Protein 4OJV (pdb70)

Structure (mmCIF, N/CA/C/O backbone):
data_4OJV
#
_entry.id   4OJV
#
_cell.length_a   73.478
_cell.length_b   85.151
_cell.length_c   130.565
_cell.angle_alpha   90.00
_cell.angle_beta   90.00
_cell.angle_gamma   90.00
#
_symmetry.space_group_name_H-M   'C 2 2 21'
#
loop_
_entity.id
_entity.type
_entity.pdbx_description
1 polymer "3',5'-cyclic-nucleotide phosphodiesterase 1"
2 non-polymer 'SULFATE ION'
3 non-polymer (4S)-2-METHYL-2,4-PENTANEDIOL
4 non-polymer 'ZINC ION'
5 water water
#
loop_
_atom_site.group_PDB
_atom_site.id
_atom_site.type_symbol
_atom_site.label_atom_id
_atom_site.label_alt_id
_atom_site.label_comp_id
_atom_site.label_asym_id
_atom_site.label_entity_id
_atom_site.label_seq_id
_atom_site.pdbx_PDB_ins_code
_atom_site.Cartn_x
_atom_site.Cartn_y
_atom_site.Cartn_z
_atom_site.occupancy
_atom_site.B_iso_or_equiv
_atom_site.auth_seq_id
_atom_site.auth_comp_id
_atom_site.auth_asym_id
_atom_site.auth_atom_id
_atom_site.pdbx_PDB_model_num
ATOM 1 N N . MET A 1 1 ? -4.209 -13.075 1.236 1.00 35.87 1 MET A N 1
ATOM 2 C CA . MET A 1 1 ? -5.233 -14.134 0.980 1.00 31.34 1 MET A CA 1
ATOM 3 C C . MET A 1 1 ? -4.947 -14.921 -0.299 1.00 26.52 1 MET A C 1
ATOM 4 O O . MET A 1 1 ? -5.236 -16.119 -0.368 1.00 24.48 1 MET A O 1
ATOM 9 N N . VAL A 1 2 ? -4.389 -14.244 -1.303 1.00 21.57 2 VAL A N 1
ATOM 10 C CA . VAL A 1 2 ? -4.012 -14.893 -2.564 1.00 18.10 2 VAL A CA 1
ATOM 11 C C . VAL A 1 2 ? -2.880 -15.895 -2.350 1.00 15.98 2 VAL A C 1
ATOM 12 O O . VAL A 1 2 ? -1.859 -15.588 -1.727 1.00 18.32 2 VAL A O 1
ATOM 16 N N . VAL A 1 3 ? -3.087 -17.095 -2.879 1.00 14.11 3 VAL A N 1
ATOM 17 C CA . VAL A 1 3 ? -2.166 -18.211 -2.727 1.00 14.13 3 VAL A CA 1
ATOM 18 C C . VAL A 1 3 ? -1.582 -18.640 -4.074 1.00 13.16 3 VAL A C 1
ATOM 19 O O . VAL A 1 3 ? -0.440 -19.095 -4.129 1.00 13.34 3 VAL A O 1
ATOM 23 N N . PHE A 1 4 ? -2.368 -18.506 -5.147 1.00 13.50 4 PHE A N 1
ATOM 24 C CA . PHE A 1 4 ? -1.981 -19.011 -6.471 1.00 13.01 4 PHE A CA 1
ATOM 25 C C . PHE A 1 4 ? -1.870 -17.906 -7.503 1.00 12.16 4 PHE A C 1
ATOM 26 O O . PHE A 1 4 ? -2.700 -16.996 -7.538 1.00 12.86 4 PHE A O 1
ATOM 34 N N . GLU A 1 5 ? -0.868 -18.016 -8.371 1.00 11.09 5 GLU A N 1
ATOM 35 C CA . GLU A 1 5 ? -0.810 -17.225 -9.595 1.00 11.41 5 GLU A CA 1
ATOM 36 C C . GLU A 1 5 ? -0.999 -18.164 -10.779 1.00 10.46 5 GLU A C 1
ATOM 37 O O . GLU A 1 5 ? -0.277 -19.163 -10.911 1.00 11.50 5 GLU A O 1
ATOM 43 N N . ILE A 1 6 ? -1.976 -17.848 -11.625 1.00 10.57 6 ILE A N 1
ATOM 44 C CA . ILE A 1 6 ? -2.294 -18.679 -12.785 1.00 10.13 6 ILE A CA 1
ATOM 45 C C . ILE A 1 6 ? -2.093 -17.848 -14.042 1.00 10.09 6 ILE A C 1
ATOM 46 O O . ILE A 1 6 ? -2.810 -16.869 -14.256 1.00 11.22 6 ILE A O 1
ATOM 51 N N . THR A 1 7 ? -1.115 -18.225 -14.863 1.00 10.38 7 THR A N 1
ATOM 52 C CA . THR A 1 7 ? -0.888 -17.548 -16.132 1.00 10.69 7 THR A CA 1
ATOM 53 C C . THR A 1 7 ? -1.667 -18.298 -17.211 1.00 10.44 7 THR A C 1
ATOM 54 O O . THR A 1 7 ? -1.437 -19.484 -17.434 1.00 11.19 7 THR A O 1
ATOM 58 N N . ILE A 1 8 ? -2.578 -17.602 -17.875 1.00 10.35 8 ILE A N 1
ATOM 59 C CA . ILE A 1 8 ? -3.360 -18.200 -18.951 1.00 10.15 8 ILE A CA 1
ATOM 60 C C . ILE A 1 8 ? -2.570 -18.090 -20.249 1.00 10.05 8 ILE A C 1
ATOM 61 O O . ILE A 1 8 ? -2.517 -17.022 -20.854 1.00 12.05 8 ILE A O 1
ATOM 66 N N . LEU A 1 9 ? -1.909 -19.173 -20.653 1.00 10.20 9 LEU A N 1
ATOM 67 C CA . LEU A 1 9 ? -1.202 -19.165 -21.933 1.00 10.81 9 LEU A CA 1
ATOM 68 C C . LEU A 1 9 ? -2.146 -19.419 -23.087 1.00 10.30 9 LEU A C 1
ATOM 69 O O . LEU A 1 9 ? -1.998 -18.828 -24.159 1.00 13.35 9 LEU A O 1
ATOM 74 N N . GLY A 1 10 ? -3.113 -20.305 -22.875 1.00 10.16 10 GLY A N 1
ATOM 75 C CA . GLY A 1 10 ? -4.067 -20.627 -23.920 1.00 10.99 10 GLY A CA 1
ATOM 76 C C . GLY A 1 10 ? -5.378 -21.076 -23.327 1.00 11.06 10 GLY A C 1
ATOM 77 O O . GLY A 1 10 ? -5.410 -21.879 -22.383 1.00 12.14 10 GLY A O 1
ATOM 78 N N . ALA A 1 11 ? -6.468 -20.534 -23.862 1.00 11.40 11 ALA A N 1
ATOM 79 C CA . ALA A 1 11 ? -7.808 -20.894 -23.417 1.00 13.28 11 ALA A CA 1
ATOM 80 C C . ALA A 1 11 ? -8.749 -21.116 -24.601 1.00 13.05 11 ALA A C 1
ATOM 81 O O . ALA A 1 11 ? -9.957 -21.135 -24.436 1.00 15.12 11 ALA A O 1
ATOM 83 N N . ASN A 1 12 ? -8.177 -21.299 -25.787 1.00 11.23 12 ASN A N 1
ATOM 84 C CA . ASN A 1 12 ? -8.929 -21.486 -27.024 1.00 11.47 12 ASN A CA 1
ATOM 85 C C . ASN A 1 12 ? -9.349 -22.947 -27.176 1.00 9.85 12 ASN A C 1
ATOM 86 O O . ASN A 1 12 ? -8.510 -23.839 -27.078 1.00 11.61 12 ASN A O 1
ATOM 91 N N . GLY A 1 13 ? -10.633 -23.204 -27.419 1.00 9.43 13 GLY A N 1
ATOM 92 C CA . GLY A 1 13 ? -11.128 -24.562 -27.636 1.00 10.28 13 GLY A CA 1
ATOM 93 C C . GLY A 1 13 ? -11.015 -25.085 -29.054 1.00 10.70 13 GLY A C 1
ATOM 94 O O . GLY A 1 13 ? -11.346 -26.240 -29.289 1.00 12.14 13 GLY A O 1
ATOM 95 N N . GLY A 1 14 ? -10.535 -24.256 -29.981 1.00 10.84 14 GLY A N 1
ATOM 96 C CA . GLY A 1 14 ? -10.502 -24.594 -31.405 1.00 10.58 14 GLY A CA 1
ATOM 97 C C . GLY A 1 14 ? -11.725 -24.031 -32.110 1.00 10.29 14 GLY A C 1
ATOM 98 O O . GLY A 1 14 ? -12.640 -23.516 -31.468 1.00 11.61 14 GLY A O 1
ATOM 99 N N . PRO A 1 15 ? -11.783 -24.139 -33.448 1.00 10.36 15 PRO A N 1
ATOM 100 C CA . PRO A 1 15 ? -10.839 -24.872 -34.279 1.00 10.42 15 PRO A CA 1
ATOM 101 C C . PRO A 1 15 ? -9.616 -24.089 -34.736 1.00 10.28 15 PRO A C 1
ATOM 102 O O . PRO A 1 15 ? -8.726 -24.690 -35.336 1.00 11.06 15 PRO A O 1
ATOM 106 N N . THR A 1 16 ? -9.519 -22.792 -34.453 1.00 11.12 16 THR A N 1
ATOM 107 C CA . THR A 1 16 ? -8.247 -22.114 -34.737 1.00 12.68 16 THR A CA 1
ATOM 108 C C . THR A 1 16 ? -7.183 -22.744 -33.829 1.00 13.37 16 THR A C 1
ATOM 109 O O . THR A 1 16 ? -7.482 -23.218 -32.721 1.00 14.08 16 THR A O 1
ATOM 113 N N . GLU A 1 17 ? -5.950 -22.762 -34.308 1.00 14.29 17 GLU A N 1
ATOM 114 C CA . GLU A 1 17 ? -4.954 -23.697 -33.813 1.00 16.59 17 GLU A CA 1
ATOM 115 C C . GLU A 1 17 ? -3.941 -23.124 -32.810 1.00 17.27 17 GLU A C 1
ATOM 116 O O . GLU A 1 17 ? -3.163 -23.889 -32.240 1.00 22.52 17 GLU A O 1
ATOM 122 N N . TYR A 1 18 ? -3.941 -21.809 -32.601 1.00 18.09 18 TYR A N 1
ATOM 123 C CA . TYR A 1 18 ? -2.996 -21.192 -31.664 1.00 21.40 18 TYR A CA 1
ATOM 124 C C . TYR A 1 18 ? -3.709 -20.840 -30.363 1.00 17.90 18 TYR A C 1
ATOM 125 O O . TYR A 1 18 ? -4.898 -20.578 -30.343 1.00 17.74 18 TYR A O 1
ATOM 134 N N . GLY A 1 19 ? -2.959 -20.818 -29.274 1.00 15.20 19 GLY A N 1
ATOM 135 C CA . GLY A 1 19 ? -3.503 -20.447 -27.988 1.00 14.16 19 GLY A CA 1
ATOM 136 C C . GLY A 1 19 ? -4.416 -21.493 -27.395 1.00 10.48 19 GLY A C 1
ATOM 137 O O . GLY A 1 19 ? -5.303 -21.154 -26.636 1.00 11.44 19 GLY A O 1
ATOM 138 N N . THR A 1 20 ? -4.199 -22.765 -27.733 1.00 10.37 20 THR A N 1
ATOM 139 C CA . THR A 1 20 ? -5.004 -23.844 -27.156 1.00 10.53 20 THR A CA 1
ATOM 140 C C . THR A 1 20 ? -4.536 -24.149 -25.720 1.00 9.40 20 THR A C 1
ATOM 141 O O . THR A 1 20 ? -3.571 -23.560 -25.231 1.00 9.96 20 THR A O 1
ATOM 145 N N . GLN A 1 21 ? -5.261 -25.025 -25.042 1.00 9.05 21 GLN A N 1
ATOM 146 C CA . GLN A 1 21 ? -5.264 -25.043 -23.587 1.00 8.71 21 GLN A CA 1
ATOM 147 C C . GLN A 1 21 ? -3.909 -25.238 -22.921 1.00 8.46 21 GLN A C 1
ATOM 148 O O . GLN A 1 21 ? -3.235 -26.253 -23.117 1.00 8.78 21 GLN A O 1
ATOM 154 N N . CYS A 1 22 ? -3.523 -24.268 -22.086 1.00 8.68 22 CYS A N 1
ATOM 155 C CA . CYS A 1 22 ? -2.351 -24.397 -21.219 1.00 8.85 22 CYS A CA 1
ATOM 156 C C . CYS A 1 22 ? -2.392 -23.314 -20.148 1.00 9.03 22 CYS A C 1
ATOM 157 O O . CYS A 1 22 ? -2.556 -22.123 -20.470 1.00 9.61 22 CYS A O 1
ATOM 160 N N . PHE A 1 23 ? -2.230 -23.721 -18.888 1.00 8.76 23 PHE A N 1
ATOM 161 C CA . PHE A 1 23 ? -2.207 -22.788 -17.758 1.00 9.64 23 PHE A CA 1
ATOM 162 C C . PHE A 1 23 ? -0.926 -23.008 -16.978 1.00 9.75 23 PHE A C 1
ATOM 163 O O . PHE A 1 23 ? -0.557 -24.149 -16.708 1.00 11.92 23 PHE A O 1
ATOM 171 N N . ILE A 1 24 ? -0.219 -21.936 -16.634 1.00 9.69 24 ILE A N 1
ATOM 172 C CA . ILE A 1 24 ? 0.971 -22.020 -15.792 1.00 10.17 24 ILE A CA 1
ATOM 173 C C . ILE A 1 24 ? 0.582 -21.686 -14.354 1.00 9.33 24 ILE A C 1
ATOM 174 O O . ILE A 1 24 ? -0.168 -20.736 -14.116 1.00 10.04 24 ILE A O 1
ATOM 179 N N . LEU A 1 25 ? 1.106 -22.456 -13.405 1.00 9.38 25 LEU A N 1
ATOM 180 C CA . LEU A 1 25 ? 0.834 -22.239 -11.984 1.00 9.83 25 LEU A CA 1
ATOM 181 C C . LEU A 1 25 ? 2.115 -22.010 -11.211 1.00 9.94 25 LEU A C 1
ATOM 182 O O . LEU A 1 25 ? 3.125 -22.685 -11.457 1.00 10.55 25 LEU A O 1
ATOM 187 N N . LYS A 1 26 ? 2.055 -21.099 -10.241 1.00 9.89 26 LYS A N 1
ATOM 188 C CA . LYS A 1 26 ? 3.113 -20.956 -9.248 1.00 10.47 26 LYS A CA 1
ATOM 189 C C . LYS A 1 26 ? 2.511 -20.370 -7.975 1.00 11.16 26 LYS A C 1
ATOM 190 O O . LYS A 1 26 ? 1.428 -19.784 -8.004 1.00 11.23 26 LYS A O 1
ATOM 196 N N . PRO A 1 27 ? 3.218 -20.509 -6.840 1.00 11.10 27 PRO A N 1
ATOM 197 C CA . PRO A 1 27 ? 2.765 -19.834 -5.631 1.00 11.81 27 PRO A CA 1
ATOM 198 C C . PRO A 1 27 ? 2.783 -18.324 -5.827 1.00 12.14 27 PRO A C 1
ATOM 199 O O . PRO A 1 27 ? 3.640 -17.792 -6.538 1.00 12.80 27 PRO A O 1
ATOM 203 N N . ALA A 1 28 ? 1.842 -17.634 -5.192 1.00 12.86 28 ALA A N 1
ATOM 204 C CA . ALA A 1 28 ? 1.827 -16.180 -5.240 1.00 13.94 28 ALA A CA 1
ATOM 205 C C . ALA A 1 28 ? 3.094 -15.584 -4.627 1.00 13.86 28 ALA A C 1
ATOM 206 O O . ALA A 1 28 ? 3.651 -16.125 -3.662 1.00 15.13 28 ALA A O 1
ATOM 208 N N . ARG A 1 29 ? 3.552 -14.487 -5.225 1.00 13.86 29 ARG A N 1
ATOM 209 C CA . ARG A 1 29 ? 4.583 -13.592 -4.655 1.00 14.37 29 ARG A CA 1
ATOM 210 C C . ARG A 1 29 ? 6.028 -14.076 -4.741 1.00 14.32 29 ARG A C 1
ATOM 211 O O . ARG A 1 29 ? 6.934 -13.258 -4.878 1.00 16.00 29 ARG A O 1
ATOM 219 N N . THR A 1 30 ? 6.253 -15.381 -4.647 1.00 14.21 30 THR A N 1
ATOM 220 C CA . THR A 1 30 ? 7.622 -15.909 -4.586 1.00 14.70 30 THR A CA 1
ATOM 221 C C . THR A 1 30 ? 8.313 -15.857 -5.953 1.00 14.44 30 THR A C 1
ATOM 222 O O . THR A 1 30 ? 7.653 -15.785 -6.997 1.00 14.25 30 THR A O 1
ATOM 226 N N . GLU A 1 31 ? 9.643 -15.897 -5.965 1.00 15.33 31 GLU A N 1
ATOM 227 C CA . GLU A 1 31 ? 10.382 -15.575 -7.193 1.00 15.91 31 GLU A CA 1
ATOM 228 C C . GLU A 1 31 ? 11.263 -16.702 -7.725 1.00 15.86 31 GLU A C 1
ATOM 229 O O . GLU A 1 31 ? 12.194 -16.462 -8.493 1.00 18.56 31 GLU A O 1
ATOM 235 N N . ASP A 1 32 ? 10.953 -17.931 -7.340 1.00 15.23 32 ASP A N 1
ATOM 236 C CA . ASP A 1 32 ? 11.628 -19.084 -7.919 1.00 15.17 32 ASP A CA 1
ATOM 237 C C . ASP A 1 32 ? 11.354 -19.145 -9.418 1.00 14.79 32 ASP A C 1
ATOM 238 O O . ASP A 1 32 ? 10.294 -18.699 -9.878 1.00 15.84 32 ASP A O 1
ATOM 243 N N . PRO A 1 33 ? 12.303 -19.699 -10.191 1.00 13.80 33 PRO A N 1
ATOM 244 C CA . PRO A 1 33 ? 12.060 -19.862 -11.629 1.00 14.37 33 PRO A CA 1
ATOM 245 C C . PRO A 1 33 ? 11.128 -21.029 -11.965 1.00 13.52 33 PRO A C 1
ATOM 246 O O . PRO A 1 33 ? 10.610 -21.092 -13.073 1.00 14.31 33 PRO A O 1
ATOM 250 N N . GLU A 1 34 ? 10.911 -21.938 -11.023 1.00 13.69 34 GLU A N 1
ATOM 251 C CA . GLU A 1 34 ? 10.145 -23.144 -11.300 1.00 13.51 34 GLU A CA 1
ATOM 252 C C . GLU A 1 34 ? 8.671 -22.845 -11.509 1.00 13.30 34 GLU A C 1
ATOM 253 O O . GLU A 1 34 ? 8.079 -22.009 -10.829 1.00 13.92 34 GLU A O 1
ATOM 259 N N . LEU A 1 35 ? 8.091 -23.554 -12.476 1.00 12.10 35 LEU A N 1
ATOM 260 C CA . LEU A 1 35 ? 6.708 -23.380 -12.887 1.00 11.56 35 LEU A CA 1
ATOM 261 C C . LEU A 1 35 ? 6.089 -24.740 -13.184 1.00 11.07 35 LEU A C 1
ATOM 262 O O . LEU A 1 35 ? 6.787 -25.650 -13.657 1.00 13.46 35 LEU A O 1
ATOM 267 N N . ILE A 1 36 ? 4.791 -24.873 -12.914 1.00 10.74 36 ILE A N 1
ATOM 268 C CA . ILE A 1 36 ? 4.000 -26.032 -13.319 1.00 11.63 36 ILE A CA 1
ATOM 269 C C . ILE A 1 36 ? 3.135 -25.633 -14.509 1.00 10.04 36 ILE A C 1
ATOM 270 O O . ILE A 1 36 ? 2.606 -24.524 -14.537 1.00 10.66 36 ILE A O 1
ATOM 275 N N . ALA A 1 37 ? 2.970 -26.524 -15.482 1.00 9.58 37 ALA A N 1
ATOM 276 C CA . ALA A 1 37 ? 1.979 -26.336 -16.540 1.00 9.29 37 ALA A CA 1
ATOM 277 C C . ALA A 1 37 ? 0.845 -27.343 -16.372 1.00 9.50 37 ALA A C 1
ATOM 278 O O . ALA A 1 37 ? 1.090 -28.527 -16.111 1.00 11.08 37 ALA A O 1
ATOM 280 N N . VAL A 1 38 ? -0.395 -26.880 -16.520 1.00 8.96 38 VAL A N 1
ATOM 281 C CA . VAL A 1 38 ? -1.525 -27.776 -16.704 1.00 8.70 38 VAL A CA 1
ATOM 282 C C . VAL A 1 38 ? -1.889 -27.728 -18.167 1.00 9.02 38 VAL A C 1
ATOM 283 O O . VAL A 1 38 ? -2.210 -26.667 -18.714 1.00 9.20 38 VAL A O 1
ATOM 287 N N . ASP A 1 39 ? -1.833 -28.905 -18.786 1.00 8.76 39 ASP A N 1
ATOM 288 C CA . ASP A 1 39 ? -1.927 -29.046 -20.228 1.00 8.98 39 ASP A CA 1
ATOM 289 C C . ASP A 1 39 ? -0.773 -28.379 -20.971 1.00 8.54 39 ASP A C 1
ATOM 290 O O . ASP A 1 39 ? 0.131 -27.784 -20.362 1.00 10.06 39 ASP A O 1
ATOM 295 N N . GLY A 1 40 ? -0.791 -28.510 -22.287 1.00 9.19 40 GLY A N 1
ATOM 296 C CA . GLY A 1 40 ? 0.394 -28.269 -23.085 1.00 10.40 40 GLY A CA 1
ATOM 297 C C . GLY A 1 40 ? 0.068 -27.801 -24.478 1.00 8.94 40 GLY A C 1
ATOM 298 O O . GLY A 1 40 ? 0.799 -28.105 -25.423 1.00 9.53 40 GLY A O 1
ATOM 299 N N . GLY A 1 41 ? -1.004 -27.023 -24.611 1.00 9.29 41 GLY A N 1
ATOM 300 C CA . GLY A 1 41 ? -1.291 -26.312 -25.862 1.00 10.90 41 GLY A CA 1
ATOM 301 C C . GLY A 1 41 ? -0.322 -25.123 -25.977 1.00 12.81 41 GLY A C 1
ATOM 302 O O . GLY A 1 41 ? 0.877 -25.318 -26.218 1.00 17.44 41 GLY A O 1
ATOM 303 N N . ALA A 1 42 ? -0.807 -23.892 -25.822 1.00 14.88 42 ALA A N 1
ATOM 304 C CA . ALA A 1 42 ? 0.065 -22.705 -25.869 1.00 16.57 42 ALA A CA 1
ATOM 305 C C . ALA A 1 42 ? 1.247 -22.782 -24.896 1.00 17.63 42 ALA A C 1
ATOM 306 O O . ALA A 1 42 ? 1.041 -23.094 -23.731 1.00 18.30 42 ALA A O 1
ATOM 308 N N . GLY A 1 43 ? 2.461 -22.446 -25.363 1.00 13.95 43 GLY A N 1
ATOM 309 C CA . GLY A 1 43 ? 3.702 -22.585 -24.575 1.00 13.63 43 GLY A CA 1
ATOM 310 C C . GLY A 1 43 ? 4.723 -21.462 -24.802 1.00 11.54 43 GLY A C 1
ATOM 311 O O . GLY A 1 43 ? 4.417 -20.288 -24.554 1.00 12.06 43 GLY A O 1
ATOM 312 N N . MET A 1 44 ? 5.920 -21.802 -25.299 1.00 10.40 44 MET A N 1
ATOM 313 C CA . MET A 1 44 ? 6.987 -20.809 -25.523 1.00 10.89 44 MET A CA 1
ATOM 314 C C . MET A 1 44 ? 6.537 -19.601 -26.315 1.00 10.76 44 MET A C 1
ATOM 315 O O . MET A 1 44 ? 6.916 -18.474 -25.993 1.00 11.93 44 MET A O 1
ATOM 320 N N . TYR A 1 45 ? 5.790 -19.836 -27.389 1.00 11.53 45 TYR A N 1
ATOM 321 C CA . TYR A 1 45 ? 5.368 -18.748 -28.257 1.00 12.91 45 TYR A CA 1
ATOM 322 C C . TYR A 1 45 ? 4.583 -17.718 -27.457 1.00 12.20 45 TYR A C 1
ATOM 323 O O . TYR A 1 45 ? 4.772 -16.502 -27.608 1.00 13.15 45 TYR A O 1
ATOM 332 N N . GLN A 1 46 ? 3.702 -18.205 -26.592 1.00 11.83 46 GLN A N 1
ATOM 333 C CA . GLN A 1 46 ? 2.864 -17.310 -25.823 1.00 12.10 46 GLN A CA 1
ATOM 334 C C . GLN A 1 46 ? 3.627 -16.612 -24.699 1.00 12.55 46 GLN A C 1
ATOM 335 O O . GLN A 1 46 ? 3.399 -15.425 -24.438 1.00 14.12 46 GLN A O 1
ATOM 341 N N . LEU A 1 47 ? 4.551 -17.321 -24.057 1.00 12.06 47 LEU A N 1
ATOM 342 C CA . LEU A 1 47 ? 5.441 -16.686 -23.090 1.00 12.55 47 LEU A CA 1
ATOM 343 C C . LEU A 1 47 ? 6.192 -15.526 -23.733 1.00 12.96 47 LEU A C 1
ATOM 344 O O . LEU A 1 47 ? 6.294 -14.442 -23.148 1.00 14.47 47 LEU A O 1
ATOM 349 N N . ARG A 1 48 ? 6.685 -15.739 -24.947 1.00 12.08 48 ARG A N 1
ATOM 350 C CA . ARG A 1 48 ? 7.402 -14.687 -25.659 1.00 13.53 48 ARG A CA 1
ATOM 351 C C . ARG A 1 48 ? 6.516 -13.461 -25.904 1.00 15.12 48 ARG A C 1
ATOM 352 O O . ARG A 1 48 ? 6.960 -12.323 -25.711 1.00 16.91 48 ARG A O 1
ATOM 360 N N . GLU A 1 49 ? 5.273 -13.692 -26.326 1.00 14.53 49 GLU A N 1
ATOM 361 C CA . GLU A 1 49 ? 4.324 -12.601 -26.556 1.00 17.40 49 GLU A CA 1
ATOM 362 C C . GLU A 1 49 ? 4.113 -11.783 -25.299 1.00 18.85 49 GLU A C 1
ATOM 363 O O . GLU A 1 49 ? 4.066 -10.550 -25.345 1.00 20.32 49 GLU A O 1
ATOM 369 N N . MET A 1 50 ? 3.991 -12.477 -24.171 1.00 18.83 50 MET A N 1
ATOM 370 C CA . MET A 1 50 ? 3.719 -11.823 -22.905 1.00 19.53 50 MET A CA 1
ATOM 371 C C . MET A 1 50 ? 4.930 -11.034 -22.434 1.00 20.72 50 MET A C 1
ATOM 372 O O . MET A 1 50 ? 4.765 -9.995 -21.798 1.00 23.89 50 MET A O 1
ATOM 377 N N . LEU A 1 51 ? 6.131 -11.503 -22.780 1.00 20.31 51 LEU A N 1
ATOM 378 C CA . LEU A 1 51 ? 7.372 -10.775 -22.501 1.00 22.56 51 LEU A CA 1
ATOM 379 C C . LEU A 1 51 ? 7.504 -9.483 -23.328 1.00 27.70 51 LEU A C 1
ATOM 380 O O . LEU A 1 51 ? 8.152 -8.536 -22.887 1.00 35.63 51 LEU A O 1
ATOM 385 N N . VAL A 1 52 ? 6.876 -9.440 -24.506 1.00 25.67 52 VAL A N 1
ATOM 386 C CA . VAL A 1 52 ? 6.909 -8.245 -25.372 1.00 29.64 52 VAL A CA 1
ATOM 387 C C . VAL A 1 52 ? 5.781 -7.263 -25.050 1.00 33.26 52 VAL A C 1
ATOM 388 O O . VAL A 1 52 ? 6.024 -6.061 -24.927 1.00 35.85 52 VAL A O 1
ATOM 392 N N . GLN A 1 53 ? 4.557 -7.777 -24.921 1.00 32.80 53 GLN A N 1
ATOM 393 C CA . GLN A 1 53 ? 3.373 -6.938 -24.689 1.00 35.25 53 GLN A CA 1
ATOM 394 C C . GLN A 1 53 ? 3.415 -6.205 -23.345 1.00 39.06 53 GLN A C 1
ATOM 395 O O . GLN A 1 53 ? 2.824 -5.133 -23.200 1.00 41.89 53 GLN A O 1
ATOM 401 N N . GLY A 1 54 ? 4.116 -6.788 -22.374 1.00 39.85 54 GLY A N 1
ATOM 402 C CA . GLY A 1 54 ? 4.310 -6.164 -21.067 1.00 45.69 54 GLY A CA 1
ATOM 403 C C . GLY A 1 54 ? 5.368 -5.076 -21.105 1.00 50.34 54 GLY A C 1
ATOM 404 O O . GLY A 1 54 ? 6.462 -5.231 -20.561 1.00 56.86 54 GLY A O 1
ATOM 405 N N . ASP A 1 61 ? -5.672 1.212 -17.131 1.00 62.82 61 ASP A N 1
ATOM 406 C CA . ASP A 1 61 ? -5.586 1.263 -18.619 1.00 59.53 61 ASP A CA 1
ATOM 407 C C . ASP A 1 61 ? -6.862 0.755 -19.285 1.00 53.66 61 ASP A C 1
ATOM 408 O O . ASP A 1 61 ? -7.584 -0.072 -18.722 1.00 56.44 61 ASP A O 1
ATOM 413 N N . ASP A 1 62 ? -7.126 1.258 -20.489 1.00 48.92 62 ASP A N 1
ATOM 414 C CA . ASP A 1 62 ? -8.292 0.858 -21.273 1.00 41.37 62 ASP A CA 1
ATOM 415 C C . ASP A 1 62 ? -7.958 -0.363 -22.134 1.00 30.59 62 ASP A C 1
ATOM 416 O O . ASP A 1 62 ? -7.988 -0.316 -23.364 1.00 25.41 62 ASP A O 1
ATOM 421 N N . GLU A 1 63 ? -7.648 -1.470 -21.472 1.00 25.66 63 GLU A N 1
ATOM 422 C CA . GLU A 1 63 ? -7.148 -2.647 -22.163 1.00 22.08 63 GLU A CA 1
ATOM 423 C C . GLU A 1 63 ? -8.173 -3.292 -23.111 1.00 18.21 63 GLU A C 1
ATOM 424 O O . GLU A 1 63 ? -9.321 -3.506 -22.734 1.00 18.40 63 GLU A O 1
ATOM 430 N N . LEU A 1 64 ? -7.737 -3.585 -24.333 1.00 17.02 64 LEU A N 1
ATOM 431 C CA . LEU A 1 64 ? -8.548 -4.313 -25.310 1.00 17.77 64 LEU A CA 1
ATOM 432 C C . LEU A 1 64 ? -7.918 -5.665 -25.563 1.00 17.86 64 LEU A C 1
ATOM 433 O O . LEU A 1 64 ? -6.692 -5.783 -25.614 1.00 21.21 64 LEU A O 1
ATOM 438 N N . VAL A 1 65 ? -8.762 -6.681 -25.725 1.00 15.39 65 VAL A N 1
ATOM 439 C CA . VAL A 1 65 ? -8.282 -8.036 -26.002 1.00 14.05 65 VAL A CA 1
ATOM 440 C C . VAL A 1 65 ? -8.788 -8.518 -27.365 1.00 13.07 65 VAL A C 1
ATOM 441 O O . VAL A 1 65 ? -9.826 -8.065 -27.843 1.00 14.04 65 VAL A O 1
ATOM 445 N N . PRO A 1 66 ? -8.071 -9.456 -28.003 1.00 13.10 66 PRO A N 1
ATOM 446 C CA . PRO A 1 66 ? -8.566 -9.950 -29.297 1.00 13.65 66 PRO A CA 1
ATOM 447 C C . PRO A 1 66 ? -9.945 -10.601 -29.204 1.00 12.30 66 PRO A C 1
ATOM 448 O O . PRO A 1 66 ? -10.258 -11.236 -28.184 1.00 12.66 66 PRO A O 1
ATOM 452 N N . SER A 1 67 ? -10.757 -10.418 -30.250 1.00 11.93 67 SER A N 1
ATOM 453 C CA . SER A 1 67 ? -12.093 -11.001 -30.314 1.00 11.57 67 SER A CA 1
ATOM 454 C C . SER A 1 67 ? -12.392 -11.549 -31.710 1.00 12.12 67 SER A C 1
ATOM 455 O O . SER A 1 67 ? -12.535 -12.761 -31.883 1.00 12.64 67 SER A O 1
ATOM 458 N N . PHE A 1 68 ? -12.492 -10.648 -32.693 1.00 12.16 68 PHE A N 1
ATOM 459 C CA . PHE A 1 68 ? -12.700 -10.964 -34.121 1.00 12.20 68 PHE A CA 1
ATOM 460 C C . PHE A 1 68 ? -14.159 -11.194 -34.523 1.00 12.45 68 PHE A C 1
ATOM 461 O O . PHE A 1 68 ? -14.443 -11.750 -35.587 1.00 13.34 68 PHE A O 1
ATOM 469 N N . TYR A 1 69 ? -15.081 -10.726 -33.686 1.00 12.51 69 TYR A N 1
ATOM 470 C CA . TYR A 1 69 ? -16.501 -10.840 -33.984 1.00 12.15 69 TYR A CA 1
ATOM 471 C C . TYR A 1 69 ? -17.067 -9.444 -34.252 1.00 12.85 69 TYR A C 1
ATOM 472 O O . TYR A 1 69 ? -16.666 -8.807 -35.221 1.00 13.39 69 TYR A O 1
ATOM 481 N N . GLU A 1 70 ? -17.960 -8.943 -33.409 1.00 11.85 70 GLU A N 1
ATOM 482 C CA . GLU A 1 70 ? -18.473 -7.578 -33.597 1.00 12.90 70 GLU A CA 1
ATOM 483 C C . GLU A 1 70 ? -17.329 -6.572 -33.734 1.00 13.11 70 GLU A C 1
ATOM 484 O O . GLU A 1 70 ? -17.423 -5.633 -34.531 1.00 15.39 70 GLU A O 1
ATOM 490 N N . HIS A 1 71 ? -16.252 -6.766 -32.970 1.00 12.78 71 HIS A N 1
ATOM 491 C CA . HIS A 1 71 ? -15.024 -5.985 -33.137 1.00 13.10 71 HIS A CA 1
ATOM 492 C C . HIS A 1 71 ? -13.833 -6.898 -33.120 1.00 13.43 71 HIS A C 1
ATOM 493 O O . HIS A 1 71 ? -13.853 -7.958 -32.491 1.00 13.54 71 HIS A O 1
ATOM 500 N N . ASP A 1 72 ? -12.758 -6.480 -33.769 1.00 12.92 72 ASP A N 1
ATOM 501 C CA . ASP A 1 72 ? -11.533 -7.258 -33.723 1.00 12.76 72 ASP A CA 1
ATOM 502 C C . ASP A 1 72 ? -10.903 -7.255 -32.326 1.00 13.23 72 ASP A C 1
ATOM 503 O O . ASP A 1 72 ? -10.228 -8.215 -31.947 1.00 14.73 72 ASP A O 1
ATOM 508 N N . ARG A 1 73 ? -11.125 -6.186 -31.564 1.00 13.62 73 ARG A N 1
ATOM 509 C CA . ARG A 1 73 ? -10.674 -6.101 -30.181 1.00 14.94 73 ARG A CA 1
ATOM 510 C C . ARG A 1 73 ? -11.807 -5.585 -29.303 1.00 14.40 73 ARG A C 1
ATOM 511 O O . ARG A 1 73 ? -12.586 -4.726 -29.724 1.00 16.48 73 ARG A O 1
ATOM 519 N N . GLU A 1 74 ? -11.897 -6.114 -28.086 1.00 13.76 74 GLU A N 1
ATOM 520 C CA . GLU A 1 74 ? -12.955 -5.772 -27.136 1.00 13.45 74 GLU A CA 1
ATOM 521 C C . GLU A 1 74 ? -12.407 -5.419 -25.767 1.00 13.84 74 GLU A C 1
ATOM 522 O O . GLU A 1 74 ? -11.414 -5.996 -25.333 1.00 14.40 74 GLU A O 1
ATOM 528 N N . PRO A 1 75 ? -13.080 -4.502 -25.057 1.00 13.98 75 PRO A N 1
ATOM 529 C CA . PRO A 1 75 ? -12.707 -4.189 -23.678 1.00 14.26 75 PRO A CA 1
ATOM 530 C C . PRO A 1 75 ? -12.590 -5.432 -22.795 1.00 14.22 75 PRO A C 1
ATOM 531 O O . PRO A 1 75 ? -13.494 -6.271 -22.759 1.00 14.04 75 PRO A O 1
ATOM 535 N N . ILE A 1 76 ? -11.476 -5.525 -22.071 1.00 14.30 76 ILE A N 1
ATOM 536 C CA . ILE A 1 76 ? -11.220 -6.665 -21.198 1.00 14.91 76 ILE A CA 1
ATOM 537 C C . ILE A 1 76 ? -12.345 -6.903 -20.188 1.00 14.13 76 ILE A C 1
ATOM 538 O O . ILE A 1 76 ? -12.745 -8.040 -19.931 1.00 14.40 76 ILE A O 1
ATOM 543 N N . GLU A 1 77 ? -12.884 -5.822 -19.633 1.00 14.64 77 GLU A N 1
ATOM 544 C CA . GLU A 1 77 ? -13.849 -5.941 -18.549 1.00 14.71 77 GLU A CA 1
ATOM 545 C C . GLU A 1 77 ? -15.146 -6.634 -18.963 1.00 13.74 77 GLU A C 1
ATOM 546 O O . GLU A 1 77 ? -15.858 -7.175 -18.118 1.00 15.49 77 GLU A O 1
ATOM 552 N N . PHE A 1 78 ? -15.430 -6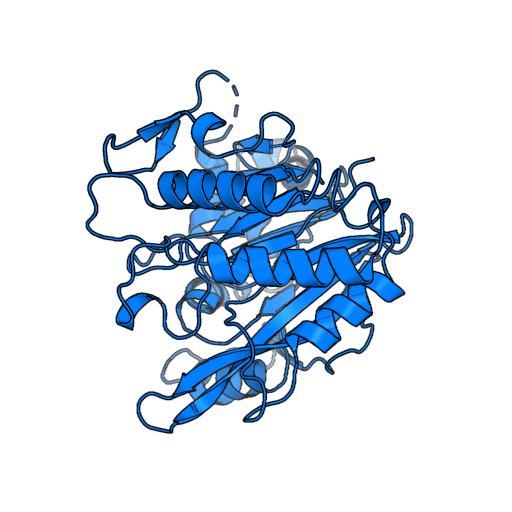.658 -20.267 1.00 13.69 78 PHE A N 1
ATOM 553 C CA . PHE A 1 78 ? -16.621 -7.338 -20.768 1.00 14.04 78 PHE A CA 1
ATOM 554 C C . PHE A 1 78 ? -16.584 -8.852 -20.521 1.00 13.53 78 PHE A C 1
ATOM 555 O O . PHE A 1 78 ? -17.629 -9.503 -20.499 1.00 14.85 78 PHE A O 1
ATOM 563 N N . PHE A 1 79 ? -15.385 -9.409 -20.343 1.00 13.17 79 PHE A N 1
ATOM 564 C CA . PHE A 1 79 ? -15.203 -10.863 -20.283 1.00 12.70 79 PHE A CA 1
ATOM 565 C C . PHE A 1 79 ? -15.080 -11.406 -18.868 1.00 13.20 79 PHE A C 1
ATOM 566 O O . PHE A 1 79 ? -15.002 -12.623 -18.683 1.00 13.36 79 PHE A O 1
ATOM 574 N N . ILE A 1 80 ? -15.013 -10.523 -17.875 1.00 13.32 80 ILE A N 1
ATOM 575 C CA . ILE A 1 80 ? -14.643 -10.934 -16.525 1.00 13.80 80 ILE A CA 1
ATOM 576 C C . ILE A 1 80 ? -15.603 -10.402 -15.464 1.00 14.47 80 ILE A C 1
ATOM 577 O O . ILE A 1 80 ? -16.296 -9.396 -15.668 1.00 16.45 80 ILE A O 1
ATOM 582 N N . ASP A 1 81 ? -15.639 -11.084 -14.329 1.00 14.27 81 ASP A N 1
ATOM 583 C CA . ASP A 1 81 ? -16.332 -10.591 -13.150 1.00 14.76 81 ASP A CA 1
ATOM 584 C C . ASP A 1 81 ? -15.567 -9.371 -12.637 1.00 15.56 81 ASP A C 1
ATOM 585 O O . ASP A 1 81 ? -14.333 -9.353 -12.641 1.00 15.46 81 ASP A O 1
ATOM 590 N N . SER A 1 82 ? -16.299 -8.360 -12.170 1.00 16.72 82 SER A N 1
ATOM 591 C CA . SER A 1 82 ? -15.684 -7.099 -11.753 1.00 17.25 82 SER A CA 1
ATOM 592 C C . SER A 1 82 ? -14.738 -7.220 -10.556 1.00 17.42 82 SER A C 1
ATOM 593 O O . SER A 1 82 ? -13.919 -6.329 -10.325 1.00 19.98 82 SER A O 1
ATOM 596 N N . LYS A 1 83 ? -14.846 -8.312 -9.802 1.00 16.05 83 LYS A N 1
ATOM 597 C CA . LYS A 1 83 ? -14.009 -8.512 -8.615 1.00 16.67 83 LYS A CA 1
ATOM 598 C C . LYS A 1 83 ? -12.776 -9.379 -8.876 1.00 16.44 83 LYS A C 1
ATOM 599 O O . LYS A 1 83 ? -11.973 -9.611 -7.972 1.00 18.56 83 LYS A O 1
ATOM 605 N N . LEU A 1 84 ? -12.617 -9.846 -10.112 1.00 15.69 84 LEU A N 1
ATOM 606 C CA . LEU A 1 84 ? -11.512 -10.741 -10.434 1.00 14.72 84 LEU A CA 1
ATOM 607 C C . LEU A 1 84 ? -10.170 -10.034 -10.339 1.00 14.19 84 LEU A C 1
ATOM 608 O O . LEU A 1 84 ? -9.971 -8.975 -10.924 1.00 15.70 84 LEU A O 1
ATOM 613 N N . ASN A 1 85 ? -9.246 -10.654 -9.611 1.00 14.48 85 ASN A N 1
ATOM 614 C CA . ASN A 1 85 ? -7.898 -10.146 -9.487 1.00 14.64 85 ASN A CA 1
ATOM 615 C C . ASN A 1 85 ? -7.081 -10.661 -10.679 1.00 13.49 85 ASN A C 1
ATOM 616 O O . ASN A 1 85 ? -6.622 -11.812 -10.693 1.00 13.61 85 ASN A O 1
ATOM 621 N N . ILE A 1 86 ? -6.915 -9.799 -11.673 1.00 13.85 86 ILE A N 1
ATOM 622 C CA . ILE A 1 86 ? -6.294 -10.152 -12.944 1.00 13.34 86 ILE A CA 1
ATOM 623 C C . ILE A 1 86 ? -5.343 -9.046 -13.376 1.00 14.03 86 ILE A C 1
ATOM 624 O O . ILE A 1 86 ? -5.592 -7.859 -13.128 1.00 17.54 86 ILE A O 1
ATOM 629 N N . GLN A 1 87 ? -4.251 -9.434 -14.016 1.00 13.66 87 GLN A N 1
ATOM 630 C CA . GLN A 1 87 ? -3.337 -8.475 -14.598 1.00 15.19 87 GLN A CA 1
ATOM 631 C C . GLN A 1 87 ? -2.910 -8.938 -15.975 1.00 14.34 87 GLN A C 1
ATOM 632 O O . GLN A 1 87 ? -2.849 -10.135 -16.238 1.00 14.65 87 GLN A O 1
ATOM 638 N N . LYS A 1 88 ? -2.624 -7.994 -16.859 1.00 15.21 88 LYS A N 1
ATOM 639 C CA . LYS A 1 88 ? -2.043 -8.316 -18.150 1.00 14.48 88 LYS A CA 1
ATOM 640 C C . LYS A 1 88 ? -0.583 -8.682 -17.963 1.00 14.94 88 LYS A C 1
ATOM 641 O O . LYS A 1 88 ? 0.129 -8.059 -17.170 1.00 16.79 88 LYS A O 1
ATOM 647 N N . GLY A 1 89 ? -0.136 -9.690 -18.705 1.00 14.53 89 GLY A N 1
ATOM 648 C CA . GLY A 1 89 ? 1.255 -10.091 -18.709 1.00 15.17 89 GLY A CA 1
ATOM 649 C C . GLY A 1 89 ? 1.631 -11.043 -17.597 1.00 13.72 89 GLY A C 1
ATOM 650 O O . GLY A 1 89 ? 0.770 -11.549 -16.862 1.00 14.48 89 GLY A O 1
ATOM 651 N N . LEU A 1 90 ? 2.927 -11.317 -17.511 1.00 14.75 90 LEU A N 1
ATOM 652 C CA . LEU A 1 90 ? 3.478 -12.166 -16.468 1.00 14.99 90 LEU A CA 1
ATOM 653 C C . LEU A 1 90 ? 3.550 -11.382 -15.166 1.00 15.15 90 LEU A C 1
ATOM 654 O O . LEU A 1 90 ? 3.688 -10.154 -15.178 1.00 17.39 90 LEU A O 1
ATOM 659 N N . SER A 1 91 ? 3.470 -12.086 -14.049 1.00 14.27 91 SER A N 1
ATOM 660 C CA . SER A 1 91 ? 3.456 -11.431 -12.750 1.00 14.78 91 SER A CA 1
ATOM 661 C C . SER A 1 91 ? 4.821 -10.851 -12.442 1.00 15.71 91 SER A C 1
ATOM 662 O O . SER A 1 91 ? 5.846 -11.316 -12.956 1.00 14.56 91 SER A O 1
ATOM 665 N N . LYS A 1 92 ? 4.825 -9.846 -11.576 1.00 16.20 92 LYS A N 1
ATOM 666 C CA . LYS A 1 92 ? 6.072 -9.238 -11.139 1.00 17.30 92 LYS A CA 1
ATOM 667 C C . LYS A 1 92 ? 7.021 -10.288 -10.564 1.00 16.18 92 LYS A C 1
ATOM 668 O O . LYS A 1 92 ? 8.218 -10.256 -10.828 1.00 17.52 92 LYS A O 1
ATOM 674 N N . SER A 1 93 ? 6.491 -11.225 -9.783 1.00 15.00 93 SER A N 1
ATOM 675 C CA . SER A 1 93 ? 7.369 -12.191 -9.129 1.00 16.62 93 SER A CA 1
ATOM 676 C C . SER A 1 93 ? 7.927 -13.221 -10.111 1.00 17.08 93 SER A C 1
ATOM 677 O O . SER A 1 93 ? 9.086 -13.616 -9.969 1.00 20.12 93 SER A O 1
ATOM 680 N N . LEU A 1 94 ? 7.125 -13.633 -11.103 1.00 16.26 94 LEU A N 1
ATOM 681 C CA . LEU A 1 94 ? 7.619 -14.509 -12.179 1.00 17.24 94 LEU A CA 1
ATOM 682 C C . LEU A 1 94 ? 8.750 -13.801 -12.939 1.00 17.53 94 LEU A C 1
ATOM 683 O O . LEU A 1 94 ? 9.796 -14.395 -13.208 1.00 20.03 94 LEU A O 1
ATOM 688 N N . LEU A 1 95 ? 8.544 -12.525 -13.256 1.00 16.43 95 LEU A N 1
ATOM 689 C CA . LEU A 1 95 ? 9.556 -11.738 -13.970 1.00 18.00 95 LEU A CA 1
ATOM 690 C C . LEU A 1 95 ? 10.827 -11.517 -13.143 1.00 19.29 95 LEU A C 1
ATOM 691 O O . LEU A 1 95 ? 11.925 -11.424 -13.703 1.00 20.67 95 LEU A O 1
ATOM 696 N N . GLN A 1 96 ? 10.678 -11.444 -11.819 1.00 19.14 96 GLN A N 1
ATOM 697 C CA . GLN A 1 96 ? 11.816 -11.227 -10.921 1.00 19.29 96 GLN A CA 1
ATOM 698 C C . GLN A 1 96 ? 12.873 -12.328 -11.019 1.00 20.63 96 GLN A C 1
ATOM 699 O O . GLN A 1 96 ? 14.055 -12.060 -10.805 1.00 20.93 96 GLN A O 1
ATOM 705 N N . SER A 1 97 ? 12.459 -13.553 -11.362 1.00 21.27 97 SER A N 1
ATOM 706 C CA . SER A 1 97 ? 13.411 -14.659 -11.528 1.00 21.97 97 SER A CA 1
ATOM 707 C C . SER A 1 97 ? 14.412 -14.406 -12.663 1.00 24.39 97 SER A C 1
ATOM 708 O O . SER A 1 97 ? 15.509 -14.964 -12.663 1.00 29.82 97 SER A O 1
ATOM 711 N N . LEU A 1 98 ? 14.016 -13.577 -13.628 1.00 24.28 98 LEU A N 1
ATOM 712 C CA . LEU A 1 98 ? 14.916 -13.100 -14.680 1.00 27.18 98 LEU A CA 1
ATOM 713 C C . LEU A 1 98 ? 15.746 -11.902 -14.221 1.00 33.74 98 LEU A C 1
ATOM 714 O O . LEU A 1 98 ? 16.882 -11.721 -14.663 1.00 37.60 98 LEU A O 1
ATOM 719 N N . LYS A 1 99 ? 15.163 -11.081 -13.349 1.00 36.99 99 LYS A N 1
ATOM 720 C CA . LYS A 1 99 ? 15.789 -9.836 -12.891 1.00 42.13 99 LYS A CA 1
ATOM 721 C C . LYS A 1 99 ? 16.740 -10.028 -11.706 1.00 49.71 99 LYS A C 1
ATOM 722 O O . LYS A 1 99 ? 17.223 -9.049 -11.129 1.00 55.87 99 LYS A O 1
ATOM 728 N N . ARG A 1 100 ? 17.010 -11.285 -11.352 1.00 52.24 100 ARG A N 1
ATOM 729 C CA . ARG A 1 100 ? 17.978 -11.611 -10.298 1.00 57.38 100 ARG A CA 1
ATOM 730 C C . ARG A 1 100 ? 19.397 -11.208 -10.709 1.00 61.16 100 ARG A C 1
ATOM 731 O O . ARG A 1 100 ? 20.262 -10.979 -9.860 1.00 65.61 100 ARG A O 1
ATOM 739 N N . GLN A 1 101 ? 19.615 -11.131 -12.020 1.00 61.27 101 GLN A N 1
ATOM 740 C CA . GLN A 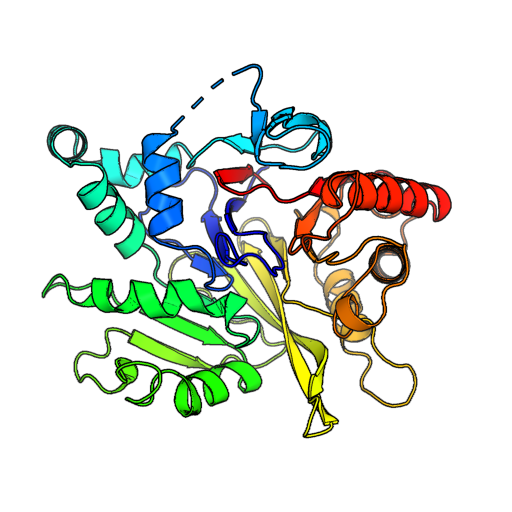1 101 ? 20.842 -10.596 -12.592 1.00 60.25 101 GLN A CA 1
ATOM 741 C C . GLN A 1 101 ? 20.481 -9.341 -13.381 1.00 56.16 101 GLN A C 1
ATOM 742 O O . GLN A 1 101 ? 19.841 -9.422 -14.434 1.00 52.40 101 GLN A O 1
ATOM 748 N N . GLY A 1 102 ? 20.881 -8.185 -12.855 1.00 54.59 102 GLY A N 1
ATOM 749 C CA . GLY A 1 102 ? 20.534 -6.888 -13.437 1.00 53.64 102 GLY A CA 1
ATOM 750 C C . GLY A 1 102 ? 21.004 -6.705 -14.867 1.00 48.91 102 GLY 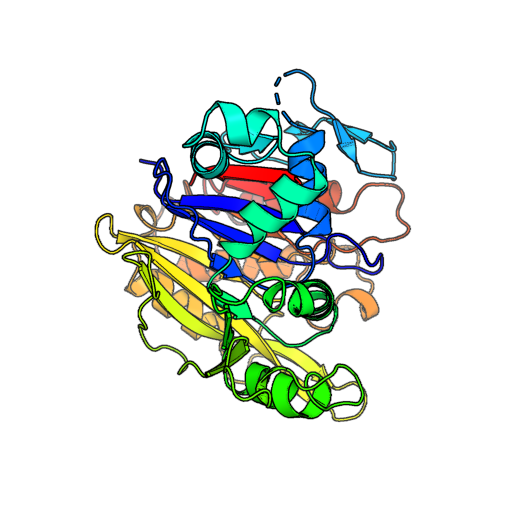A C 1
ATOM 751 O O . GLY A 1 102 ? 20.189 -6.529 -15.777 1.00 45.18 102 GLY A O 1
ATOM 752 N N . GLU A 1 103 ? 22.322 -6.755 -15.058 1.00 46.99 103 GLU A N 1
ATOM 753 C CA . GLU A 1 103 ? 22.948 -6.588 -16.372 1.00 48.10 103 GLU A CA 1
ATOM 754 C C . GLU A 1 103 ? 22.465 -7.642 -17.365 1.00 43.28 103 GLU A C 1
ATOM 755 O O . GLU A 1 103 ? 22.121 -7.322 -18.506 1.00 38.16 103 GLU A O 1
ATOM 761 N N . HIS A 1 104 ? 22.435 -8.895 -16.914 1.00 38.58 104 HIS A N 1
ATOM 762 C CA . HIS A 1 104 ? 22.057 -10.030 -17.753 1.00 37.75 104 HIS A CA 1
ATOM 763 C C . HIS A 1 104 ? 20.669 -9.895 -18.318 1.00 32.34 104 HIS A C 1
ATOM 764 O O . HIS A 1 104 ? 20.457 -10.142 -19.507 1.00 31.50 104 HIS A O 1
ATOM 771 N N . PHE A 1 105 ? 19.719 -9.495 -17.473 1.00 27.06 105 PHE A N 1
ATOM 772 C CA . PHE A 1 105 ? 18.327 -9.289 -17.886 1.00 31.58 105 PHE A CA 1
ATOM 773 C C . PHE A 1 105 ? 18.218 -8.259 -19.008 1.00 31.98 105 PHE A C 1
ATOM 774 O O . PHE A 1 105 ? 17.484 -8.461 -19.978 1.00 30.36 105 PHE A O 1
ATOM 782 N N . GLU A 1 106 ? 18.959 -7.163 -18.863 1.00 31.13 106 GLU A N 1
ATOM 783 C CA . GLU A 1 106 ? 18.935 -6.068 -19.826 1.00 29.50 106 GLU A CA 1
ATOM 784 C C . GLU A 1 106 ? 19.592 -6.450 -21.143 1.00 25.64 106 GLU A C 1
ATOM 785 O O . GLU A 1 106 ? 19.150 -6.023 -22.210 1.00 31.93 106 GLU A O 1
ATOM 791 N N . SER A 1 107 ? 20.659 -7.238 -21.056 1.00 22.37 107 SER A N 1
ATOM 792 C CA . SER A 1 107 ? 21.389 -7.670 -22.240 1.00 24.26 107 SER A CA 1
ATOM 793 C C . SER A 1 107 ? 20.633 -8.754 -23.008 1.00 21.70 107 SER A C 1
ATOM 794 O O . SER A 1 107 ? 20.796 -8.874 -24.219 1.00 21.86 107 SER A O 1
ATOM 797 N N . ALA A 1 108 ? 19.805 -9.534 -22.309 1.00 17.93 108 ALA A N 1
ATOM 798 C CA . ALA A 1 108 ? 19.111 -10.667 -22.923 1.00 16.11 108 ALA A CA 1
ATOM 799 C C . ALA A 1 108 ? 17.992 -10.196 -23.838 1.00 14.54 108 ALA A C 1
ATOM 800 O O . ALA A 1 108 ? 17.124 -9.425 -23.434 1.00 17.16 108 ALA A O 1
ATOM 802 N N . ASN A 1 109 ? 18.003 -10.660 -25.081 1.00 14.37 109 ASN A N 1
ATOM 803 C CA . ASN A 1 109 ? 16.922 -10.312 -25.996 1.00 13.99 109 ASN A CA 1
ATOM 804 C C . ASN A 1 109 ? 15.647 -11.103 -25.677 1.00 12.82 109 ASN A C 1
ATOM 805 O O . ASN A 1 109 ? 15.647 -11.976 -24.800 1.00 13.55 109 ASN A O 1
ATOM 810 N N . THR A 1 110 ? 14.558 -10.769 -26.357 1.00 12.99 110 THR A N 1
ATOM 811 C CA . THR A 1 110 ? 13.271 -11.388 -26.051 1.00 13.08 110 THR A CA 1
ATOM 812 C C . THR A 1 110 ? 13.314 -12.906 -26.225 1.00 12.37 110 THR A C 1
ATOM 813 O O . THR A 1 110 ? 12.781 -13.642 -25.392 1.00 12.81 110 THR A O 1
ATOM 817 N N . MET A 1 111 ? 13.973 -13.371 -27.284 1.00 12.05 111 MET A N 1
ATOM 818 C CA . MET A 1 111 ? 14.107 -14.809 -27.504 1.00 11.91 111 MET A CA 1
ATOM 819 C C . MET A 1 111 ? 14.848 -15.507 -26.359 1.00 11.32 111 MET A C 1
ATOM 820 O O . MET A 1 111 ? 14.408 -16.556 -25.873 1.00 11.83 111 MET A O 1
ATOM 825 N N . LYS A 1 112 ? 15.951 -14.912 -25.912 1.00 11.79 112 LYS A N 1
ATOM 826 C CA . LYS A 1 112 ? 16.720 -15.463 -24.808 1.00 12.92 112 LYS A CA 1
ATOM 827 C C . LYS A 1 112 ? 15.910 -15.505 -23.514 1.00 12.76 112 LYS A C 1
ATOM 828 O O . LYS A 1 112 ? 15.940 -16.509 -22.791 1.00 13.21 112 LYS A O 1
ATOM 834 N N . LYS A 1 113 ? 15.181 -14.424 -23.233 1.00 12.53 113 LYS A N 1
ATOM 835 C CA . LYS A 1 113 ? 14.315 -14.386 -22.046 1.00 13.20 113 LYS A CA 1
ATOM 836 C C . LYS A 1 113 ? 13.272 -15.503 -22.096 1.00 12.03 113 LYS A C 1
ATOM 837 O O . LYS A 1 113 ? 12.938 -16.101 -21.073 1.00 13.32 113 LYS A O 1
ATOM 843 N N . THR A 1 114 ? 12.761 -15.770 -23.298 1.00 11.80 114 THR A N 1
ATOM 844 C CA . THR A 1 114 ? 11.766 -16.818 -23.509 1.00 11.59 114 THR A CA 1
ATOM 845 C C . THR A 1 114 ? 12.345 -18.192 -23.171 1.00 11.20 114 THR A C 1
ATOM 846 O O . THR A 1 114 ? 11.724 -18.964 -22.435 1.00 12.07 114 THR A O 1
ATOM 850 N N . TYR A 1 115 ? 13.516 -18.506 -23.723 1.00 11.41 115 TYR A N 1
ATOM 851 C CA . TYR A 1 115 ? 14.209 -19.737 -23.339 1.00 12.32 115 TYR A CA 1
ATOM 852 C C . TYR A 1 115 ? 14.423 -19.836 -21.823 1.00 12.20 115 TYR A C 1
ATOM 853 O O . TYR A 1 115 ? 14.187 -20.883 -21.232 1.00 12.62 115 TYR A O 1
ATOM 862 N N . GLU A 1 116 ? 14.850 -18.744 -21.192 1.00 12.63 116 GLU A N 1
ATOM 863 C CA . GLU A 1 116 ? 15.126 -18.766 -19.756 1.00 13.40 116 GLU A CA 1
ATOM 864 C C . GLU A 1 116 ? 13.859 -19.035 -18.931 1.00 13.72 116 GLU A C 1
ATOM 865 O O . GLU A 1 116 ? 13.850 -19.903 -18.058 1.00 14.90 116 GLU A O 1
ATOM 871 N N . VAL A 1 117 ? 12.786 -18.294 -19.203 1.00 13.24 117 VAL A N 1
ATOM 872 C CA . VAL A 1 117 ? 11.534 -18.522 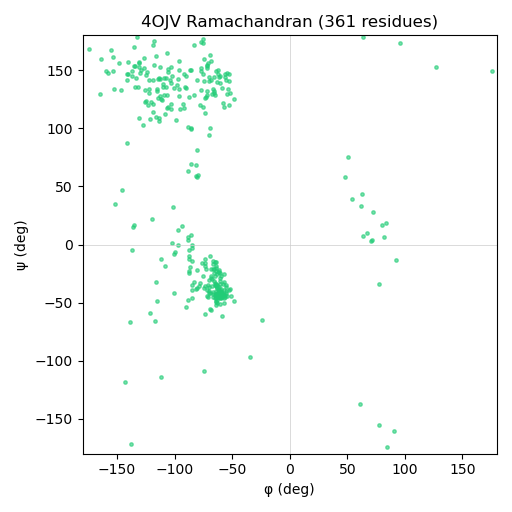-18.470 1.00 13.12 117 VAL A CA 1
ATOM 873 C C . VAL A 1 117 ? 11.069 -19.950 -18.703 1.00 12.57 117 VAL A C 1
ATOM 874 O O . VAL A 1 117 ? 10.660 -20.646 -17.769 1.00 13.00 117 VAL A O 1
ATOM 878 N N . PHE A 1 118 ? 11.141 -20.394 -19.957 1.00 12.50 118 PHE A N 1
ATOM 879 C CA . PHE A 1 118 ? 10.613 -21.690 -20.305 1.00 12.14 118 PHE A CA 1
ATOM 880 C C . PHE A 1 118 ? 11.379 -22.867 -19.683 1.00 12.11 118 PHE A C 1
ATOM 881 O O . PHE A 1 118 ? 10.788 -23.913 -19.369 1.00 11.99 118 PHE A O 1
ATOM 889 N N . GLN A 1 119 ? 12.679 -22.682 -19.450 1.00 12.68 119 GLN A N 1
ATOM 890 C CA . GLN A 1 119 ? 13.445 -23.730 -18.775 1.00 14.15 119 GLN A CA 1
ATOM 891 C C . GLN A 1 119 ? 12.901 -24.036 -17.372 1.00 12.57 119 GLN A C 1
ATOM 892 O O . GLN A 1 119 ? 13.066 -25.139 -16.873 1.00 14.05 119 GLN A O 1
ATOM 898 N N . GLY A 1 120 ? 12.225 -23.062 -16.766 1.00 12.14 120 GLY A N 1
ATOM 899 C CA . GLY A 1 120 ? 11.627 -23.233 -15.454 1.00 13.11 120 GLY A CA 1
ATOM 900 C C . GLY A 1 120 ? 10.380 -24.095 -15.418 1.00 12.42 120 GLY A C 1
ATOM 901 O O . GLY A 1 120 ? 9.979 -24.533 -14.340 1.00 13.81 120 GLY A O 1
ATOM 902 N N . ILE A 1 121 ? 9.754 -24.350 -16.564 1.00 12.90 121 ILE A N 1
ATOM 903 C CA . ILE A 1 121 ? 8.619 -25.276 -16.553 1.00 15.66 121 ILE A CA 1
ATOM 904 C C . ILE A 1 121 ? 9.121 -26.718 -16.271 1.00 15.57 121 ILE A C 1
ATOM 905 O O . ILE A 1 121 ? 9.692 -27.363 -17.159 1.00 24.19 121 ILE A O 1
ATOM 910 N N . THR A 1 122 ? 8.971 -27.166 -15.022 1.00 16.45 122 THR A N 1
ATOM 911 C CA . THR A 1 122 ? 9.533 -28.438 -14.534 1.00 19.72 122 THR A CA 1
ATOM 912 C C . THR A 1 122 ? 8.626 -29.633 -14.843 1.00 17.89 122 THR A C 1
ATOM 913 O O . THR A 1 122 ? 9.092 -30.752 -15.111 1.00 17.94 122 THR A O 1
ATOM 917 N N . ASP A 1 123 ? 7.325 -29.383 -14.799 1.00 13.46 123 ASP A N 1
ATOM 918 C CA . ASP A 1 123 ? 6.334 -30.440 -14.730 1.00 11.73 123 ASP A CA 1
ATOM 919 C C . ASP A 1 123 ? 5.098 -29.998 -15.496 1.00 10.56 123 ASP A C 1
ATOM 920 O O . ASP A 1 123 ? 4.612 -28.881 -15.312 1.00 10.79 123 ASP A O 1
ATOM 925 N N . TYR A 1 124 ? 4.584 -30.890 -16.336 1.00 9.48 124 TYR A N 1
ATOM 926 C CA . TYR A 1 124 ? 3.285 -30.724 -16.980 1.00 9.28 124 TYR A CA 1
ATOM 927 C C . TYR A 1 124 ? 2.318 -31.738 -16.394 1.00 9.72 124 TYR A C 1
ATOM 928 O O . TYR A 1 124 ? 2.691 -32.906 -16.210 1.00 11.43 124 TYR A O 1
ATOM 937 N N . TYR A 1 125 ? 1.084 -31.304 -16.141 1.00 9.14 125 TYR A N 1
ATOM 938 C CA . TYR A 1 125 ? -0.001 -32.201 -15.759 1.00 9.11 125 TYR A CA 1
ATOM 939 C C . TYR A 1 125 ? -0.995 -32.174 -16.902 1.00 9.26 125 TYR A C 1
ATOM 940 O O . TYR A 1 125 ? -1.695 -31.184 -17.106 1.00 9.82 125 TYR A O 1
ATOM 949 N N . ILE A 1 126 ? -1.026 -33.254 -17.673 1.00 9.28 126 ILE A N 1
ATOM 950 C CA . ILE A 1 126 ? -1.808 -33.301 -18.904 1.00 9.60 126 ILE A CA 1
ATOM 951 C C . ILE A 1 126 ? -3.147 -33.963 -18.620 1.00 9.49 126 ILE A C 1
ATOM 952 O O . ILE A 1 126 ? -3.204 -34.996 -17.942 1.00 10.15 126 ILE A O 1
ATOM 957 N N . THR A 1 127 ? -4.220 -33.353 -19.120 1.00 9.42 127 THR A N 1
ATOM 958 C CA . THR A 1 127 ? -5.565 -33.852 -18.828 1.00 9.47 127 THR A CA 1
ATOM 959 C C . THR A 1 127 ? -5.999 -34.972 -19.770 1.00 9.43 127 THR A C 1
ATOM 960 O O . THR A 1 127 ? -6.676 -35.914 -19.374 1.00 10.56 127 THR A O 1
ATOM 964 N N . HIS A 1 128 ? -5.637 -34.832 -21.037 1.00 10.37 128 HIS A N 1
ATOM 965 C CA . HIS A 1 128 ? -5.912 -35.842 -22.054 1.00 10.27 128 HIS A CA 1
ATOM 966 C C . HIS A 1 128 ? -5.045 -35.554 -23.247 1.00 9.60 128 HIS A C 1
ATOM 967 O O . HIS A 1 128 ? -4.551 -34.434 -23.384 1.00 9.75 128 HIS A O 1
ATOM 974 N N . PRO A 1 129 ? -4.817 -36.552 -24.116 1.00 9.61 129 PRO A N 1
ATOM 975 C CA . PRO A 1 129 ? -3.801 -36.411 -25.155 1.00 10.17 129 PRO A CA 1
ATOM 976 C C . PRO A 1 129 ? -4.316 -35.895 -26.499 1.00 9.48 129 PRO A C 1
ATOM 977 O O . PRO A 1 129 ? -3.604 -35.969 -27.493 1.00 10.37 129 PRO A O 1
ATOM 981 N N . HIS A 1 130 ? -5.516 -35.315 -26.538 1.00 9.22 130 HIS A N 1
ATOM 982 C CA . HIS A 1 130 ? -5.939 -34.628 -27.773 1.00 9.68 130 HIS A CA 1
ATOM 983 C C . HIS A 1 130 ? -4.916 -33.589 -28.149 1.00 9.22 130 HIS A C 1
ATOM 984 O O . HIS A 1 130 ? -4.343 -32.903 -27.284 1.00 9.70 130 HIS A O 1
ATOM 991 N N . LEU A 1 131 ? -4.680 -33.467 -29.453 1.00 9.42 131 LEU A N 1
ATOM 992 C CA . LEU A 1 131 ? -3.556 -32.678 -29.941 1.00 9.97 131 LEU A CA 1
ATOM 993 C C . LEU A 1 131 ? -3.550 -31.222 -29.431 1.00 9.31 131 LEU A C 1
ATOM 994 O O . LEU A 1 131 ? -2.470 -30.675 -29.175 1.00 9.93 131 LEU A O 1
ATOM 999 N N . ASP A 1 132 ? -4.728 -30.600 -29.291 1.00 9.57 132 ASP A N 1
ATOM 1000 C CA . ASP A 1 132 ? -4.811 -29.217 -28.802 1.00 9.94 132 ASP A CA 1
ATOM 1001 C C . ASP A 1 132 ? -4.317 -29.049 -27.366 1.00 10.20 132 ASP A C 1
ATOM 1002 O O . ASP A 1 132 ? -4.051 -27.926 -26.940 1.00 11.30 132 ASP A O 1
ATOM 1007 N N . HIS A 1 133 ? -4.161 -30.149 -26.628 1.00 9.21 133 HIS A N 1
ATOM 1008 C CA . HIS A 1 133 ? -3.689 -30.092 -25.245 1.00 9.01 133 HIS A CA 1
ATOM 1009 C C . HIS A 1 133 ? -2.245 -30.472 -25.111 1.00 8.31 133 HIS A C 1
ATOM 1010 O O . HIS A 1 133 ? -1.711 -30.440 -24.004 1.00 9.12 133 HIS A O 1
ATOM 1017 N N . ILE A 1 134 ? -1.587 -30.778 -26.231 1.00 8.86 134 ILE A N 1
ATOM 1018 C CA . ILE A 1 134 ? -0.187 -31.218 -26.183 1.00 9.35 134 ILE A CA 1
ATOM 1019 C C . ILE A 1 134 ? 0.721 -30.605 -27.248 1.00 8.90 134 ILE A C 1
ATOM 1020 O O . ILE A 1 134 ? 1.915 -30.844 -27.226 1.00 10.00 134 ILE A O 1
ATOM 1025 N N . SER A 1 135 ? 0.171 -29.822 -28.173 1.00 9.48 135 SER A N 1
ATOM 1026 C CA . SER A 1 135 ? 0.951 -29.351 -29.320 1.00 10.28 135 SER A CA 1
ATOM 1027 C C . SER A 1 135 ? 2.159 -28.489 -28.927 1.00 10.00 135 SER A C 1
ATOM 1028 O O . SER A 1 135 ? 3.241 -28.642 -29.508 1.00 10.88 135 SER A O 1
ATOM 1031 N N . GLY A 1 136 ? 1.986 -27.595 -27.950 1.00 10.04 136 GLY A N 1
ATOM 1032 C CA . GLY A 1 136 ? 3.094 -26.773 -27.475 1.00 10.40 136 GLY A CA 1
ATOM 1033 C C . GLY A 1 136 ? 4.114 -27.574 -26.691 1.00 9.58 136 GLY A C 1
ATOM 1034 O O . GLY A 1 136 ? 5.316 -27.435 -26.902 1.00 10.27 136 GLY A O 1
ATOM 1035 N N . LEU A 1 137 ? 3.640 -28.428 -25.788 1.00 9.94 137 LEU A N 1
ATOM 1036 C CA . LEU A 1 137 ? 4.522 -29.340 -25.083 1.00 10.48 137 LEU A CA 1
ATOM 1037 C C . LEU A 1 137 ? 5.442 -30.058 -26.076 1.00 10.35 137 LEU A C 1
ATOM 1038 O O . LEU A 1 137 ? 6.657 -30.137 -25.877 1.00 10.92 137 LEU A O 1
ATOM 1043 N N . VAL A 1 138 ? 4.849 -30.597 -27.138 1.00 9.60 138 VAL A N 1
ATOM 1044 C CA . VAL A 1 138 ? 5.619 -31.372 -28.092 1.00 9.82 138 VAL A CA 1
ATOM 1045 C C . VAL A 1 138 ? 6.586 -30.499 -28.893 1.00 9.80 138 VAL A C 1
ATOM 1046 O O . VAL A 1 138 ? 7.791 -30.757 -28.917 1.00 9.92 138 VAL A O 1
ATOM 1050 N N . VAL A 1 139 ? 6.071 -29.474 -29.552 1.00 9.46 139 VAL A N 1
ATOM 1051 C CA . VAL A 1 139 ? 6.947 -28.690 -30.425 1.00 9.38 139 VAL A CA 1
ATOM 1052 C C . VAL A 1 139 ? 8.031 -27.961 -29.615 1.00 9.64 139 VAL A C 1
ATOM 1053 O O . VAL A 1 139 ? 9.163 -27.815 -30.083 1.00 10.55 139 VAL A O 1
ATOM 1057 N N . ASN A 1 140 ? 7.705 -27.544 -28.384 1.00 9.19 140 ASN A N 1
ATOM 1058 C CA . ASN A 1 140 ? 8.675 -26.846 -27.533 1.00 9.57 140 ASN A CA 1
ATOM 1059 C C . ASN A 1 140 ? 9.758 -27.784 -26.985 1.00 9.57 140 ASN A C 1
ATOM 1060 O O . ASN A 1 140 ? 10.815 -27.315 -26.569 1.00 10.86 140 ASN A O 1
ATOM 1065 N N . SER A 1 141 ? 9.492 -29.087 -26.948 1.00 10.03 141 SER A N 1
ATOM 1066 C CA . SER A 1 141 ? 10.343 -30.017 -26.198 1.00 11.05 141 SER A CA 1
ATOM 1067 C C . SER A 1 141 ? 11.840 -30.051 -26.567 1.00 10.93 141 SER A C 1
ATOM 1068 O O . SER A 1 141 ? 12.666 -30.256 -25.684 1.00 12.02 141 SER A O 1
ATOM 1071 N N . PRO A 1 142 ? 12.212 -29.824 -27.843 1.00 11.43 142 PRO A N 1
ATOM 1072 C CA . PRO A 1 142 ? 13.658 -29.857 -28.135 1.00 12.85 142 PRO A CA 1
ATOM 1073 C C . PRO A 1 142 ? 14.460 -28.752 -27.440 1.00 12.80 142 PRO A C 1
ATOM 1074 O O . PRO A 1 142 ? 15.682 -28.858 -27.343 1.00 13.56 142 PRO A O 1
ATOM 1078 N N . SER A 1 143 ? 13.781 -27.731 -26.915 1.00 12.05 143 SER A N 1
ATOM 1079 C CA . SER A 1 143 ? 14.468 -26.695 -26.125 1.00 12.11 143 SER A CA 1
ATOM 1080 C C . SER A 1 143 ? 15.221 -27.291 -24.939 1.00 12.52 143 SER A C 1
ATOM 1081 O O . SER A 1 143 ? 16.191 -26.698 -24.468 1.00 13.81 143 SER A O 1
ATOM 1084 N N . ILE A 1 144 ? 14.786 -28.451 -24.458 1.00 12.47 144 ILE A N 1
ATOM 1085 C CA . ILE A 1 144 ? 15.423 -29.094 -23.314 1.00 14.57 144 ILE A CA 1
ATOM 1086 C C . ILE A 1 144 ? 16.898 -29.432 -23.603 1.00 14.94 144 ILE A C 1
ATOM 1087 O O . ILE A 1 144 ? 17.684 -29.569 -22.673 1.00 18.31 144 ILE A O 1
ATOM 1092 N N . TYR A 1 145 ? 17.273 -29.532 -24.880 1.00 15.58 145 TYR A N 1
ATOM 1093 C CA . TYR A 1 145 ? 18.643 -29.909 -25.271 1.00 18.74 145 TYR A CA 1
ATOM 1094 C C . TYR A 1 145 ? 19.567 -28.749 -25.598 1.00 25.05 145 TYR A C 1
ATOM 1095 O O . TYR A 1 145 ? 20.658 -28.959 -26.148 1.00 29.44 145 TYR A O 1
ATOM 1104 N N . GLU A 1 146 ? 19.144 -27.535 -25.266 1.00 22.94 146 GLU A N 1
ATOM 1105 C CA . GLU A 1 146 ? 19.971 -26.356 -25.499 1.00 28.30 146 GLU A CA 1
ATOM 1106 C C . GLU A 1 146 ? 21.262 -26.275 -24.672 1.00 34.54 146 GLU A C 1
ATOM 1107 O O . GLU A 1 146 ? 22.169 -25.512 -25.018 1.00 41.35 146 GLU A O 1
ATOM 1113 N N . GLN A 1 147 ? 21.353 -27.060 -23.599 1.00 36.33 147 GLN A N 1
ATOM 1114 C CA . GLN A 1 147 ? 22.494 -26.976 -22.674 1.00 45.76 147 GLN A CA 1
ATOM 1115 C C . GLN A 1 147 ? 22.848 -28.310 -22.014 1.00 52.94 147 GLN A C 1
ATOM 1116 O O . GLN A 1 147 ? 22.001 -29.199 -21.895 1.00 58.72 147 GLN A O 1
ATOM 1122 N N . GLU A 1 148 ? 24.105 -28.431 -21.586 1.00 56.75 148 GLU A N 1
ATOM 1123 C CA . GLU A 1 148 ? 24.605 -29.644 -20.936 1.00 60.47 148 GLU A CA 1
ATOM 1124 C C . GLU A 1 148 ? 24.069 -29.761 -19.507 1.00 63.26 148 GLU A C 1
ATOM 1125 O O . GLU A 1 148 ? 23.396 -30.741 -19.173 1.00 66.81 148 GLU A O 1
ATOM 1131 N N . ASN A 1 149 ? 24.374 -28.766 -18.673 1.00 67.02 149 ASN A N 1
ATOM 1132 C CA . ASN A 1 149 ? 23.771 -28.651 -17.344 1.00 64.62 149 ASN A CA 1
ATOM 1133 C C . ASN A 1 149 ? 22.300 -28.264 -17.491 1.00 62.98 149 ASN A C 1
ATOM 1134 O O . ASN A 1 149 ? 21.950 -27.084 -17.598 1.00 67.22 149 ASN A O 1
ATOM 1139 N N . SER A 1 150 ? 21.444 -29.281 -17.500 1.00 55.88 150 SER A N 1
ATOM 1140 C CA . SER A 1 150 ? 20.088 -29.141 -18.012 1.00 44.97 150 SER A CA 1
ATOM 1141 C C . SER A 1 150 ? 18.985 -29.330 -16.975 1.00 37.83 150 SER A C 1
ATOM 1142 O O . SER A 1 150 ? 18.993 -30.293 -16.205 1.00 35.13 150 SER A O 1
ATOM 1145 N N . LYS A 1 151 ? 18.035 -28.401 -16.976 1.00 29.75 151 LYS A N 1
ATOM 1146 C CA . LYS A 1 151 ? 16.789 -28.564 -16.242 1.00 28.24 151 LYS A CA 1
ATOM 1147 C C . LYS A 1 151 ? 15.917 -29.579 -16.993 1.00 27.64 151 LYS A C 1
ATOM 1148 O O . LYS A 1 151 ? 15.668 -29.426 -18.191 1.00 31.10 151 LYS A O 1
ATOM 1154 N N . LYS A 1 152 ? 15.471 -30.612 -16.283 1.00 23.86 152 LYS A N 1
ATOM 1155 C CA . LYS A 1 152 ? 14.719 -31.716 -16.885 1.00 23.89 152 LYS A CA 1
ATOM 1156 C C . LYS A 1 152 ? 13.220 -31.511 -16.723 1.00 22.73 152 LYS A C 1
ATOM 1157 O O . LYS A 1 152 ? 12.777 -30.900 -15.746 1.00 25.27 152 LYS A O 1
ATOM 1163 N N . LYS A 1 153 ? 12.449 -32.025 -17.681 1.00 18.18 153 LYS A N 1
ATOM 1164 C CA . LYS A 1 153 ? 10.988 -31.916 -17.648 1.00 16.73 153 LYS A CA 1
ATOM 1165 C C . LYS A 1 153 ? 10.296 -33.266 -17.493 1.00 14.62 153 LYS A C 1
ATOM 1166 O O . LYS A 1 153 ? 10.726 -34.275 -18.059 1.00 15.68 153 LYS A O 1
ATOM 1172 N N . THR A 1 154 ? 9.212 -33.263 -16.733 1.00 12.46 154 THR A N 1
ATOM 1173 C CA . THR A 1 154 ? 8.397 -34.443 -16.509 1.00 12.02 154 THR A CA 1
ATOM 1174 C C . THR A 1 154 ? 6.967 -34.159 -16.945 1.00 11.01 154 THR A C 1
ATOM 1175 O O . THR A 1 154 ? 6.400 -33.102 -16.624 1.00 11.81 154 THR A O 1
ATOM 1179 N N . ILE A 1 155 ? 6.395 -35.102 -17.686 1.00 10.38 155 ILE A N 1
ATOM 1180 C CA . ILE A 1 155 ? 5.011 -35.045 -18.144 1.00 10.76 155 ILE A CA 1
ATOM 1181 C C . ILE A 1 155 ? 4.243 -36.067 -17.308 1.00 10.68 155 ILE A C 1
ATOM 1182 O O . ILE A 1 155 ? 4.558 -37.269 -17.353 1.00 11.08 155 ILE A O 1
ATOM 1187 N N . TRP A 1 156 ? 3.278 -35.580 -16.530 1.00 10.56 156 TRP A N 1
ATOM 1188 C CA . TRP A 1 156 ? 2.448 -36.405 -15.661 1.00 10.71 156 TRP A CA 1
ATOM 1189 C C . TRP A 1 156 ? 1.070 -36.556 -16.225 1.00 10.96 156 TRP A C 1
ATOM 1190 O O . TRP A 1 156 ? 0.525 -35.632 -16.846 1.00 10.85 156 TRP A O 1
ATOM 1201 N N . GLY A 1 157 ? 0.442 -37.696 -15.960 1.00 10.92 157 GLY A N 1
ATOM 1202 C CA . GLY A 1 157 ? -0.941 -37.905 -16.356 1.00 11.70 157 GLY A CA 1
ATOM 1203 C C . GLY A 1 157 ? -1.456 -39.222 -15.830 1.00 11.73 157 GLY A C 1
ATOM 1204 O O . GLY A 1 157 ? -0.685 -40.051 -15.345 1.00 12.49 157 GLY A O 1
ATOM 1205 N N . LEU A 1 158 ? -2.759 -39.413 -15.926 1.00 11.18 158 LEU A N 1
ATOM 1206 C CA . LEU A 1 158 ? -3.346 -40.724 -15.717 1.00 12.42 158 LEU A CA 1
ATOM 1207 C C . LEU A 1 158 ? -2.934 -41.640 -16.875 1.00 12.80 158 LEU A C 1
ATOM 1208 O O . LEU A 1 158 ? -2.493 -41.160 -17.920 1.00 12.14 158 LEU A O 1
ATOM 1213 N N . PRO A 1 159 ? -3.070 -42.972 -16.703 1.00 13.68 159 PRO A N 1
ATOM 1214 C CA . PRO A 1 159 ? -2.663 -43.884 -17.782 1.00 13.79 159 PRO A CA 1
ATOM 1215 C C . PRO A 1 159 ? -3.309 -43.624 -19.148 1.00 12.92 159 PRO A C 1
ATOM 1216 O O . PRO A 1 159 ? -2.641 -43.783 -20.169 1.00 13.94 159 PRO A O 1
ATOM 1220 N N . HIS A 1 160 ? -4.568 -43.198 -19.192 1.00 13.62 160 HIS A N 1
ATOM 1221 C CA . HIS A 1 160 ? -5.228 -42.957 -20.494 1.00 14.47 160 HIS A CA 1
ATOM 1222 C C . HIS A 1 160 ? -4.520 -41.886 -21.299 1.00 14.31 160 HIS A C 1
ATOM 1223 O O . HIS A 1 160 ? -4.634 -41.832 -22.525 1.00 15.68 160 HIS A O 1
ATOM 1230 N N . THR A 1 161 ? -3.789 -41.022 -20.605 1.00 12.80 161 THR A N 1
ATOM 1231 C CA . THR A 1 161 ? -2.985 -39.989 -21.242 1.00 11.80 161 THR A CA 1
ATOM 1232 C C . THR A 1 161 ? -1.574 -40.494 -21.521 1.00 10.66 161 THR A C 1
ATOM 1233 O O . THR A 1 161 ? -1.103 -40.422 -22.651 1.00 10.94 161 THR A O 1
ATOM 1237 N N . ILE A 1 162 ? -0.899 -41.012 -20.497 1.00 11.51 162 ILE A N 1
ATOM 1238 C CA . ILE A 1 162 ? 0.508 -41.359 -20.634 1.00 12.48 162 ILE A CA 1
ATOM 1239 C C . ILE A 1 162 ? 0.740 -42.456 -21.672 1.00 12.28 162 ILE A C 1
ATOM 1240 O O . ILE A 1 162 ? 1.659 -42.369 -22.484 1.00 12.04 162 ILE A O 1
ATOM 1245 N N . ASP A 1 163 ? -0.121 -43.473 -21.659 1.00 11.72 163 ASP A N 1
ATOM 1246 C CA . ASP A 1 163 ? 0.026 -44.587 -22.598 1.00 13.03 163 ASP A CA 1
ATOM 1247 C C . ASP A 1 163 ? -0.098 -44.095 -24.042 1.00 11.17 163 ASP A C 1
ATOM 1248 O O . ASP A 1 163 ? 0.622 -44.551 -24.932 1.00 11.78 163 ASP A O 1
ATOM 1253 N N . VAL A 1 164 ? -1.006 -43.149 -24.268 1.00 11.04 164 VAL A N 1
ATOM 1254 C CA . VAL A 1 164 ? -1.199 -42.591 -25.597 1.00 10.95 164 VAL A CA 1
ATOM 1255 C C . VAL A 1 164 ? -0.003 -41.741 -26.017 1.00 10.42 164 VAL A C 1
ATOM 1256 O O . VAL A 1 164 ? 0.444 -41.816 -27.158 1.00 10.71 164 VAL A O 1
ATOM 1260 N N . LEU A 1 165 ? 0.538 -40.939 -25.102 1.00 10.19 165 LEU A N 1
ATOM 1261 C CA . LEU A 1 165 ? 1.716 -40.138 -25.443 1.00 10.38 165 LEU A CA 1
ATOM 1262 C C . LEU A 1 165 ? 2.898 -41.039 -25.828 1.00 10.56 165 LEU A C 1
ATOM 1263 O O . LEU A 1 165 ? 3.635 -40.747 -26.781 1.00 11.10 165 LEU A O 1
ATOM 1268 N N . GLN A 1 166 ? 3.068 -42.144 -25.099 1.00 10.78 166 GLN A N 1
ATOM 1269 C CA . GLN A 1 166 ? 4.176 -43.044 -25.368 1.00 11.67 166 GLN A CA 1
ATOM 1270 C C . GLN A 1 166 ? 4.015 -43.710 -26.736 1.00 11.50 166 GLN A C 1
ATOM 1271 O O . GLN A 1 166 ? 4.968 -43.788 -27.508 1.00 13.19 166 GLN A O 1
ATOM 1277 N N . LYS A 1 167 ? 2.808 -44.189 -27.025 1.00 10.75 167 LYS A N 1
ATOM 1278 C CA . LYS A 1 167 ? 2.574 -44.9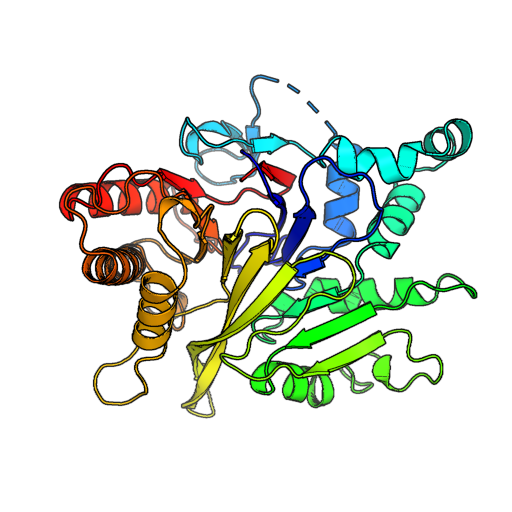78 -28.232 1.00 11.52 167 LYS A CA 1
ATOM 1279 C C . LYS A 1 167 ? 2.412 -44.122 -29.490 1.00 10.67 167 LYS A C 1
ATOM 1280 O O . LYS A 1 167 ? 2.869 -44.492 -30.572 1.00 11.41 167 LYS A O 1
ATOM 1286 N N . HIS A 1 168 ? 1.751 -42.973 -29.343 1.00 9.80 168 HIS A N 1
ATOM 1287 C CA . HIS A 1 168 ? 1.274 -42.216 -30.500 1.00 9.95 168 HIS A CA 1
ATOM 1288 C C . HIS A 1 168 ? 1.957 -40.905 -30.752 1.00 9.91 168 HIS A C 1
ATOM 1289 O O . HIS A 1 168 ? 1.782 -40.346 -31.830 1.00 10.71 168 HIS A O 1
ATOM 1296 N N . VAL A 1 169 ? 2.744 -40.414 -29.790 1.00 9.23 169 VAL A N 1
ATOM 1297 C CA . VAL A 1 169 ? 3.405 -39.112 -29.934 1.00 9.51 169 VAL A CA 1
ATOM 1298 C C . VAL A 1 169 ? 4.920 -39.257 -29.944 1.00 9.50 169 VAL A C 1
ATOM 1299 O O . VAL A 1 169 ? 5.557 -38.982 -30.961 1.00 9.56 169 VAL A O 1
ATOM 1303 N N . PHE A 1 170 ? 5.484 -39.685 -28.815 1.00 10.06 170 PHE A N 1
ATOM 1304 C CA . PHE A 1 170 ? 6.933 -39.807 -28.694 1.00 10.68 170 PHE A CA 1
ATOM 1305 C C . PHE A 1 170 ? 7.353 -41.168 -29.219 1.00 10.63 170 PHE A C 1
ATOM 1306 O O . PHE A 1 170 ? 7.756 -42.056 -28.461 1.00 13.31 170 PHE A O 1
ATOM 1314 N N . ASN A 1 171 ? 7.227 -41.327 -30.535 1.00 10.69 171 ASN A N 1
ATOM 1315 C CA . ASN A 1 171 ? 7.310 -42.647 -31.161 1.00 11.25 171 ASN A CA 1
ATOM 1316 C C . ASN A 1 171 ? 8.149 -42.662 -32.435 1.00 11.19 171 ASN A C 1
ATOM 1317 O O . ASN A 1 171 ? 8.071 -43.605 -33.217 1.00 12.71 171 ASN A O 1
ATOM 1322 N N . ASP A 1 172 ? 8.936 -41.607 -32.650 1.00 10.84 172 ASP A N 1
ATOM 1323 C CA . ASP A 1 172 ? 9.815 -41.474 -33.815 1.00 10.63 172 ASP A CA 1
ATOM 1324 C C . ASP A 1 172 ? 9.088 -41.325 -35.153 1.00 11.91 172 ASP A C 1
ATOM 1325 O O . ASP A 1 172 ? 9.718 -41.321 -36.211 1.00 14.57 172 ASP A O 1
ATOM 1330 N N . LEU A 1 173 ? 7.774 -41.123 -35.087 1.00 11.13 173 LEU A N 1
ATOM 1331 C CA . LEU A 1 173 ? 6.943 -40.935 -36.272 1.00 11.59 173 LEU A CA 1
ATOM 1332 C C . LEU A 1 173 ? 6.229 -39.572 -36.210 1.00 10.41 173 LEU A C 1
ATOM 1333 O O . LEU A 1 173 ? 6.422 -38.715 -37.069 1.00 11.97 173 LEU A O 1
ATOM 1338 N N . ILE A 1 174 ? 5.441 -39.371 -35.157 1.00 9.57 174 ILE A N 1
ATOM 1339 C CA . ILE A 1 174 ? 4.793 -38.084 -34.891 1.00 9.53 174 ILE A CA 1
ATOM 1340 C C . ILE A 1 174 ? 5.793 -37.091 -34.283 1.00 9.75 174 ILE A C 1
ATOM 1341 O O . ILE A 1 174 ? 5.725 -35.882 -34.526 1.00 9.93 174 ILE A O 1
ATOM 1346 N N . TRP A 1 175 ? 6.731 -37.610 -33.499 1.00 9.41 175 TRP A N 1
ATOM 1347 C CA . TRP A 1 175 ? 7.783 -36.790 -32.900 1.00 9.51 175 TRP A CA 1
ATOM 1348 C C . TRP A 1 175 ? 8.945 -37.673 -32.551 1.00 9.70 175 TRP A C 1
ATOM 1349 O O . TRP A 1 175 ? 8.730 -38.833 -32.189 1.00 10.38 175 TRP A O 1
ATOM 1360 N N . PRO A 1 176 ? 10.187 -37.144 -32.625 1.00 10.14 176 PRO A N 1
ATOM 1361 C CA . PRO A 1 176 ? 11.304 -37.947 -32.119 1.00 10.58 176 PRO A CA 1
ATOM 1362 C C . PRO A 1 176 ? 11.025 -38.412 -30.696 1.00 10.89 176 PRO A C 1
ATOM 1363 O O . PRO A 1 176 ? 10.445 -37.664 -29.891 1.00 11.60 176 PRO A O 1
ATOM 1367 N N . ASP A 1 177 ? 11.410 -39.652 -30.393 1.00 11.26 177 ASP A N 1
ATOM 1368 C CA . ASP A 1 177 ? 11.125 -40.210 -29.082 1.00 11.58 177 ASP A CA 1
ATOM 1369 C C . ASP A 1 177 ? 12.148 -39.704 -28.063 1.00 12.42 177 ASP A C 1
ATOM 1370 O O . ASP A 1 177 ? 13.111 -40.391 -27.701 1.00 12.73 177 ASP A O 1
ATOM 1375 N N . LEU A 1 178 ? 11.911 -38.492 -27.574 1.00 12.66 178 LEU A N 1
ATOM 1376 C CA . LEU A 1 178 ? 12.833 -37.848 -26.646 1.00 13.45 178 LEU A CA 1
ATOM 1377 C C . LEU A 1 178 ? 12.875 -38.576 -25.319 1.00 13.53 178 LEU A C 1
ATOM 1378 O O . LEU A 1 178 ? 13.859 -38.454 -24.595 1.00 15.28 178 LEU A O 1
ATOM 1383 N N . THR A 1 179 ? 11.843 -39.353 -25.002 1.00 13.24 179 THR A N 1
ATOM 1384 C CA . THR A 1 179 ? 11.864 -40.139 -23.762 1.00 14.98 179 THR A CA 1
ATOM 1385 C C . THR A 1 179 ? 12.895 -41.275 -23.791 1.00 14.89 179 THR A C 1
ATOM 1386 O O . THR A 1 179 ? 13.304 -41.755 -22.736 1.00 16.35 179 THR A O 1
ATOM 1390 N N . ALA A 1 180 ? 13.311 -41.685 -24.990 1.00 13.36 180 ALA A N 1
ATOM 1391 C CA . ALA A 1 180 ? 14.305 -42.752 -25.171 1.00 14.36 180 ALA A CA 1
ATOM 1392 C C . ALA A 1 180 ? 15.746 -42.257 -25.083 1.00 15.54 180 ALA A C 1
ATOM 1393 O O . ALA A 1 180 ? 16.670 -43.071 -24.972 1.00 18.88 180 ALA A O 1
ATOM 1395 N N . GLU A 1 181 ? 15.950 -40.942 -25.157 1.00 15.46 181 GLU A N 1
ATOM 1396 C CA . GLU A 1 181 ? 17.294 -40.365 -25.086 1.00 17.52 181 GLU A CA 1
ATOM 1397 C C . GLU A 1 181 ? 17.858 -40.603 -23.685 1.00 17.10 181 GLU A C 1
ATOM 1398 O O . GLU A 1 181 ? 17.163 -40.412 -22.690 1.00 16.41 181 GLU A O 1
ATOM 1404 N N . ARG A 1 182 ? 19.109 -41.059 -23.616 1.00 17.54 182 ARG A N 1
ATOM 1405 C CA . ARG A 1 182 ? 19.679 -41.589 -22.374 1.00 17.98 182 ARG A CA 1
ATOM 1406 C C . ARG A 1 182 ? 19.776 -40.604 -21.208 1.00 18.17 182 ARG A C 1
ATOM 1407 O O . ARG A 1 182 ? 19.820 -41.023 -20.057 1.00 19.50 182 ARG A O 1
ATOM 1415 N N . SER A 1 183 ? 19.818 -39.303 -21.503 1.00 18.59 183 SER A N 1
ATOM 1416 C CA . SER A 1 183 ? 19.923 -38.298 -20.446 1.00 19.32 183 SER A CA 1
ATOM 1417 C C . SER A 1 183 ? 18.622 -38.124 -19.666 1.00 17.11 183 SER A C 1
ATOM 1418 O O . SER A 1 183 ? 18.620 -37.507 -18.601 1.00 20.16 183 SER A O 1
ATOM 1421 N N . ARG A 1 184 ? 17.531 -38.686 -20.192 1.00 16.33 184 ARG A N 1
ATOM 1422 C CA . ARG A 1 184 ? 16.217 -38.662 -19.527 1.00 18.50 184 ARG A CA 1
ATOM 1423 C C . ARG A 1 184 ? 15.783 -37.242 -19.157 1.00 16.55 184 ARG A C 1
ATOM 1424 O O . ARG A 1 184 ? 15.205 -37.005 -18.095 1.00 18.77 184 ARG A O 1
ATOM 1432 N N . LYS A 1 185 ? 16.076 -36.306 -20.053 1.00 15.80 185 LYS A N 1
ATOM 1433 C CA . LYS A 1 185 ? 15.707 -34.903 -19.866 1.00 16.62 185 LYS A CA 1
ATOM 1434 C C . LYS A 1 185 ? 14.206 -34.665 -20.072 1.00 14.79 185 LYS A C 1
ATOM 1435 O O . LYS A 1 185 ? 13.681 -33.634 -19.648 1.00 15.31 185 LYS A O 1
ATOM 1441 N N . LEU A 1 186 ? 13.534 -35.605 -20.735 1.00 13.58 186 LEU A N 1
ATOM 1442 C CA . LEU A 1 186 ? 12.078 -35.619 -20.834 1.00 12.98 186 LEU A CA 1
ATOM 1443 C C . LEU A 1 186 ? 11.581 -36.969 -20.362 1.00 12.54 186 LEU A C 1
ATOM 1444 O O . LEU A 1 186 ? 11.999 -37.997 -20.894 1.00 14.46 186 LEU A O 1
ATOM 1449 N N . LYS A 1 187 ? 10.710 -36.968 -19.357 1.00 12.77 187 LYS A N 1
ATOM 1450 C CA . LYS A 1 187 ? 10.177 -38.197 -18.776 1.00 13.94 187 LYS A CA 1
ATOM 1451 C C . LYS A 1 187 ? 8.662 -38.202 -18.787 1.00 13.00 187 LYS A C 1
ATOM 1452 O O . LYS A 1 187 ? 8.044 -37.153 -18.628 1.00 14.02 187 LYS A O 1
ATOM 1458 N N . LEU A 1 188 ? 8.072 -39.379 -18.970 1.00 13.24 188 LEU A N 1
ATOM 1459 C CA . LEU A 1 188 ? 6.630 -39.600 -18.815 1.00 13.23 188 LEU A CA 1
ATOM 1460 C C . LEU A 1 188 ? 6.382 -40.363 -17.525 1.00 13.23 188 LEU A C 1
ATOM 1461 O O . LEU A 1 188 ? 7.003 -41.413 -17.304 1.00 16.26 188 LEU A O 1
ATOM 1466 N N . LYS A 1 189 ? 5.487 -39.859 -16.677 1.00 13.16 189 LYS A N 1
ATOM 1467 C CA . LYS A 1 189 ? 5.188 -40.516 -15.409 1.00 13.97 189 LYS A CA 1
ATOM 1468 C C . LYS A 1 189 ? 3.690 -40.582 -15.159 1.00 13.83 189 LYS A C 1
ATOM 1469 O O . LYS A 1 189 ? 2.954 -39.613 -15.376 1.00 13.93 189 LYS A O 1
ATOM 1475 N N . CYS A 1 190 ? 3.230 -41.741 -14.707 1.00 15.06 190 CYS A N 1
ATOM 1476 C CA . CYS A 1 190 ? 1.818 -41.936 -14.406 1.00 15.75 190 CYS A CA 1
ATOM 1477 C C . CYS A 1 190 ? 1.462 -41.510 -12.992 1.00 14.88 190 CYS A C 1
ATOM 1478 O O . CYS A 1 190 ? 2.285 -41.574 -12.071 1.00 18.27 190 CYS A O 1
ATOM 1481 N N . LEU A 1 191 ? 0.216 -41.071 -12.848 1.00 14.13 191 LEU A N 1
ATOM 1482 C CA . LEU A 1 191 ? -0.401 -40.784 -11.569 1.00 14.87 191 LEU A CA 1
ATOM 1483 C C . LEU A 1 191 ? -1.511 -41.799 -11.337 1.00 15.95 191 LEU A C 1
ATOM 1484 O O . LEU A 1 191 ? -2.109 -42.309 -12.286 1.00 17.00 191 LEU A O 1
ATOM 1489 N N . ASN A 1 192 ? -1.789 -42.067 -10.065 1.00 16.79 192 ASN A N 1
ATOM 1490 C CA . ASN A 1 192 ? -2.933 -42.879 -9.672 1.00 18.56 192 ASN A CA 1
ATOM 1491 C C . ASN A 1 192 ? -4.150 -41.995 -9.450 1.00 16.37 192 ASN A C 1
ATOM 1492 O O . ASN A 1 192 ? -4.046 -40.958 -8.792 1.00 17.75 192 ASN A O 1
ATOM 1497 N N . PRO A 1 193 ? -5.316 -42.410 -9.974 1.00 16.49 193 PRO A N 1
ATOM 1498 C CA . PRO A 1 193 ? -6.516 -41.603 -9.794 1.00 16.38 193 PRO A CA 1
ATOM 1499 C C . PRO A 1 193 ? -6.959 -41.536 -8.327 1.00 17.69 193 PRO A C 1
ATOM 1500 O O . PRO A 1 193 ? -6.823 -42.524 -7.580 1.00 18.93 193 PRO A O 1
ATOM 1504 N N . LYS A 1 194 ? -7.483 -40.377 -7.932 1.00 18.18 194 LYS A N 1
ATOM 1505 C CA . LYS A 1 194 ? -8.064 -40.144 -6.599 1.00 18.03 194 LYS A CA 1
ATOM 1506 C C . LYS A 1 194 ? -7.043 -40.110 -5.459 1.00 19.88 194 LYS A C 1
ATOM 1507 O O . LYS A 1 194 ? -7.426 -39.974 -4.298 1.00 24.43 194 LYS A O 1
ATOM 1513 N N . GLU A 1 195 ? -5.760 -40.234 -5.785 1.00 19.05 195 GLU A N 1
ATOM 1514 C CA . GLU A 1 195 ? -4.701 -40.325 -4.782 1.00 21.52 195 GLU A CA 1
ATOM 1515 C C . GLU A 1 195 ? -3.997 -38.987 -4.622 1.00 22.21 195 GLU A C 1
ATOM 1516 O O . GLU A 1 195 ? -3.674 -38.319 -5.613 1.00 20.28 195 GLU A O 1
ATOM 1522 N N . VAL A 1 196 ? -3.779 -38.599 -3.368 1.00 21.92 196 VAL A N 1
ATOM 1523 C CA . VAL A 1 196 ? -3.062 -37.377 -3.047 1.00 21.41 196 VAL A CA 1
ATOM 1524 C C . VAL A 1 196 ? -1.592 -37.622 -3.328 1.00 22.15 196 VAL A C 1
ATOM 1525 O O . VAL A 1 196 ? -0.939 -38.442 -2.669 1.00 26.08 196 VAL A O 1
ATOM 1529 N N . GLN A 1 197 ? -1.089 -36.925 -4.336 1.00 22.00 197 GLN A N 1
ATOM 1530 C CA . GLN A 1 197 ? 0.291 -37.050 -4.743 1.00 22.33 197 GLN A CA 1
ATOM 1531 C C . GLN A 1 197 ? 1.000 -35.706 -4.526 1.00 20.67 197 GLN A C 1
ATOM 1532 O O . GLN A 1 197 ? 0.344 -34.683 -4.310 1.00 22.85 197 GLN A O 1
ATOM 1538 N N . LYS A 1 198 ? 2.324 -35.699 -4.499 1.00 24.00 198 LYS A N 1
ATOM 1539 C CA . LYS A 1 198 ? 3.036 -34.469 -4.163 1.00 24.49 198 LYS A CA 1
ATOM 1540 C C . LYS A 1 198 ? 3.621 -33.810 -5.397 1.00 24.31 198 LYS A C 1
ATOM 1541 O O . LYS A 1 198 ? 4.132 -34.488 -6.293 1.00 24.66 198 LYS A O 1
ATOM 1547 N N . CYS A 1 199 ? 3.525 -32.484 -5.449 1.00 21.30 199 CYS A N 1
ATOM 1548 C CA . CYS A 1 199 ? 4.247 -31.717 -6.455 1.00 19.65 199 CYS A CA 1
ATOM 1549 C C . CYS A 1 199 ? 5.733 -31.736 -6.108 1.00 20.68 199 CYS A C 1
ATOM 1550 O O . CYS A 1 199 ? 6.106 -31.889 -4.939 1.00 21.63 199 CYS A O 1
ATOM 1553 N N . THR A 1 200 ? 6.577 -31.574 -7.122 1.00 20.45 200 THR A N 1
ATOM 1554 C CA . THR A 1 200 ? 8.020 -31.785 -6.986 1.00 21.19 200 THR A CA 1
ATOM 1555 C C . THR A 1 200 ? 8.753 -30.621 -6.317 1.00 20.83 200 THR A C 1
ATOM 1556 O O . THR A 1 200 ? 9.713 -30.834 -5.575 1.00 25.87 200 THR A O 1
ATOM 1560 N N . ILE A 1 201 ? 8.324 -29.392 -6.583 1.00 19.75 201 ILE A N 1
ATOM 1561 C CA . ILE A 1 201 ? 9.022 -28.228 -6.017 1.00 21.77 201 ILE A CA 1
ATOM 1562 C C . ILE A 1 201 ? 8.130 -27.453 -5.053 1.00 21.30 201 ILE A C 1
ATOM 1563 O O . ILE A 1 201 ? 8.546 -27.132 -3.926 1.00 21.98 201 ILE A O 1
ATOM 1568 N N . PHE A 1 202 ? 6.901 -27.163 -5.475 1.00 16.21 202 PHE A N 1
ATOM 1569 C CA . PHE A 1 202 ? 6.017 -26.381 -4.626 1.00 15.37 202 PHE A CA 1
ATOM 1570 C C . PHE A 1 202 ? 5.463 -27.267 -3.520 1.00 14.82 202 PHE A C 1
ATOM 1571 O O . PHE A 1 202 ? 5.275 -28.462 -3.731 1.00 14.91 202 PHE A O 1
ATOM 1579 N N . PRO A 1 203 ? 5.177 -26.675 -2.345 1.00 15.35 203 PRO A N 1
ATOM 1580 C CA . PRO A 1 203 ? 4.640 -27.441 -1.211 1.00 15.61 203 PRO A CA 1
ATOM 1581 C C . PRO A 1 203 ? 3.136 -27.673 -1.385 1.00 15.24 203 PRO A C 1
ATOM 1582 O O . PRO A 1 203 ? 2.315 -27.239 -0.557 1.00 15.59 203 PRO A O 1
ATOM 1586 N N . TRP A 1 204 ? 2.804 -28.343 -2.489 1.00 14.26 204 TRP A N 1
ATOM 1587 C CA . TRP A 1 204 ? 1.429 -28.569 -2.912 1.00 13.36 204 TRP A CA 1
ATOM 1588 C C . TRP A 1 204 ? 1.131 -30.022 -3.092 1.00 13.06 204 TRP A C 1
ATOM 1589 O O . TRP A 1 204 ? 2.003 -30.807 -3.472 1.00 16.06 204 TRP A O 1
ATOM 1600 N N . ASP A 1 205 ? -0.116 -30.391 -2.833 1.00 13.85 205 ASP A N 1
ATOM 1601 C CA . ASP A 1 205 ? -0.645 -31.687 -3.233 1.00 14.38 205 ASP A CA 1
ATOM 1602 C C . ASP A 1 205 ? -1.287 -31.560 -4.605 1.00 13.63 205 ASP A C 1
ATOM 1603 O O . ASP A 1 205 ? -1.853 -30.513 -4.935 1.00 14.37 205 ASP A O 1
ATOM 1608 N N . VAL A 1 206 ? -1.203 -32.631 -5.387 1.00 13.24 206 VAL A N 1
ATOM 1609 C CA . VAL A 1 206 ? -1.937 -32.760 -6.645 1.00 12.98 206 VAL A CA 1
ATOM 1610 C C . VAL A 1 206 ? -2.802 -34.015 -6.571 1.00 13.05 206 VAL A C 1
ATOM 1611 O O . VAL A 1 206 ? -2.315 -35.092 -6.205 1.00 14.16 206 VAL A O 1
ATOM 1615 N N . ILE A 1 207 ? -4.084 -33.863 -6.903 1.00 13.09 207 ILE A N 1
ATOM 1616 C CA . ILE A 1 207 ? -5.042 -34.959 -6.798 1.00 13.48 207 ILE A CA 1
ATOM 1617 C C . ILE A 1 207 ? -5.807 -35.050 -8.123 1.00 12.09 207 ILE A C 1
ATOM 1618 O O . ILE A 1 207 ? -6.613 -34.169 -8.426 1.00 12.39 207 ILE A O 1
ATOM 1623 N N . PRO A 1 208 ? -5.543 -36.102 -8.918 1.00 12.30 208 PRO A N 1
ATOM 1624 C CA . PRO A 1 208 ? -6.184 -36.232 -10.230 1.00 12.29 208 PRO A CA 1
ATOM 1625 C C . PRO A 1 208 ? -7.420 -37.136 -10.206 1.00 12.87 208 PRO A C 1
ATOM 1626 O O . PRO A 1 208 ? -7.434 -38.154 -9.502 1.00 13.90 208 PRO A O 1
ATOM 1630 N N . PHE A 1 209 ? -8.435 -36.755 -10.980 1.00 11.98 209 PHE A N 1
ATOM 1631 C CA . PHE A 1 209 ? -9.680 -37.508 -11.084 1.00 12.80 209 PHE A CA 1
ATOM 1632 C C . PHE A 1 209 ? -10.037 -37.683 -12.544 1.00 12.70 209 PHE A C 1
ATOM 1633 O O . PHE A 1 209 ? -9.969 -36.730 -13.325 1.00 13.05 209 PHE A O 1
ATOM 1641 N N . LYS A 1 210 ? -10.445 -38.892 -12.906 1.00 13.05 210 LYS A N 1
ATOM 1642 C CA . LYS A 1 210 ? -10.848 -39.173 -14.268 1.00 12.91 210 LYS A CA 1
ATOM 1643 C C . LYS A 1 210 ? -12.281 -38.694 -14.517 1.00 13.26 210 LYS A C 1
ATOM 1644 O O . LYS A 1 210 ? -13.152 -38.820 -13.650 1.00 13.94 210 LYS A O 1
ATOM 1650 N N . VAL A 1 211 ? -12.521 -38.145 -15.706 1.00 12.78 211 VAL A N 1
ATOM 1651 C CA . VAL A 1 211 ? -13.852 -37.703 -16.127 1.00 12.27 211 VAL A CA 1
ATOM 1652 C C . VAL A 1 211 ? -14.113 -38.171 -17.567 1.00 12.30 211 VAL A C 1
ATOM 1653 O O . VAL A 1 211 ? -13.195 -38.652 -18.247 1.00 11.87 211 VAL A O 1
ATOM 1657 N N . HIS A 1 212 ? -15.358 -38.037 -18.023 1.00 12.42 212 HIS A N 1
ATOM 1658 C CA . HIS A 1 212 ? -15.723 -38.390 -19.398 1.00 12.80 212 HIS A CA 1
ATOM 1659 C C . HIS A 1 212 ? -15.580 -37.238 -20.360 1.00 12.34 212 HIS A C 1
ATOM 1660 O O . HIS A 1 212 ? -15.905 -36.094 -20.030 1.00 12.97 212 HIS A O 1
ATOM 1667 N N . HIS A 1 213 ? -15.181 -37.555 -21.591 1.00 11.79 213 HIS A N 1
ATOM 1668 C CA . HIS A 1 213 ? -14.969 -36.560 -22.653 1.00 12.05 213 HIS A CA 1
ATOM 1669 C C . HIS A 1 213 ? -15.352 -37.149 -23.998 1.00 12.05 213 HIS A C 1
ATOM 1670 O O . HIS A 1 213 ? -14.632 -37.046 -24.990 1.00 13.12 213 HIS A O 1
ATOM 1677 N N . GLY A 1 214 ? -16.519 -37.792 -24.035 1.00 13.70 214 GLY A N 1
ATOM 1678 C CA . GLY A 1 214 ? -17.085 -38.279 -25.288 1.00 14.67 214 GLY A CA 1
ATOM 1679 C C . GLY A 1 214 ? -16.662 -39.693 -25.611 1.00 13.62 214 GLY A C 1
ATOM 1680 O O . GLY A 1 214 ? -16.221 -40.447 -24.738 1.00 14.21 214 GLY A O 1
ATOM 1681 N N . ILE A 1 215 ? -16.798 -40.050 -26.880 1.00 13.90 215 ILE A N 1
ATOM 1682 C CA . ILE A 1 215 ? -16.519 -41.413 -27.336 1.00 14.20 215 ILE A CA 1
ATOM 1683 C C . ILE A 1 215 ? -15.814 -41.372 -28.684 1.00 13.43 215 ILE A C 1
ATOM 1684 O O . ILE A 1 215 ? -15.932 -40.390 -29.425 1.00 14.85 215 ILE A O 1
ATOM 1689 N N . GLY A 1 216 ? -15.086 -42.436 -28.999 1.00 12.75 216 GLY A N 1
ATOM 1690 C CA . GLY A 1 216 ? -14.427 -42.535 -30.293 1.00 12.07 216 GLY A CA 1
ATOM 1691 C C . GLY A 1 216 ? -15.412 -42.498 -31.448 1.00 11.86 216 GLY A C 1
ATOM 1692 O O . GLY A 1 216 ? -16.466 -43.136 -31.386 1.00 13.01 216 GLY A O 1
ATOM 1693 N N . VAL A 1 217 ? -15.062 -41.777 -32.513 1.00 11.58 217 VAL A N 1
ATOM 1694 C CA . VAL A 1 217 ? -15.865 -41.750 -33.733 1.00 12.07 217 VAL A CA 1
ATOM 1695 C C . VAL A 1 217 ? -15.905 -43.128 -34.389 1.00 12.35 217 VAL A C 1
ATOM 1696 O O . VAL A 1 217 ? -16.984 -43.610 -34.754 1.00 13.17 217 VAL A O 1
ATOM 1700 N N . LYS A 1 218 ? -14.744 -43.759 -34.542 1.00 11.97 218 LYS A N 1
ATOM 1701 C CA . LYS A 1 218 ? -14.673 -45.099 -35.129 1.00 12.88 218 LYS A CA 1
ATOM 1702 C C . LYS A 1 218 ? -14.904 -46.158 -34.061 1.00 12.97 218 LYS A C 1
ATOM 1703 O O . LYS A 1 218 ? -15.660 -47.105 -34.269 1.00 13.96 218 LYS A O 1
ATOM 1709 N N . THR A 1 219 ? -14.245 -46.013 -32.919 1.00 12.45 219 THR A N 1
ATOM 1710 C CA . THR A 1 219 ? -14.170 -47.116 -31.965 1.00 14.16 219 THR A CA 1
ATOM 1711 C C . THR A 1 219 ? -15.341 -47.163 -31.009 1.00 13.96 219 THR A C 1
ATOM 1712 O O . THR A 1 219 ? -15.579 -48.204 -30.395 1.00 15.04 219 THR A O 1
ATOM 1716 N N . GLY A 1 220 ? -16.055 -46.051 -30.851 1.00 12.94 220 GLY A N 1
ATOM 1717 C CA . GLY A 1 220 ? -17.087 -45.942 -29.831 1.00 13.73 220 GLY A CA 1
ATOM 1718 C C . GLY A 1 220 ? -16.585 -46.051 -28.399 1.00 14.61 220 GLY A C 1
ATOM 1719 O O . GLY A 1 220 ? -17.392 -46.101 -27.470 1.00 17.26 220 GLY A O 1
ATOM 1720 N N . ALA A 1 221 ? -15.265 -46.088 -28.209 1.00 13.74 221 ALA A N 1
ATOM 1721 C CA . ALA A 1 221 ? -14.684 -46.284 -26.879 1.00 15.46 221 ALA A CA 1
ATOM 1722 C C . ALA A 1 221 ? -14.795 -44.999 -26.055 1.00 15.74 221 ALA A C 1
ATOM 1723 O O . ALA A 1 221 ? -14.723 -43.903 -26.612 1.00 14.28 221 ALA A O 1
ATOM 1725 N N . PRO A 1 222 ? -14.969 -45.115 -24.724 1.00 16.83 222 PRO A N 1
ATOM 1726 C CA . PRO A 1 222 ? -14.984 -43.898 -23.904 1.00 16.57 222 PRO A CA 1
ATOM 1727 C C . PRO A 1 222 ? -13.672 -43.137 -24.065 1.00 14.88 222 PRO A C 1
ATOM 1728 O O . PRO A 1 222 ? -12.606 -43.744 -24.055 1.00 17.37 222 PRO A O 1
ATOM 1732 N N . VAL A 1 223 ? -13.769 -41.819 -24.238 1.00 14.33 223 VAL A N 1
ATOM 1733 C CA . VAL A 1 223 ? -12.613 -40.924 -24.299 1.00 13.67 223 VAL A CA 1
ATOM 1734 C C . VAL A 1 223 ? -12.555 -40.233 -22.951 1.00 13.20 223 VAL A C 1
ATOM 1735 O O . VAL A 1 223 ? -13.471 -39.506 -22.591 1.00 15.71 223 VAL A O 1
ATOM 1739 N N . TYR A 1 224 ? -11.481 -40.465 -22.205 1.00 11.87 224 TYR A N 1
ATOM 1740 C CA . TYR A 1 224 ? -11.369 -39.922 -20.858 1.00 11.88 224 TYR A CA 1
ATOM 1741 C C . TYR A 1 224 ? -10.587 -38.621 -20.802 1.00 10.87 224 TYR A C 1
ATOM 1742 O O . TYR A 1 224 ? -9.780 -38.301 -21.683 1.00 12.24 224 TYR A O 1
ATOM 1751 N N . SER A 1 225 ? -10.846 -37.881 -19.736 1.00 10.58 225 SER A N 1
ATOM 1752 C CA . SER A 1 225 ? -10.108 -36.676 -19.435 1.00 9.99 225 SER A CA 1
ATOM 1753 C C . SER A 1 225 ? -9.816 -36.655 -17.933 1.00 10.79 225 SER A C 1
ATOM 1754 O O . SER A 1 225 ? -10.056 -37.657 -17.236 1.00 11.79 225 SER A O 1
ATOM 1757 N N . THR A 1 226 ? -9.283 -35.537 -17.434 1.00 10.23 226 THR A N 1
ATOM 1758 C CA . THR A 1 226 ? -8.831 -35.457 -16.049 1.00 10.50 226 THR A CA 1
ATOM 1759 C C . THR A 1 226 ? -9.169 -34.094 -15.481 1.00 11.14 226 THR A C 1
ATOM 1760 O O . THR A 1 226 ? -9.066 -33.083 -16.182 1.00 11.48 226 THR A O 1
ATOM 1764 N N . PHE A 1 227 ? -9.570 -34.084 -14.211 1.00 10.83 227 PHE A N 1
ATOM 1765 C CA . PHE A 1 227 ? -9.623 -32.877 -13.395 1.00 11.16 227 PHE A CA 1
ATOM 1766 C C . PHE A 1 227 ? -8.472 -32.960 -12.394 1.00 10.67 227 PHE A C 1
ATOM 1767 O O . PHE A 1 227 ? -8.238 -34.019 -11.793 1.00 12.51 227 PHE A O 1
ATOM 1775 N N . TYR A 1 228 ? -7.754 -31.857 -12.219 1.00 10.71 228 TYR A N 1
ATOM 1776 C CA . TYR A 1 228 ? -6.686 -31.786 -11.230 1.00 11.13 228 TYR A CA 1
ATOM 1777 C C . TYR A 1 228 ? -7.027 -30.830 -10.109 1.00 11.62 228 TYR A C 1
ATOM 1778 O O . TYR A 1 228 ? -7.355 -29.667 -10.356 1.00 12.10 228 TYR A O 1
ATOM 1787 N N . ILE A 1 229 ? -6.922 -31.317 -8.874 1.00 11.67 229 ILE A N 1
ATOM 1788 C CA . ILE A 1 229 ? -6.944 -30.443 -7.699 1.00 12.16 229 ILE A CA 1
ATOM 1789 C C . ILE A 1 229 ? -5.507 -30.145 -7.289 1.00 10.81 229 ILE A C 1
ATOM 1790 O O . ILE A 1 229 ? -4.707 -31.070 -7.121 1.00 12.16 229 ILE A O 1
ATOM 1795 N N . PHE A 1 230 ? -5.186 -28.863 -7.136 1.00 10.46 230 PHE A N 1
ATOM 1796 C CA . PHE A 1 230 ? -3.917 -28.446 -6.537 1.00 11.36 230 PHE A CA 1
ATOM 1797 C C . PHE A 1 230 ? -4.214 -27.819 -5.190 1.00 11.11 230 PHE A C 1
ATOM 1798 O O . PHE A 1 230 ? -4.999 -26.883 -5.109 1.00 11.75 230 PHE A O 1
ATOM 1806 N N . ARG A 1 231 ? -3.581 -28.349 -4.145 1.00 12.75 231 ARG A N 1
ATOM 1807 C CA . ARG A 1 231 ? -3.801 -27.861 -2.786 1.00 12.75 231 ARG A CA 1
ATOM 1808 C C . ARG A 1 231 ? -2.506 -27.352 -2.178 1.00 11.77 231 ARG A C 1
ATOM 1809 O O . ARG A 1 231 ? -1.520 -28.087 -2.099 1.00 13.17 231 ARG A O 1
ATOM 1817 N N . ASP A 1 232 ? -2.508 -26.092 -1.758 1.00 12.53 232 ASP A N 1
ATOM 1818 C CA . ASP A 1 232 ? -1.387 -25.555 -1.003 1.00 13.18 232 ASP A CA 1
ATOM 1819 C C . ASP A 1 232 ? -1.472 -26.103 0.418 1.00 14.35 232 ASP A C 1
ATOM 1820 O O . ASP A 1 232 ? -2.450 -25.849 1.116 1.00 15.05 232 ASP A O 1
ATOM 1825 N N . ARG A 1 233 ? -0.459 -26.849 0.847 1.00 15.39 233 ARG A N 1
ATOM 1826 C CA . ARG A 1 233 ? -0.548 -27.518 2.143 1.00 17.27 233 ARG A CA 1
ATOM 1827 C C . ARG A 1 233 ? -0.613 -26.585 3.340 1.00 18.76 233 ARG A C 1
ATOM 1828 O O . ARG A 1 233 ? -1.328 -26.872 4.301 1.00 23.69 233 ARG A O 1
ATOM 1836 N N . LYS A 1 234 ? 0.081 -25.454 3.265 1.00 17.98 234 LYS A N 1
ATOM 1837 C CA . LYS A 1 234 ? 0.097 -24.514 4.396 1.00 20.56 234 LYS A CA 1
ATOM 1838 C C . LYS A 1 234 ? -1.260 -23.849 4.619 1.00 21.82 234 LYS A C 1
ATOM 1839 O O . LYS A 1 234 ? -1.826 -23.922 5.715 1.00 23.32 234 LYS A O 1
ATOM 1845 N N . SER A 1 235 ? -1.769 -23.204 3.571 1.00 18.80 235 SER A N 1
ATOM 1846 C CA . SER A 1 235 ? -3.015 -22.447 3.644 1.00 17.08 235 SER A CA 1
ATOM 1847 C C . SER A 1 235 ? -4.252 -23.330 3.551 1.00 15.89 235 SER A C 1
ATOM 1848 O O . SER A 1 235 ? -5.338 -22.922 3.965 1.00 17.94 235 SER A O 1
ATOM 1851 N N . LYS A 1 236 ? -4.089 -24.521 2.975 1.00 16.24 236 LYS A N 1
ATOM 1852 C CA . LYS A 1 236 ? -5.202 -25.425 2.647 1.00 15.68 236 LYS A CA 1
ATOM 1853 C C . LYS A 1 236 ? -6.053 -24.910 1.478 1.00 15.12 236 LYS A C 1
ATOM 1854 O O . LYS A 1 236 ? -7.058 -25.518 1.124 1.00 15.03 236 LYS A O 1
ATOM 1860 N N . ASP A 1 237 ? -5.646 -23.794 0.884 1.00 13.87 237 ASP A N 1
ATOM 1861 C CA . ASP A 1 237 ? -6.338 -23.289 -0.306 1.00 13.33 237 ASP A CA 1
ATOM 1862 C C . ASP A 1 237 ? -6.092 -24.179 -1.518 1.00 13.26 237 ASP A C 1
ATOM 1863 O O . ASP A 1 237 ? -5.003 -24.733 -1.692 1.00 13.21 237 ASP A O 1
ATOM 1868 N N . CYS A 1 238 ? -7.126 -24.314 -2.345 1.00 13.12 238 CYS A N 1
ATOM 1869 C CA . CYS A 1 238 ? -7.091 -25.173 -3.519 1.00 12.96 238 CYS A CA 1
ATOM 1870 C C . CYS A 1 238 ? -7.588 -24.463 -4.761 1.00 12.15 238 CYS A C 1
ATOM 1871 O O . CYS A 1 238 ? -8.419 -23.549 -4.694 1.00 12.81 238 CYS A O 1
ATOM 1874 N N . ILE A 1 239 ? -7.094 -24.922 -5.906 1.00 11.57 239 ILE A N 1
ATOM 1875 C CA . ILE A 1 239 ? -7.706 -24.609 -7.189 1.00 11.84 239 ILE A CA 1
ATOM 1876 C C . ILE A 1 239 ? -7.974 -25.918 -7.923 1.00 11.02 239 ILE A C 1
ATOM 1877 O O . ILE A 1 239 ? -7.279 -26.911 -7.715 1.00 12.03 239 ILE A O 1
ATOM 1882 N N . ILE A 1 240 ? -8.995 -25.904 -8.772 1.00 11.09 240 ILE A N 1
ATOM 1883 C CA . ILE A 1 240 ? -9.344 -27.047 -9.606 1.00 11.42 240 ILE A CA 1
ATOM 1884 C C . ILE A 1 240 ? -9.111 -26.624 -11.051 1.00 10.88 240 ILE A C 1
ATOM 1885 O O . ILE A 1 240 ? -9.621 -25.596 -11.483 1.00 11.23 240 ILE A O 1
ATOM 1890 N N . VAL A 1 241 ? -8.316 -27.403 -11.778 1.00 11.02 241 VAL A N 1
ATOM 1891 C CA . VAL A 1 241 ? -7.999 -27.078 -13.165 1.00 11.07 241 VAL A CA 1
ATOM 1892 C C . VAL A 1 241 ? -8.415 -28.278 -14.006 1.00 10.61 241 VAL A C 1
ATOM 1893 O O . VAL A 1 241 ? -7.894 -29.381 -13.822 1.00 11.44 241 VAL A O 1
ATOM 1897 N N . CYS A 1 242 ? -9.329 -28.050 -14.947 1.00 10.49 242 CYS A N 1
ATOM 1898 C CA . CYS A 1 242 ? -10.045 -29.143 -15.611 1.00 10.93 242 CYS A CA 1
ATOM 1899 C C . CYS A 1 242 ? -9.625 -29.379 -17.051 1.00 10.84 242 CYS A C 1
ATOM 1900 O O . CYS A 1 242 ? -9.367 -28.440 -17.814 1.00 11.76 242 CYS A O 1
ATOM 1903 N N . GLY A 1 243 ? -9.608 -30.648 -17.437 1.00 10.75 243 GLY A N 1
ATOM 1904 C CA . GLY A 1 243 ? -9.599 -30.999 -18.852 1.00 11.16 243 GLY A CA 1
ATOM 1905 C C . GLY A 1 243 ? -11.000 -30.990 -19.437 1.00 10.55 243 GLY A C 1
ATOM 1906 O O . GLY A 1 243 ? -11.990 -30.881 -18.694 1.00 10.97 243 GLY A O 1
ATOM 1907 N N . ASP A 1 244 ? -11.078 -31.131 -20.764 1.00 10.35 244 ASP A N 1
ATOM 1908 C CA . ASP A 1 244 ? -12.353 -31.148 -21.495 1.00 10.87 244 ASP A CA 1
ATOM 1909 C C . ASP A 1 244 ? -13.258 -32.205 -20.852 1.00 10.87 244 ASP A C 1
ATOM 1910 O O . ASP A 1 244 ? -12.773 -33.246 -20.391 1.00 11.13 244 ASP A O 1
ATOM 1915 N N . VAL A 1 245 ? -14.560 -31.957 -20.841 1.00 11.40 245 VAL A N 1
ATOM 1916 C CA . VAL A 1 245 ? -15.472 -32.813 -20.089 1.00 11.32 245 VAL A CA 1
ATOM 1917 C C . VAL A 1 245 ? -16.897 -32.658 -20.602 1.00 11.81 245 VAL A C 1
ATOM 1918 O O . VAL A 1 245 ? -17.292 -31.592 -21.086 1.00 12.45 245 VAL A O 1
ATOM 1922 N N . GLU A 1 246 ? -17.662 -33.745 -20.485 1.00 12.53 246 GLU A N 1
ATOM 1923 C CA . GLU A 1 246 ? -19.105 -33.738 -20.705 1.00 14.14 246 GLU A CA 1
ATOM 1924 C C . GLU A 1 246 ? -19.803 -34.345 -19.490 1.00 14.77 246 GLU A C 1
ATOM 1925 O O . GLU A 1 246 ? -19.185 -35.054 -18.691 1.00 14.78 246 GLU A O 1
ATOM 1931 N N . GLN A 1 247 ? -21.093 -34.058 -19.352 1.00 15.38 247 GLN A N 1
ATOM 1932 C CA . GLN A 1 247 ? -21.920 -34.676 -18.315 1.00 16.91 247 GLN A CA 1
ATOM 1933 C C . GLN A 1 247 ? -21.877 -36.206 -18.416 1.00 16.73 247 GLN A C 1
ATOM 1934 O O . GLN A 1 247 ? -21.759 -36.759 -19.506 1.00 16.55 247 GLN A O 1
ATOM 1940 N N . ASP A 1 248 ? -21.956 -36.879 -17.271 1.00 17.53 248 ASP A N 1
ATOM 1941 C CA . ASP A 1 248 ? -22.083 -38.339 -17.245 1.00 19.67 248 ASP A CA 1
ATOM 1942 C C . ASP A 1 248 ? -23.466 -38.803 -17.708 1.00 22.16 248 ASP A C 1
ATOM 1943 O O . ASP A 1 248 ? -24.453 -38.088 -17.543 1.00 24.22 248 ASP A O 1
ATOM 1948 N N . ARG A 1 249 ? -23.524 -40.009 -18.265 1.00 27.42 249 ARG A N 1
ATOM 1949 C CA . ARG A 1 249 ? -24.795 -40.623 -18.650 1.00 31.72 249 ARG A CA 1
ATOM 1950 C C . ARG A 1 249 ? -25.282 -41.548 -17.536 1.00 35.19 249 ARG A C 1
ATOM 1951 O O . ARG A 1 249 ? -24.631 -42.545 -17.219 1.00 33.85 249 ARG A O 1
ATOM 1959 N N . ARG A 1 250 ? -26.430 -41.187 -16.962 1.00 40.51 250 ARG A N 1
ATOM 1960 C CA . ARG A 1 250 ? -27.084 -41.875 -15.832 1.00 41.42 250 ARG A CA 1
ATOM 1961 C C . ARG A 1 250 ? -26.748 -43.359 -15.620 1.00 40.46 250 ARG A C 1
ATOM 1962 O O . ARG A 1 250 ? -26.163 -43.728 -14.597 1.00 39.86 250 ARG A O 1
ATOM 1970 N N . GLU A 1 251 ? -27.127 -44.199 -16.580 1.00 44.30 251 GLU A N 1
ATOM 1971 C CA . GLU A 1 251 ? -27.047 -45.649 -16.413 1.00 44.20 251 GLU A CA 1
ATOM 1972 C C . GLU A 1 251 ? -25.832 -46.269 -17.104 1.00 42.26 251 GLU A C 1
ATOM 1973 O O . GLU A 1 251 ? -25.176 -47.152 -16.545 1.00 47.35 251 GLU A O 1
ATOM 1979 N N . SER A 1 252 ? -25.536 -45.799 -18.312 1.00 40.48 252 SER A N 1
ATOM 1980 C CA . SER A 1 252 ? -24.531 -46.430 -19.167 1.00 40.12 252 SER A CA 1
ATOM 1981 C C . SER A 1 252 ? -23.083 -46.286 -18.685 1.00 35.64 252 SER A C 1
ATOM 1982 O O . SER A 1 252 ? -22.186 -46.933 -19.228 1.00 35.98 252 SER A O 1
ATOM 1985 N N . GLU A 1 253 ? -22.852 -45.448 -17.672 1.00 33.33 253 GLU A N 1
ATOM 1986 C CA . GLU A 1 253 ? -21.488 -45.209 -17.194 1.00 30.09 253 GLU A CA 1
ATOM 1987 C C . GLU A 1 253 ? -21.383 -44.753 -15.736 1.00 24.74 253 GLU A C 1
ATOM 1988 O O . GLU A 1 253 ? -22.376 -44.388 -15.103 1.00 26.23 253 GLU A O 1
ATOM 1994 N N . GLU A 1 254 ? -20.153 -44.786 -15.230 1.00 22.37 254 GLU A N 1
ATOM 1995 C CA . GLU A 1 254 ? -19.805 -44.358 -13.880 1.00 22.66 254 GLU A CA 1
ATOM 1996 C C . GLU A 1 254 ? -20.076 -42.865 -13.704 1.00 21.37 254 GLU A C 1
ATOM 1997 O O . GLU A 1 254 ? -19.811 -42.070 -14.613 1.00 20.89 254 GLU A O 1
ATOM 2003 N N . SER A 1 255 ? -20.611 -42.488 -12.545 1.00 20.43 255 SER A N 1
ATOM 2004 C CA . SER A 1 255 ? -20.876 -41.084 -12.230 1.00 21.03 255 SER A CA 1
ATOM 2005 C C . SER A 1 255 ? -19.587 -40.417 -11.760 1.00 18.80 255 SER A C 1
ATOM 2006 O O . SER A 1 255 ? -19.446 -40.047 -10.593 1.00 20.09 255 SER A O 1
ATOM 2009 N N . LEU A 1 256 ? -18.646 -40.270 -12.690 1.00 17.55 256 LEU A N 1
ATOM 2010 C CA . LEU A 1 256 ? -17.335 -39.699 -12.403 1.00 16.52 256 LEU A CA 1
ATOM 2011 C C . LEU A 1 256 ? -17.414 -38.277 -11.866 1.00 15.66 256 LEU A C 1
ATOM 2012 O O . LEU A 1 256 ? -16.688 -37.936 -10.932 1.00 15.50 256 LEU A O 1
ATOM 2017 N N . LEU A 1 257 ? -18.299 -37.458 -12.432 1.00 15.32 257 LEU A N 1
ATOM 2018 C CA . LEU A 1 257 ? -18.475 -36.094 -11.937 1.00 16.23 257 LEU A CA 1
ATOM 2019 C C . LEU A 1 257 ? -19.069 -36.049 -10.530 1.00 16.26 257 LEU A C 1
ATOM 2020 O O . LEU A 1 257 ? -18.610 -35.274 -9.703 1.00 16.22 257 LEU A O 1
ATOM 2025 N N . GLU A 1 258 ? -20.071 -36.886 -10.255 1.00 16.86 258 GLU A N 1
ATOM 2026 C CA . GLU A 1 258 ? -20.616 -36.979 -8.904 1.00 18.52 258 GLU A CA 1
ATOM 2027 C C . GLU A 1 258 ? -19.534 -37.361 -7.894 1.00 17.24 258 GLU A C 1
ATOM 2028 O O . GLU A 1 258 ? -19.463 -36.767 -6.821 1.00 18.39 258 GLU A O 1
ATOM 2034 N N . GLU A 1 259 ? -18.696 -38.337 -8.245 1.00 16.85 259 GLU A N 1
ATOM 2035 C CA . GLU A 1 259 ? -17.554 -38.718 -7.413 1.00 18.21 259 GLU A CA 1
ATOM 2036 C C . GLU A 1 259 ? -16.653 -37.509 -7.161 1.00 16.72 259 GLU A C 1
ATOM 2037 O O . GLU A 1 259 ? -16.219 -37.266 -6.033 1.00 17.04 259 GLU A O 1
ATOM 2043 N N . PHE A 1 260 ? -16.380 -36.743 -8.216 1.00 15.14 260 PHE A N 1
ATOM 2044 C CA . PHE A 1 260 ? -15.512 -35.590 -8.085 1.00 14.25 260 PHE A CA 1
ATOM 2045 C C . PHE A 1 260 ? -16.103 -34.514 -7.170 1.00 13.79 260 PHE A C 1
ATOM 2046 O O . PHE A 1 260 ? -15.432 -34.057 -6.234 1.00 14.06 260 PHE A O 1
ATOM 2054 N N . TRP A 1 261 ? -17.343 -34.098 -7.437 1.00 14.18 261 TRP A N 1
ATOM 2055 C CA . TRP A 1 261 ? -17.944 -33.037 -6.630 1.00 14.87 261 TRP A CA 1
ATOM 2056 C C . TRP A 1 261 ? -18.116 -33.457 -5.200 1.00 15.71 261 TRP A C 1
ATOM 2057 O O . TRP A 1 261 ? -17.970 -32.637 -4.299 1.00 15.59 261 TRP A O 1
ATOM 2068 N N . SER A 1 262 ? -18.421 -34.737 -4.990 1.00 15.97 262 SER A N 1
ATOM 2069 C CA . SER A 1 262 ? -18.546 -35.278 -3.635 1.00 16.37 262 SER A CA 1
ATOM 2070 C C . SER A 1 262 ? -17.218 -35.175 -2.892 1.00 16.62 262 SER A C 1
ATOM 2071 O O . SER A 1 262 ? -17.178 -34.768 -1.729 1.00 18.15 262 SER A O 1
ATOM 2074 N N . TYR A 1 263 ? -16.126 -35.514 -3.574 1.00 16.46 263 TYR A N 1
ATOM 2075 C CA . TYR A 1 263 ? -14.798 -35.413 -2.977 1.00 15.33 263 TYR A CA 1
ATOM 2076 C C . TYR A 1 263 ? -14.469 -33.967 -2.607 1.00 15.95 263 TYR A C 1
ATOM 2077 O O . TYR A 1 263 ? -13.968 -33.695 -1.512 1.00 16.56 263 TYR A O 1
ATOM 2086 N N . VAL A 1 264 ? -14.760 -33.038 -3.518 1.00 14.31 264 VAL A N 1
ATOM 2087 C CA . VAL A 1 264 ? -14.515 -31.621 -3.277 1.00 14.70 264 VAL A CA 1
ATOM 2088 C C . VAL A 1 264 ? -15.310 -31.132 -2.058 1.00 16.04 264 VAL A C 1
ATOM 2089 O O . VAL A 1 264 ? -14.741 -30.530 -1.142 1.00 15.75 264 VAL A O 1
ATOM 2093 N N . ALA A 1 265 ? -16.614 -31.406 -2.038 1.00 15.81 265 ALA A N 1
ATOM 2094 C CA . ALA A 1 265 ? -17.462 -30.940 -0.940 1.00 16.64 265 ALA A CA 1
ATOM 2095 C C . ALA A 1 265 ? -17.052 -31.558 0.401 1.00 16.71 265 ALA A C 1
ATOM 2096 O O . ALA A 1 265 ? -17.124 -30.888 1.437 1.00 19.44 265 ALA A O 1
ATOM 2098 N N . GLU A 1 266 ? -16.605 -32.815 0.380 1.00 15.69 266 GLU A N 1
ATOM 2099 C CA . GLU A 1 266 ? -16.186 -33.489 1.614 1.00 17.49 266 GLU A CA 1
ATOM 2100 C C . GLU A 1 266 ? -14.868 -32.930 2.146 1.00 19.59 266 GLU A C 1
ATOM 2101 O O . GLU A 1 266 ? -14.697 -32.762 3.360 1.00 21.01 266 GLU A O 1
ATOM 2107 N N . ASN A 1 267 ? -13.942 -32.631 1.237 1.00 18.46 267 ASN A N 1
ATOM 2108 C CA . ASN A 1 267 ? -12.554 -32.410 1.625 1.00 17.32 267 ASN A CA 1
ATOM 2109 C C . ASN A 1 267 ? -12.044 -30.984 1.552 1.00 16.27 267 ASN A C 1
ATOM 2110 O O . ASN A 1 267 ? -11.023 -30.662 2.159 1.00 18.18 267 ASN A O 1
ATOM 2115 N N . ILE A 1 268 ? -12.745 -30.136 0.807 1.00 15.96 268 ILE A N 1
ATOM 2116 C CA . ILE A 1 268 ? -12.307 -28.765 0.580 1.00 15.72 268 ILE A CA 1
ATOM 2117 C C . ILE A 1 268 ? -13.444 -27.811 0.927 1.00 16.57 268 ILE A C 1
ATOM 2118 O O . ILE A 1 268 ? -14.376 -27.655 0.148 1.00 16.50 268 ILE A O 1
ATOM 2123 N N . PRO A 1 269 ? -13.376 -27.163 2.100 1.00 17.02 269 PRO A N 1
ATOM 2124 C CA . PRO A 1 269 ? -14.399 -26.162 2.403 1.00 17.23 269 PRO A CA 1
ATOM 2125 C C . PRO A 1 269 ? -14.457 -25.083 1.322 1.00 16.69 269 PRO A C 1
ATOM 2126 O O . PRO A 1 269 ? -13.423 -24.710 0.774 1.00 16.48 269 PRO A O 1
ATOM 2130 N N . LEU A 1 270 ? -15.655 -24.587 1.017 1.00 15.80 270 LEU A N 1
ATOM 2131 C CA . LEU A 1 270 ? -15.821 -23.626 -0.066 1.00 15.71 270 LEU A CA 1
ATOM 2132 C C . LEU A 1 270 ? -14.884 -22.424 0.058 1.00 16.28 270 LEU A C 1
ATOM 2133 O O . LEU A 1 270 ? -14.341 -21.956 -0.941 1.00 17.20 270 LEU A O 1
ATOM 2138 N N . VAL A 1 271 ? -14.685 -21.937 1.284 1.00 17.12 271 VAL A N 1
ATOM 2139 C CA . VAL A 1 271 ? -13.803 -20.799 1.517 1.00 17.37 271 VAL A CA 1
ATOM 2140 C C . VAL A 1 271 ? -12.357 -21.072 1.059 1.00 16.52 271 VAL A C 1
ATOM 2141 O O . VAL A 1 271 ? -11.639 -20.136 0.701 1.00 17.48 271 VAL A O 1
ATOM 2145 N N . HIS A 1 272 ? -11.958 -22.345 1.060 1.00 14.98 272 HIS A N 1
ATOM 2146 C CA . HIS A 1 272 ? -10.635 -22.755 0.565 1.00 14.96 272 HIS A CA 1
ATOM 2147 C C . HIS A 1 272 ? -10.581 -23.035 -0.917 1.00 14.87 272 HIS A C 1
ATOM 2148 O O . HIS A 1 272 ? -9.496 -23.223 -1.464 1.00 15.65 272 HIS A O 1
ATOM 2155 N N . LEU A 1 273 ? -11.734 -23.078 -1.586 1.00 13.79 273 LEU A N 1
ATOM 2156 C CA . LEU A 1 273 ? -11.760 -23.320 -3.026 1.00 13.31 273 LEU A CA 1
ATOM 2157 C C . LEU A 1 273 ? -11.649 -21.981 -3.743 1.00 13.43 273 LEU A C 1
ATOM 2158 O O . LEU A 1 273 ? -12.629 -21.233 -3.834 1.00 14.93 273 LEU A O 1
ATOM 2163 N N . LYS A 1 274 ? -10.451 -21.667 -4.229 1.00 13.41 274 LYS A N 1
ATOM 2164 C CA . LYS A 1 274 ? -10.153 -20.324 -4.718 1.00 13.99 274 LYS A CA 1
ATOM 2165 C C . LYS A 1 274 ? -10.504 -20.116 -6.184 1.00 13.65 274 LYS A C 1
ATOM 2166 O O . LYS A 1 274 ? -10.541 -18.987 -6.663 1.00 14.58 274 LYS A O 1
ATOM 2172 N N . GLY A 1 275 ? -10.778 -21.203 -6.893 1.00 12.87 275 GLY A N 1
ATOM 2173 C CA . GLY A 1 275 ? -11.136 -21.095 -8.294 1.00 13.05 275 GLY A CA 1
ATOM 2174 C C . GLY A 1 275 ? -11.301 -22.453 -8.916 1.00 11.31 275 GLY A C 1
ATOM 2175 O O . GLY A 1 275 ? -10.640 -23.426 -8.520 1.00 11.80 275 GLY A O 1
ATOM 2176 N N . ILE A 1 276 ? -12.191 -22.514 -9.900 1.00 11.43 276 ILE A N 1
ATOM 2177 C CA . ILE A 1 276 ? -12.289 -23.664 -10.789 1.00 11.50 276 ILE A CA 1
ATOM 2178 C C . ILE A 1 276 ? -12.152 -23.182 -12.223 1.00 10.74 276 ILE A C 1
ATOM 2179 O O . ILE A 1 276 ? -12.898 -22.296 -12.649 1.00 11.16 276 ILE A O 1
ATOM 2184 N N . LEU A 1 277 ? -11.178 -23.751 -12.936 1.00 10.49 277 LEU A N 1
ATOM 2185 C CA . LEU A 1 277 ? -10.973 -23.498 -14.361 1.00 9.73 277 LEU A CA 1
ATOM 2186 C C . LEU A 1 277 ? -11.604 -24.642 -15.129 1.00 9.32 277 LEU A C 1
ATOM 2187 O O . LEU A 1 277 ? -11.088 -25.749 -15.120 1.00 10.00 277 LEU A O 1
ATOM 2192 N N . VAL A 1 278 ? -12.737 -24.374 -15.765 1.00 9.25 278 VAL A N 1
ATOM 2193 C CA . VAL A 1 278 ? -13.538 -25.435 -16.353 1.00 9.47 278 VAL A CA 1
ATOM 2194 C C . VAL A 1 278 ? -14.112 -24.961 -17.681 1.00 10.37 278 VAL A C 1
ATOM 2195 O O . VAL A 1 278 ? -14.456 -23.785 -17.838 1.00 10.36 278 VAL A O 1
ATOM 2199 N N . GLU A 1 279 ? -14.251 -25.878 -18.627 1.00 10.50 279 GLU A N 1
ATOM 2200 C CA . GLU A 1 279 ? -14.710 -25.488 -19.944 1.00 11.02 279 GLU A CA 1
ATOM 2201 C C . GLU A 1 279 ? -16.181 -25.099 -20.012 1.00 11.55 279 GLU A C 1
ATOM 2202 O O . GLU A 1 279 ? -17.022 -25.590 -19.241 1.00 11.75 279 GLU A O 1
ATOM 2208 N N . CYS A 1 280 ? -16.478 -24.247 -20.988 1.00 12.20 280 CYS A N 1
ATOM 2209 C CA . CYS A 1 280 ? -17.807 -24.206 -21.571 1.00 11.71 280 CYS A CA 1
ATOM 2210 C C . CYS A 1 280 ? -17.580 -23.972 -23.055 1.00 11.76 280 CYS A C 1
ATOM 2211 O O . CYS A 1 280 ? -17.540 -22.833 -23.521 1.00 13.06 280 CYS A O 1
ATOM 2214 N N . SER A 1 281 ? -17.390 -25.057 -23.800 1.00 11.09 281 SER A N 1
ATOM 2215 C CA . SER A 1 281 ? -16.949 -24.932 -25.180 1.00 11.55 281 SER A CA 1
ATOM 2216 C C . SER A 1 281 ? -17.954 -24.222 -26.069 1.00 11.57 281 SER A C 1
ATOM 2217 O O . SER A 1 281 ? -17.565 -23.529 -27.011 1.00 11.58 281 SER A O 1
ATOM 2220 N N . CYS A 1 282 ? -19.240 -24.429 -25.786 1.00 12.56 282 CYS A N 1
ATOM 2221 C CA . CYS A 1 282 ? -20.303 -24.007 -26.688 1.00 13.49 282 CYS A CA 1
ATOM 2222 C C . CYS A 1 282 ? -21.371 -23.204 -25.964 1.00 13.80 282 CYS A C 1
ATOM 2223 O O . CYS A 1 282 ? -21.625 -23.439 -24.772 1.00 13.79 282 CYS A O 1
ATOM 2226 N N . PRO A 1 283 ? -22.029 -22.269 -26.683 1.00 14.93 283 PRO A N 1
ATOM 2227 C CA . PRO A 1 283 ? -23.207 -21.589 -26.146 1.00 15.66 283 PRO A CA 1
ATOM 2228 C C . PRO A 1 283 ? -24.421 -22.513 -26.172 1.00 15.24 283 PRO A C 1
ATOM 2229 O O . PRO A 1 283 ? -24.348 -23.638 -26.680 1.00 17.32 283 PRO A O 1
ATOM 2233 N N . LEU A 1 284 ? -25.543 -22.022 -25.651 1.00 16.07 284 LEU A N 1
ATOM 2234 C CA . LEU A 1 284 ? -26.779 -22.806 -25.635 1.00 18.01 284 LEU A CA 1
ATOM 2235 C C . LEU A 1 284 ? -27.280 -23.209 -27.022 1.00 19.62 284 LEU A C 1
ATOM 2236 O O . LEU A 1 284 ? -27.891 -24.273 -27.163 1.00 24.59 284 LEU A O 1
ATOM 2241 N N . SER A 1 285 ? -27.021 -22.375 -28.033 1.00 19.96 285 SER A N 1
ATOM 2242 C CA . SER A 1 285 ? -27.472 -22.669 -29.401 1.00 26.88 285 SER A CA 1
ATOM 2243 C C . SER A 1 285 ? -26.922 -24.023 -29.854 1.00 32.81 285 SER A C 1
ATOM 2244 O O . SER A 1 285 ? -25.706 -24.214 -29.932 1.00 37.17 285 SER A O 1
ATOM 2247 N N . SER A 1 286 ? -27.842 -24.946 -30.142 1.00 40.68 286 SER A N 1
ATOM 2248 C CA . SER A 1 286 ? -27.556 -26.387 -30.297 1.00 44.99 286 SER A CA 1
ATOM 2249 C C . SER A 1 286 ? -26.203 -26.770 -30.919 1.00 44.87 286 SER A C 1
ATOM 2250 O O . SER A 1 286 ? -25.194 -26.832 -30.213 1.00 47.83 286 SER A O 1
ATOM 2253 N N . LYS A 1 287 ? -26.200 -27.028 -32.229 1.00 47.81 287 LYS A N 1
ATOM 2254 C CA . LYS A 1 287 ? -25.025 -27.526 -32.964 1.00 45.44 287 LYS A CA 1
ATOM 2255 C C . LYS A 1 287 ? -24.375 -28.756 -32.302 1.00 41.03 287 LYS A C 1
ATOM 2256 O O . LYS A 1 287 ? -23.312 -28.641 -31.687 1.00 39.46 287 LYS A O 1
ATOM 2262 N N . PRO A 1 288 ? -25.012 -29.939 -32.437 1.00 39.19 288 PRO A N 1
ATOM 2263 C CA . PRO A 1 288 ? -24.565 -31.171 -31.767 1.00 37.20 288 PRO A CA 1
ATOM 2264 C C . PRO A 1 288 ? -23.122 -31.563 -32.094 1.00 35.17 288 PRO A C 1
ATOM 2265 O O . PRO A 1 288 ? -22.392 -32.011 -31.204 1.00 32.83 288 PRO A O 1
ATOM 2269 N N . GLU A 1 289 ? -22.721 -31.375 -33.352 1.00 33.19 289 GLU A N 1
ATOM 2270 C CA . GLU A 1 289 ? -21.384 -31.735 -33.837 1.00 33.66 289 GLU A CA 1
ATOM 2271 C C . GLU A 1 289 ? -20.255 -31.039 -33.078 1.00 30.93 289 GLU A C 1
ATOM 2272 O O . GLU A 1 289 ? -19.182 -31.611 -32.893 1.00 31.23 289 GLU A O 1
ATOM 2278 N N . GLN A 1 290 ? -20.504 -29.806 -32.643 1.00 29.89 290 GLN A N 1
ATOM 2279 C CA . GLN A 1 290 ? -19.505 -29.028 -31.915 1.00 30.00 290 GLN A CA 1
ATOM 2280 C C . GLN A 1 290 ? -19.549 -29.292 -30.407 1.00 24.31 290 GLN A C 1
ATOM 2281 O O . GLN A 1 290 ? -18.555 -29.090 -29.703 1.00 25.32 290 GLN A O 1
ATOM 2287 N N . LEU A 1 291 ? -20.695 -29.762 -29.922 1.00 21.33 291 LEU A N 1
ATOM 2288 C CA . LEU A 1 291 ? -20.903 -29.975 -28.489 1.00 20.72 291 LEU A CA 1
ATOM 2289 C C . LEU A 1 291 ? -20.464 -31.351 -27.972 1.00 20.99 291 LEU A C 1
ATOM 2290 O O . LEU A 1 291 ? -20.175 -31.493 -26.782 1.00 20.89 291 LEU A O 1
ATOM 2295 N N . TYR A 1 292 ? -20.417 -32.358 -28.846 1.00 21.54 292 TYR A N 1
ATOM 2296 C CA . TYR A 1 292 ? -20.018 -33.712 -28.440 1.00 22.49 292 TYR A CA 1
ATOM 2297 C C . TYR A 1 292 ? -18.732 -33.711 -27.614 1.00 18.85 292 TYR A C 1
ATOM 2298 O O . TYR A 1 292 ? -17.704 -33.171 -28.044 1.00 20.84 292 TYR A O 1
ATOM 2307 N N . GLY A 1 293 ? -18.811 -34.309 -26.425 1.00 17.61 293 GLY A N 1
ATOM 2308 C CA . GLY A 1 293 ? -17.673 -34.410 -25.507 1.00 15.76 293 GLY A CA 1
ATOM 2309 C C . GLY A 1 293 ? -17.408 -33.179 -24.655 1.00 12.48 293 GLY A C 1
ATOM 2310 O O . GLY A 1 293 ? -16.432 -33.151 -23.905 1.00 13.03 293 GLY A O 1
ATOM 2311 N N . HIS A 1 294 ? -18.301 -32.188 -24.729 1.00 13.01 294 HIS A N 1
ATOM 2312 C CA . HIS A 1 294 ? -18.091 -30.878 -24.109 1.00 12.34 294 HIS A CA 1
ATOM 2313 C C . HIS A 1 294 ? -19.281 -30.406 -23.324 1.00 12.34 294 HIS A C 1
ATOM 2314 O O . HIS A 1 294 ? -20.319 -31.086 -23.277 1.00 14.29 294 HIS A O 1
ATOM 2321 N N . LEU A 1 295 ? -19.135 -29.232 -22.712 1.00 12.45 295 LEU A N 1
ATOM 2322 C CA . LEU A 1 295 ? -20.218 -28.577 -21.991 1.00 12.28 295 LEU A CA 1
ATOM 2323 C C . LEU A 1 295 ? -20.796 -27.391 -22.745 1.00 13.35 295 LEU A C 1
ATOM 2324 O O . LEU A 1 295 ? -20.105 -26.730 -23.529 1.00 13.54 295 LEU A O 1
ATOM 2329 N N . SER A 1 296 ? -22.080 -27.141 -22.495 1.00 14.03 296 SER A N 1
ATOM 2330 C CA . SER A 1 296 ? -22.739 -25.887 -22.832 1.00 14.91 296 SER A CA 1
ATOM 2331 C C . SER A 1 296 ? -23.207 -25.271 -21.509 1.00 13.93 296 SER A C 1
ATOM 2332 O O . SER A 1 296 ? -23.065 -25.900 -20.458 1.00 14.44 296 SER A O 1
ATOM 2335 N N . PRO A 1 297 ? -23.762 -24.041 -21.539 1.00 14.26 297 PRO A N 1
ATOM 2336 C CA . PRO A 1 297 ? -24.048 -23.406 -20.253 1.00 14.05 297 PRO A CA 1
ATOM 2337 C C . PRO A 1 297 ? -25.021 -24.152 -19.342 1.00 14.68 297 PRO A C 1
ATOM 2338 O O . PRO A 1 297 ? -24.839 -24.130 -18.126 1.00 15.43 297 PRO A O 1
ATOM 2342 N N . ILE A 1 298 ? -26.011 -24.833 -19.913 1.00 14.05 298 ILE A N 1
ATOM 2343 C CA . ILE A 1 298 ? -26.954 -25.587 -19.094 1.00 16.21 298 ILE A CA 1
ATOM 2344 C C . ILE A 1 298 ? -26.257 -26.764 -18.407 1.00 15.55 298 ILE A C 1
ATOM 2345 O O . ILE A 1 298 ? -26.489 -27.021 -17.231 1.00 15.75 298 ILE A O 1
ATOM 2350 N N . TYR A 1 299 ? -25.370 -27.451 -19.123 1.00 15.20 299 TYR A N 1
ATOM 2351 C CA . TYR A 1 299 ? -24.667 -28.582 -18.537 1.00 15.42 299 TYR A CA 1
ATOM 2352 C C . TYR A 1 299 ? -23.652 -28.146 -17.478 1.00 13.72 299 TYR A C 1
ATOM 2353 O O . TYR A 1 299 ? -23.532 -28.781 -16.422 1.00 15.03 299 TYR A O 1
ATOM 2362 N N . LEU A 1 300 ? -22.941 -27.049 -17.733 1.00 12.98 300 LEU A N 1
ATOM 2363 C CA . LEU A 1 300 ? -22.005 -26.548 -16.739 1.00 13.35 300 LEU A CA 1
ATOM 2364 C C . LEU A 1 300 ? -22.761 -26.082 -15.479 1.00 13.16 300 LEU A C 1
ATOM 2365 O O . LEU A 1 300 ? -22.371 -26.406 -14.359 1.00 13.94 300 LEU A O 1
ATOM 2370 N N . ILE A 1 301 ? -23.834 -25.320 -15.664 1.00 13.47 301 ILE A N 1
ATOM 2371 C CA . ILE A 1 301 ? -24.628 -24.880 -14.515 1.00 14.94 301 ILE A CA 1
ATOM 2372 C C . ILE A 1 301 ? -25.213 -26.077 -13.752 1.00 14.77 301 ILE A C 1
ATOM 2373 O O . ILE A 1 301 ? -25.247 -26.066 -12.521 1.00 15.56 301 ILE A O 1
ATOM 2378 N N . ASN A 1 302 ? -25.618 -27.130 -14.462 1.00 14.41 302 ASN A N 1
ATOM 2379 C CA . ASN A 1 302 ? -26.112 -28.332 -13.778 1.00 15.64 302 ASN A CA 1
ATOM 2380 C C . ASN A 1 302 ? -25.041 -28.964 -12.894 1.00 14.78 302 ASN A C 1
ATOM 2381 O O . ASN A 1 302 ? -25.330 -29.409 -11.778 1.00 15.98 302 ASN A O 1
ATOM 2386 N N . GLU A 1 303 ? -23.803 -29.002 -13.386 1.00 14.77 303 GLU A N 1
ATOM 2387 C CA . GLU A 1 303 ? -22.691 -29.517 -12.596 1.00 14.85 303 GLU A CA 1
ATOM 2388 C C . GLU A 1 303 ? -22.421 -28.662 -11.363 1.00 14.68 303 GLU A C 1
ATOM 2389 O O . GLU A 1 303 ? -22.258 -29.192 -10.259 1.00 15.20 303 GLU A O 1
ATOM 2395 N N . LEU A 1 304 ? -22.398 -27.346 -11.543 1.00 14.47 304 LEU A N 1
ATOM 2396 C CA . LEU A 1 304 ? -22.210 -26.431 -10.417 1.00 15.40 304 LEU A CA 1
ATOM 2397 C C . LEU A 1 304 ? -23.364 -26.520 -9.418 1.00 16.07 304 LEU A C 1
ATOM 2398 O O . LEU A 1 304 ? -23.145 -26.428 -8.210 1.00 16.16 304 LEU A O 1
ATOM 2403 N N . SER A 1 305 ? -24.577 -26.749 -9.921 1.00 15.36 305 SER A N 1
ATOM 2404 C CA . SER A 1 305 ? -25.743 -26.964 -9.057 1.00 16.82 305 SER A CA 1
ATOM 2405 C C . SER A 1 305 ? -25.555 -28.224 -8.202 1.00 16.43 305 SER A C 1
ATOM 2406 O O . SER A 1 305 ? -25.902 -28.235 -7.015 1.00 17.85 305 SER A O 1
ATOM 2409 N N . ASN A 1 306 ? -24.998 -29.283 -8.796 1.00 15.85 306 ASN A N 1
ATOM 2410 C CA . ASN A 1 306 ? -24.692 -30.504 -8.054 1.00 16.07 306 ASN A CA 1
ATOM 2411 C C . ASN A 1 306 ? -23.672 -30.251 -6.942 1.00 15.32 306 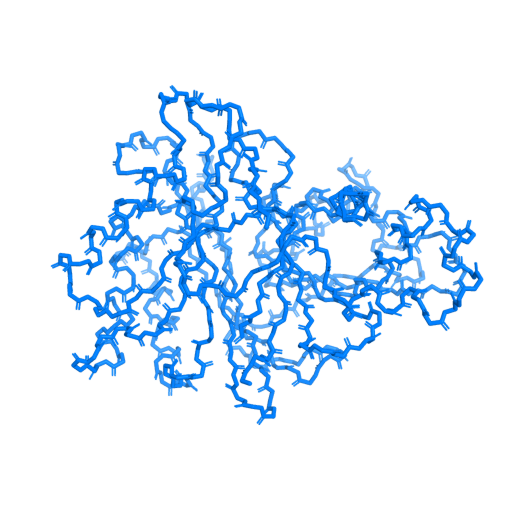ASN A C 1
ATOM 2412 O O . ASN A 1 306 ? -23.861 -30.700 -5.805 1.00 16.41 306 ASN A O 1
ATOM 2417 N N . LEU A 1 307 ? -22.607 -29.513 -7.253 1.00 14.84 307 LEU A N 1
ATOM 2418 C CA . LEU A 1 307 ? -21.640 -29.126 -6.236 1.00 14.26 307 LEU A CA 1
ATOM 2419 C C . LEU A 1 307 ? -22.309 -28.307 -5.126 1.00 13.90 307 LEU A C 1
ATOM 2420 O O . LEU A 1 307 ? -22.045 -28.521 -3.939 1.00 14.77 307 LEU A O 1
ATOM 2425 N N . ASN A 1 308 ? -23.168 -27.377 -5.525 1.00 14.28 308 ASN A N 1
ATOM 2426 C CA . ASN A 1 308 ? -23.922 -26.560 -4.581 1.00 14.70 308 ASN A CA 1
ATOM 2427 C C . ASN A 1 308 ? -24.758 -27.407 -3.618 1.00 14.97 308 ASN A C 1
ATOM 2428 O O . ASN A 1 308 ? -24.740 -27.176 -2.405 1.00 14.95 308 ASN A O 1
ATOM 2433 N N . THR A 1 309 ? -25.468 -28.391 -4.157 1.00 14.86 309 THR A N 1
ATOM 2434 C CA . THR A 1 309 ? -26.291 -29.285 -3.345 1.00 15.42 309 THR A CA 1
ATOM 2435 C C . THR A 1 309 ? -25.421 -30.023 -2.326 1.00 15.85 309 THR A C 1
ATOM 2436 O O . THR A 1 309 ? -25.815 -30.194 -1.173 1.00 16.36 309 THR A O 1
ATOM 2440 N N . LEU A 1 310 ? -24.226 -30.439 -2.740 1.00 16.13 310 LEU A N 1
ATOM 2441 C CA . LEU A 1 310 ? -23.336 -31.180 -1.850 1.00 16.10 310 LEU A CA 1
ATOM 2442 C C . LEU A 1 310 ? -22.764 -30.316 -0.726 1.00 16.17 310 LEU A C 1
ATOM 2443 O O . LEU A 1 310 ? -22.691 -30.759 0.424 1.00 18.10 310 LEU A O 1
ATOM 2448 N N . TYR A 1 311 ? -22.367 -29.085 -1.043 1.00 14.86 311 TYR A N 1
ATOM 2449 C CA . TYR A 1 311 ? -21.927 -28.160 0.001 1.00 15.40 311 TYR A CA 1
ATOM 2450 C C . TYR A 1 311 ? -23.083 -27.840 0.955 1.00 15.32 311 TYR A C 1
ATOM 2451 O O . TYR A 1 311 ? -22.873 -27.658 2.154 1.00 17.75 311 TYR A O 1
ATOM 2460 N N . ASN A 1 312 ? -24.295 -27.759 0.409 1.00 15.32 312 ASN A N 1
ATOM 2461 C CA . ASN A 1 312 ? -25.518 -27.683 1.213 1.00 15.33 312 ASN A CA 1
ATOM 2462 C C . ASN A 1 312 ? -25.607 -26.438 2.098 1.00 14.58 312 ASN A C 1
ATOM 2463 O O . ASN A 1 312 ? -26.015 -26.514 3.266 1.00 15.65 312 ASN A O 1
ATOM 2468 N N . SER A 1 313 ? -25.241 -25.293 1.536 1.00 14.56 313 SER A N 1
ATOM 2469 C CA . SER A 1 313 ? -25.345 -24.011 2.229 1.00 13.62 313 SER A CA 1
ATOM 2470 C C . SER A 1 313 ? -26.452 -23.141 1.649 1.00 14.31 313 SER A C 1
ATOM 2471 O O . SER A 1 313 ? -26.655 -23.099 0.435 1.00 14.66 313 SER A O 1
ATOM 2474 N N . SER A 1 314 ? -27.140 -22.405 2.517 1.00 13.88 314 SER A N 1
ATOM 2475 C CA . SER A 1 314 ? -28.124 -21.424 2.074 1.00 14.70 314 SER A CA 1
ATOM 2476 C C . SER A 1 314 ? -27.473 -20.246 1.330 1.00 16.13 314 SER A C 1
ATOM 2477 O O . SER A 1 314 ? -28.165 -19.478 0.671 1.00 18.09 314 SER A O 1
ATOM 2480 N N . LYS A 1 315 ? -26.149 -20.119 1.449 1.00 15.22 315 LYS A N 1
ATOM 2481 C CA . LYS A 1 315 ? -25.378 -19.080 0.759 1.00 16.63 315 LYS A CA 1
ATOM 2482 C C . LYS A 1 315 ? -24.996 -19.512 -0.670 1.00 16.34 315 LYS A C 1
ATOM 2483 O O . LYS A 1 315 ? -24.349 -18.760 -1.404 1.00 18.59 315 LYS A O 1
ATOM 2489 N N . GLY A 1 316 ? -25.396 -20.718 -1.063 1.00 15.30 316 GLY A N 1
ATOM 2490 C CA . GLY A 1 316 ? -25.073 -21.243 -2.391 1.00 16.19 316 GLY A CA 1
ATOM 2491 C C . GLY A 1 316 ? -23.574 -21.348 -2.584 1.00 17.45 316 GLY A C 1
ATOM 2492 O O . GLY A 1 316 ? -22.854 -21.778 -1.690 1.00 18.50 316 GLY A O 1
ATOM 2493 N N . LEU A 1 317 ? -23.111 -20.941 -3.760 1.00 15.63 317 LEU A N 1
ATOM 2494 C CA . LEU A 1 317 ? -21.684 -20.944 -4.081 1.00 15.01 317 LEU A CA 1
ATOM 2495 C C . LEU A 1 317 ? -21.089 -19.540 -3.954 1.00 15.73 317 LEU A C 1
ATOM 2496 O O . LEU A 1 317 ? -20.161 -19.167 -4.680 1.00 16.49 317 LEU A O 1
ATOM 2501 N N . SER A 1 318 ? -21.624 -18.755 -3.019 1.00 16.67 318 SER A N 1
ATOM 2502 C CA . SER A 1 318 ? -21.181 -17.374 -2.854 1.00 16.96 318 SER A CA 1
ATOM 2503 C C . SER A 1 318 ? -19.676 -17.294 -2.660 1.00 16.80 318 SER A C 1
ATOM 2504 O O . SER A 1 318 ? -19.111 -18.006 -1.838 1.00 17.91 318 SER A O 1
ATOM 2507 N N . GLY A 1 319 ? -19.037 -16.436 -3.449 1.00 17.10 319 GLY A N 1
ATOM 2508 C CA . GLY A 1 319 ? -17.592 -16.235 -3.374 1.00 16.50 319 GLY A CA 1
ATOM 2509 C C . GLY A 1 319 ? -16.764 -17.105 -4.312 1.00 15.48 319 GLY A C 1
ATOM 2510 O O . GLY A 1 319 ? -15.576 -16.848 -4.503 1.00 16.83 319 GLY A O 1
ATOM 2511 N N . LEU A 1 320 ? -17.373 -18.135 -4.891 1.00 14.43 320 LEU A N 1
ATOM 2512 C CA . LEU A 1 320 ? -16.633 -19.028 -5.790 1.00 13.74 320 LEU A CA 1
ATOM 2513 C C . LEU A 1 320 ? -16.313 -18.358 -7.125 1.00 13.75 320 LEU A C 1
ATOM 2514 O O . LEU A 1 320 ? -17.207 -17.824 -7.782 1.00 14.23 320 LEU A O 1
ATOM 2519 N N . ASN A 1 321 ? -15.040 -18.413 -7.522 1.00 12.53 321 ASN A N 1
ATOM 2520 C CA . ASN A 1 321 ? -14.627 -17.988 -8.855 1.00 12.55 321 ASN A CA 1
ATOM 2521 C C . ASN A 1 321 ? -14.641 -19.147 -9.836 1.00 11.86 321 ASN A C 1
ATOM 2522 O O . ASN A 1 321 ? -13.928 -20.143 -9.654 1.00 13.06 321 ASN A O 1
ATOM 2527 N N . VAL A 1 322 ? -15.487 -19.025 -10.852 1.00 11.89 322 VAL A N 1
ATOM 2528 C CA . VAL A 1 322 ? -15.521 -19.961 -11.967 1.00 12.26 322 VAL A CA 1
ATOM 2529 C C . VAL A 1 322 ? -14.898 -19.273 -13.171 1.00 11.39 322 VAL A C 1
ATOM 2530 O O . VAL A 1 322 ? -15.380 -18.228 -13.620 1.00 12.46 322 VAL A O 1
ATOM 2534 N N . ILE A 1 323 ? -13.806 -19.861 -13.651 1.00 11.19 323 ILE A N 1
ATOM 2535 C CA . ILE A 1 323 ? -13.043 -19.324 -14.773 1.00 11.23 323 ILE A CA 1
ATOM 2536 C C . ILE A 1 323 ? -13.299 -20.254 -15.953 1.00 10.24 323 ILE A C 1
ATOM 2537 O O . ILE A 1 323 ? -12.894 -21.410 -15.932 1.00 10.56 323 ILE A O 1
ATOM 2542 N N . VAL A 1 324 ? -14.002 -19.744 -16.959 1.00 10.39 324 VAL A N 1
ATOM 2543 C CA . VAL A 1 324 ? -14.483 -20.546 -18.082 1.00 10.58 324 VAL A CA 1
ATOM 2544 C C . VAL A 1 324 ? -13.410 -20.616 -19.155 1.00 10.06 324 VAL A C 1
ATOM 2545 O O . VAL A 1 324 ? -12.902 -19.589 -19.606 1.00 10.87 324 VAL A O 1
ATOM 2549 N N . THR A 1 325 ? -13.074 -21.835 -19.558 1.00 10.18 325 THR A N 1
ATOM 2550 C CA . THR A 1 325 ? -11.990 -22.085 -20.495 1.00 10.41 325 THR A CA 1
ATOM 2551 C C . THR A 1 325 ? -12.502 -22.757 -21.765 1.00 10.49 325 THR A C 1
ATOM 2552 O O . THR A 1 325 ? -13.661 -23.166 -21.850 1.00 10.88 325 THR A O 1
ATOM 2556 N N . HIS A 1 326 ? -11.619 -22.876 -22.755 1.00 10.53 326 HIS A N 1
ATOM 2557 C CA . HIS A 1 326 ? -11.837 -23.767 -23.900 1.00 11.26 326 HIS A CA 1
ATOM 2558 C C . HIS A 1 326 ? -13.052 -23.397 -24.712 1.00 11.05 326 HIS A C 1
ATOM 2559 O O . HIS A 1 326 ? -13.714 -24.250 -25.285 1.00 12.33 326 HIS A O 1
ATOM 2566 N N . VAL A 1 327 ? -13.361 -22.108 -24.789 1.00 10.98 327 VAL A N 1
ATOM 2567 C CA . VAL A 1 327 ? -14.471 -21.679 -25.634 1.00 11.05 327 VAL A CA 1
ATOM 2568 C C . VAL A 1 327 ? -14.051 -21.814 -27.099 1.00 10.78 327 VAL A C 1
ATOM 2569 O O . VAL A 1 327 ? -12.964 -21.386 -27.493 1.00 10.87 327 VAL A O 1
ATOM 2573 N N . LYS A 1 328 ? -14.921 -22.424 -27.895 1.00 10.07 328 LYS A N 1
ATOM 2574 C CA . LYS A 1 328 ? -14.637 -22.632 -29.309 1.00 10.90 328 LYS A CA 1
ATOM 2575 C C . LYS A 1 328 ? -15.029 -21.425 -30.148 1.00 10.49 328 LYS A C 1
ATOM 2576 O O . LYS A 1 328 ? -15.971 -20.693 -29.813 1.00 11.77 328 LYS A O 1
ATOM 2582 N N . SER A 1 329 ? -14.320 -21.214 -31.254 1.00 11.14 329 SER A N 1
ATOM 2583 C CA . SER A 1 329 ? -14.809 -20.269 -32.265 1.00 12.54 329 SER A CA 1
ATOM 2584 C C . SER A 1 329 ? -16.062 -20.833 -32.915 1.00 13.81 329 SER A C 1
ATOM 2585 O O . SER A 1 329 ? -16.309 -22.048 -32.916 1.00 15.29 329 SER A O 1
ATOM 2588 N N . THR A 1 330 ? -16.851 -19.944 -33.484 1.00 15.27 330 THR A N 1
ATOM 2589 C CA . THR A 1 330 ? -18.038 -20.323 -34.213 1.00 16.28 330 THR A CA 1
ATOM 2590 C C . THR A 1 330 ? -18.266 -19.196 -35.211 1.00 16.72 330 THR A C 1
ATOM 2591 O O . THR A 1 330 ? -17.876 -18.059 -34.946 1.00 16.61 330 THR A O 1
ATOM 2595 N N . PRO A 1 331 ? -18.844 -19.504 -36.383 1.00 17.03 331 PRO A N 1
ATOM 2596 C CA . PRO A 1 331 ? -19.093 -18.433 -37.354 1.00 18.07 331 PRO A CA 1
ATOM 2597 C C . PRO A 1 331 ? -20.372 -17.644 -37.028 1.00 17.98 331 PRO A C 1
ATOM 2598 O O . PRO A 1 331 ? -21.305 -17.589 -37.833 1.00 21.89 331 PRO A O 1
ATOM 2602 N N . ALA A 1 332 ? -20.389 -17.053 -35.833 1.00 17.40 332 ALA A N 1
ATOM 2603 C CA . ALA A 1 332 ? -21.530 -16.321 -35.300 1.00 17.54 332 ALA A CA 1
ATOM 2604 C C . ALA A 1 332 ? -21.273 -14.824 -35.331 1.00 15.69 332 ALA A C 1
ATOM 2605 O O . ALA A 1 332 ? -20.138 -14.381 -35.487 1.00 15.08 332 ALA A O 1
ATOM 2607 N N . LYS A 1 333 ? -22.337 -14.039 -35.174 1.00 15.96 333 LYS A N 1
ATOM 2608 C CA . LYS A 1 333 ? -22.205 -12.589 -35.189 1.00 16.36 333 LYS A CA 1
ATOM 2609 C C . LYS A 1 333 ? -21.499 -12.074 -33.939 1.00 14.47 333 LYS A C 1
ATOM 2610 O O . LYS A 1 333 ? -20.736 -11.116 -34.011 1.00 16.07 333 LYS A O 1
ATOM 2616 N N . ARG A 1 334 ? -21.744 -12.726 -32.803 1.00 13.19 334 ARG A N 1
ATOM 2617 C CA . ARG A 1 334 ? -21.215 -12.265 -31.514 1.00 12.86 334 ARG A CA 1
ATOM 2618 C C . ARG A 1 334 ? -20.204 -13.254 -30.946 1.00 11.71 334 ARG A C 1
ATOM 2619 O O . ARG A 1 334 ? -20.353 -14.470 -31.081 1.00 12.51 334 ARG A O 1
ATOM 2627 N N . ASP A 1 335 ? -19.182 -12.705 -30.304 1.00 10.61 335 ASP A N 1
ATOM 2628 C CA . ASP A 1 335 ? -18.144 -13.493 -29.647 1.00 11.00 335 ASP A CA 1
ATOM 2629 C C . ASP A 1 335 ? -18.801 -14.499 -28.698 1.00 10.55 335 ASP A C 1
ATOM 2630 O O . ASP A 1 335 ? -19.523 -14.109 -27.776 1.00 11.12 335 ASP A O 1
ATOM 2635 N N . PRO A 1 336 ? -18.566 -15.810 -28.919 1.00 10.62 336 PRO A N 1
ATOM 2636 C CA . PRO A 1 336 ? -19.257 -16.793 -28.086 1.00 10.91 336 PRO A CA 1
ATOM 2637 C C . PRO A 1 336 ? -18.839 -16.732 -26.625 1.00 10.24 336 PRO A C 1
ATOM 2638 O O . PRO A 1 336 ? -19.588 -17.178 -25.772 1.00 11.07 336 PRO A O 1
ATOM 2642 N N . ARG A 1 337 ? -17.668 -16.172 -26.328 1.00 10.19 337 ARG A N 1
ATOM 2643 C CA . ARG A 1 337 ? -17.283 -16.010 -24.930 1.00 10.64 337 ARG A CA 1
ATOM 2644 C C . ARG A 1 337 ? -18.250 -15.064 -24.214 1.00 10.59 337 ARG A C 1
ATOM 2645 O O . ARG A 1 337 ? -18.583 -15.281 -23.049 1.00 10.95 337 ARG A O 1
ATOM 2653 N N . LEU A 1 338 ? -18.697 -14.024 -24.918 1.00 11.51 338 LEU A N 1
ATOM 2654 C CA . LEU A 1 338 ? -19.654 -13.076 -24.347 1.00 12.17 338 LEU A CA 1
ATOM 2655 C C . LEU A 1 338 ? -21.029 -13.722 -24.217 1.00 12.06 338 LEU A C 1
ATOM 2656 O O . LEU A 1 338 ? -21.688 -13.581 -23.186 1.00 13.71 338 LEU A O 1
ATOM 2661 N N . THR A 1 339 ? -21.460 -14.438 -25.257 1.00 12.08 339 THR A N 1
ATOM 2662 C CA . THR A 1 339 ? -22.731 -15.158 -25.213 1.00 12.15 339 THR A CA 1
ATOM 2663 C C . THR A 1 339 ? -22.765 -16.138 -24.041 1.00 12.12 339 THR A C 1
ATOM 2664 O O . THR A 1 339 ? -23.708 -16.158 -23.244 1.00 13.40 339 THR A O 1
ATOM 2668 N N . ILE A 1 340 ? -21.716 -16.948 -23.934 1.00 12.08 340 ILE A N 1
ATOM 2669 C CA . ILE A 1 340 ? -21.607 -17.951 -22.875 1.00 12.23 340 ILE A CA 1
ATOM 2670 C C . ILE A 1 340 ? -21.586 -17.313 -21.486 1.00 12.09 340 ILE A C 1
ATOM 2671 O O . ILE A 1 340 ? -22.261 -17.790 -20.570 1.00 12.33 340 ILE A O 1
ATOM 2676 N N . LEU A 1 341 ? -20.840 -16.221 -21.341 1.00 12.18 341 LEU A N 1
ATOM 2677 C CA . LEU A 1 341 ? -20.772 -15.543 -20.048 1.00 13.20 341 LEU A CA 1
ATOM 2678 C C . LEU A 1 341 ? -22.169 -15.072 -19.617 1.00 13.82 341 LEU A C 1
ATOM 2679 O O . LEU A 1 341 ? -22.583 -15.277 -18.470 1.00 14.46 341 LEU A O 1
ATOM 2684 N N . GLU A 1 342 ? -22.901 -14.466 -20.548 1.00 13.58 342 GLU A N 1
ATOM 2685 C CA . GLU A 1 342 ? -24.253 -13.985 -20.257 1.00 14.87 342 GLU A CA 1
ATOM 2686 C C . GLU A 1 342 ? -25.199 -15.120 -19.925 1.00 14.40 342 GLU A C 1
ATOM 2687 O O . GLU A 1 342 ? -25.985 -15.024 -18.984 1.00 15.77 342 GLU A O 1
ATOM 2693 N N . GLU A 1 343 ? -25.110 -16.206 -20.686 1.00 13.93 343 GLU A N 1
ATOM 2694 C CA . GLU A 1 343 ? -25.949 -17.379 -20.470 1.00 14.01 343 GLU A CA 1
ATOM 2695 C C . GLU A 1 343 ? -25.666 -18.042 -19.131 1.00 14.65 343 GLU A C 1
ATOM 2696 O O . GLU A 1 343 ? -26.593 -18.417 -18.401 1.00 16.15 343 GLU A O 1
ATOM 2702 N N . LEU A 1 344 ? -24.386 -18.168 -18.788 1.00 13.96 344 LEU A N 1
ATOM 2703 C CA . LEU A 1 344 ? -24.013 -18.746 -17.499 1.00 14.18 344 LEU A CA 1
ATOM 2704 C C . LEU A 1 344 ? -24.500 -17.893 -16.328 1.00 13.55 344 LEU A C 1
ATOM 2705 O O . LEU A 1 344 ? -25.037 -18.426 -15.349 1.00 15.38 344 LEU A O 1
ATOM 2710 N N . ARG A 1 345 ? -24.318 -16.582 -16.427 1.00 14.44 345 ARG A N 1
ATOM 2711 C CA . ARG A 1 345 ? -24.755 -15.679 -15.357 1.00 14.62 345 ARG A CA 1
ATOM 2712 C C . ARG A 1 345 ? -26.275 -15.705 -15.192 1.00 16.07 345 ARG A C 1
ATOM 2713 O O . ARG A 1 345 ? -26.785 -15.706 -14.062 1.00 18.36 345 ARG A O 1
ATOM 2721 N N . PHE A 1 346 ? -26.986 -15.755 -16.318 1.00 15.99 346 PHE A N 1
ATOM 2722 C CA . PHE A 1 346 ? -28.447 -15.830 -16.287 1.00 17.03 346 PHE A CA 1
ATOM 27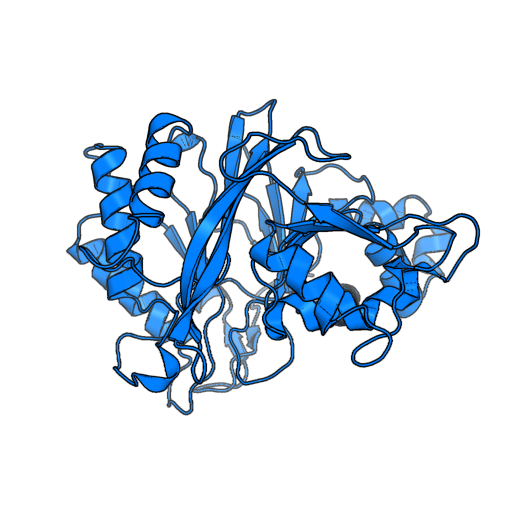23 C C . PHE A 1 346 ? -28.909 -17.125 -15.621 1.00 17.36 346 PHE A C 1
ATOM 2724 O O . PHE A 1 346 ? -29.778 -17.107 -14.741 1.00 18.54 346 PHE A O 1
ATOM 2732 N N . LEU A 1 347 ? -28.325 -18.249 -16.028 1.00 16.84 347 LEU A N 1
ATOM 2733 C CA . LEU A 1 347 ? -28.717 -19.548 -15.501 1.00 17.37 347 LEU A CA 1
ATOM 2734 C C . LEU A 1 347 ? -28.341 -19.706 -14.030 1.00 19.08 347 LEU A C 1
ATOM 2735 O O . LEU A 1 347 ? -29.088 -20.314 -13.261 1.00 20.80 347 LEU A O 1
ATOM 2740 N N . ALA A 1 348 ? -27.206 -19.135 -13.633 1.00 17.69 348 ALA A N 1
ATOM 2741 C CA . ALA A 1 348 ? -26.801 -19.158 -12.231 1.00 18.72 348 ALA A CA 1
ATOM 2742 C C . ALA A 1 348 ? -27.808 -18.393 -11.363 1.00 19.78 348 ALA A C 1
ATOM 2743 O O . ALA A 1 348 ? -28.179 -18.864 -10.283 1.00 22.92 348 ALA A O 1
ATOM 2745 N N . GLU A 1 349 ? -28.243 -17.228 -11.844 1.00 19.44 349 GLU A N 1
ATOM 2746 C CA . GLU A 1 349 ? -29.247 -16.411 -11.148 1.00 21.44 349 GLU A CA 1
ATOM 2747 C C . GLU A 1 349 ? -30.585 -17.142 -11.055 1.00 24.91 349 GLU A C 1
ATOM 2748 O O . GLU A 1 349 ? -31.229 -17.121 -10.008 1.00 25.82 349 GLU A O 1
ATOM 2754 N N . GLU A 1 350 ? -30.988 -17.784 -12.150 1.00 22.59 350 GLU A N 1
ATOM 2755 C CA . GLU A 1 350 ? -32.238 -18.549 -12.218 1.00 24.78 350 GLU A CA 1
ATOM 2756 C C . GLU A 1 350 ? -32.216 -19.738 -11.253 1.00 25.61 350 GLU A C 1
ATOM 2757 O O . GLU A 1 350 ? -33.238 -20.069 -10.639 1.00 30.16 350 GLU A O 1
ATOM 2763 N N . ARG A 1 351 ? -31.044 -20.353 -11.109 1.00 26.13 351 ARG A N 1
ATOM 2764 C CA . ARG A 1 351 ? -30.838 -21.501 -10.219 1.00 27.46 351 ARG A CA 1
ATOM 2765 C C . ARG A 1 351 ? -30.465 -21.104 -8.787 1.00 26.21 351 ARG A C 1
ATOM 2766 O O . ARG A 1 351 ? -30.177 -21.975 -7.961 1.00 32.31 351 ARG A O 1
ATOM 2774 N N . ASN A 1 352 ? -30.459 -19.799 -8.509 1.00 23.57 352 ASN A N 1
ATOM 2775 C CA . ASN A 1 352 ? -30.109 -19.260 -7.184 1.00 26.95 352 ASN A CA 1
ATOM 2776 C C . ASN A 1 352 ? -28.820 -19.855 -6.599 1.00 25.81 352 ASN A C 1
ATOM 2777 O O . ASN A 1 352 ? -28.822 -20.431 -5.517 1.00 26.34 352 ASN A O 1
ATOM 2782 N N . LEU A 1 353 ? -27.718 -19.712 -7.329 1.00 22.16 353 LEU A N 1
ATOM 2783 C CA . LEU A 1 353 ? -26.425 -20.237 -6.876 1.00 19.28 353 LEU A CA 1
ATOM 2784 C C . LEU A 1 353 ? -25.640 -19.239 -6.013 1.00 18.46 353 LEU A C 1
ATOM 2785 O O . LEU A 1 353 ? -24.487 -19.484 -5.645 1.00 17.95 353 LEU A O 1
ATOM 2790 N N . GLY A 1 354 ? -26.267 -18.117 -5.678 1.00 20.10 354 GLY A N 1
ATOM 2791 C CA . GLY A 1 354 ? -25.630 -17.126 -4.822 1.00 19.65 354 GLY A CA 1
ATOM 2792 C C . GLY A 1 354 ? -24.612 -16.268 -5.546 1.00 17.94 354 GLY A C 1
ATOM 2793 O O . GLY A 1 354 ? -24.674 -16.100 -6.765 1.00 20.02 354 GLY A O 1
ATOM 2794 N N . ASP A 1 355 ? -23.670 -15.731 -4.777 1.00 18.04 355 ASP A N 1
ATOM 2795 C CA . ASP A 1 355 ? -22.691 -14.767 -5.274 1.00 18.97 355 ASP A CA 1
ATOM 2796 C C . ASP A 1 355 ? -21.546 -15.478 -6.005 1.00 18.26 355 ASP A C 1
ATOM 2797 O O . ASP A 1 355 ? -20.375 -15.364 -5.635 1.00 19.10 355 ASP A O 1
ATOM 2802 N N . LEU A 1 356 ? -21.920 -16.222 -7.039 1.00 17.39 356 LEU A N 1
ATOM 2803 C CA . LEU A 1 356 ? -20.998 -16.932 -7.907 1.00 17.74 356 LEU A CA 1
ATOM 2804 C C . LEU A 1 356 ? -20.364 -15.929 -8.865 1.00 17.22 356 LEU A C 1
ATOM 2805 O O . LEU A 1 356 ? -21.066 -15.101 -9.448 1.00 19.54 356 LEU A O 1
ATOM 2810 N N . ARG A 1 357 ? -19.041 -15.992 -9.019 1.00 14.98 357 ARG A N 1
ATOM 2811 C CA . ARG A 1 357 ? -18.313 -15.016 -9.828 1.00 14.89 357 ARG A CA 1
ATOM 2812 C C . ARG A 1 357 ? -17.734 -15.708 -11.051 1.00 13.61 357 ARG A C 1
ATOM 2813 O O . ARG A 1 357 ? -16.818 -16.529 -10.938 1.00 14.39 357 ARG A O 1
ATOM 2821 N N . ILE A 1 358 ? -18.305 -15.403 -12.213 1.00 12.70 358 ILE A N 1
ATOM 2822 C CA . ILE A 1 358 ? -17.976 -16.090 -13.459 1.00 12.49 358 ILE A CA 1
ATOM 2823 C C . ILE A 1 358 ? -17.187 -15.156 -14.361 1.00 11.91 358 ILE A C 1
ATOM 2824 O O . ILE A 1 358 ? -17.587 -14.015 -14.597 1.00 12.60 358 ILE A O 1
ATOM 2829 N N . SER A 1 359 ? -16.053 -15.658 -14.846 1.00 11.76 359 SER A N 1
ATOM 2830 C CA . SER A 1 359 ? -15.189 -14.925 -15.761 1.00 11.68 359 SER A CA 1
ATOM 2831 C C . SER A 1 359 ? -14.762 -15.865 -16.873 1.00 12.36 359 SER A C 1
ATOM 2832 O O . SER A 1 359 ? -14.683 -17.076 -16.673 1.00 13.22 359 SER A O 1
ATOM 2835 N N . ILE A 1 360 ? -14.458 -15.310 -18.039 1.00 11.25 360 ILE A N 1
ATOM 2836 C CA . ILE A 1 360 ? -13.843 -16.086 -19.116 1.00 11.56 360 ILE A CA 1
ATOM 2837 C C . ILE A 1 360 ? -12.331 -15.978 -18.964 1.00 10.77 360 ILE A C 1
ATOM 2838 O O . ILE A 1 360 ? -11.811 -14.887 -18.733 1.00 12.04 360 ILE A O 1
ATOM 2843 N N . ALA A 1 361 ? -11.629 -17.106 -19.107 1.00 10.66 361 ALA A N 1
ATOM 2844 C CA . ALA A 1 361 ? -10.163 -17.125 -19.135 1.00 11.07 361 ALA A CA 1
ATOM 2845 C C . ALA A 1 361 ? -9.640 -16.391 -20.358 1.00 11.08 361 ALA A C 1
ATOM 2846 O O . ALA A 1 361 ? -10.065 -16.674 -21.476 1.00 11.75 361 ALA A O 1
ATOM 2848 N N . LEU A 1 362 ? -8.720 -15.454 -20.138 1.00 11.37 362 LEU A N 1
ATOM 2849 C CA . LEU A 1 362 ? -8.145 -14.649 -21.212 1.00 11.74 362 LEU A CA 1
ATOM 2850 C C . LEU A 1 362 ? -6.652 -14.859 -21.321 1.00 11.36 362 LEU A C 1
ATOM 2851 O O . LEU A 1 362 ? -5.903 -14.597 -20.372 1.00 11.90 362 LEU A O 1
ATOM 2856 N N . GLU A 1 363 ? -6.224 -15.319 -22.490 1.00 11.62 363 GLU A N 1
ATOM 2857 C CA . GLU A 1 363 ? -4.816 -15.528 -22.765 1.00 11.87 363 GLU A CA 1
ATOM 2858 C C . GLU A 1 363 ? -4.020 -14.262 -22.514 1.00 11.51 363 GLU A C 1
ATOM 2859 O O . GLU A 1 363 ? -4.527 -13.146 -22.705 1.00 12.48 363 GLU A O 1
ATOM 2865 N N . GLY A 1 364 ? -2.779 -14.433 -22.079 1.00 11.38 364 GLY A N 1
ATOM 2866 C CA . GLY A 1 364 ? -1.891 -13.292 -21.896 1.00 12.76 364 GLY A CA 1
ATOM 2867 C C . GLY A 1 364 ? -2.142 -12.548 -20.599 1.00 11.86 364 GLY A C 1
ATOM 2868 O O . GLY A 1 364 ? -1.691 -11.414 -20.446 1.00 13.41 364 GLY A O 1
ATOM 2869 N N . HIS A 1 365 ? -2.848 -13.184 -19.664 1.00 11.57 365 HIS A N 1
ATOM 2870 C CA . HIS A 1 365 ? -3.160 -12.589 -18.365 1.00 11.40 365 HIS A CA 1
ATOM 2871 C C . HIS A 1 365 ? -2.840 -13.535 -17.250 1.00 11.58 365 HIS A C 1
ATOM 2872 O O . HIS A 1 365 ? -2.801 -14.751 -17.451 1.00 11.62 365 HIS A O 1
ATOM 2879 N N . THR A 1 366 ? -2.614 -12.979 -16.064 1.00 11.19 366 THR A N 1
ATOM 2880 C CA . THR A 1 366 ? -2.385 -13.738 -14.851 1.00 10.96 366 THR A CA 1
ATOM 2881 C C . THR A 1 366 ? -3.522 -13.490 -13.867 1.00 11.14 366 THR A C 1
ATOM 2882 O O . T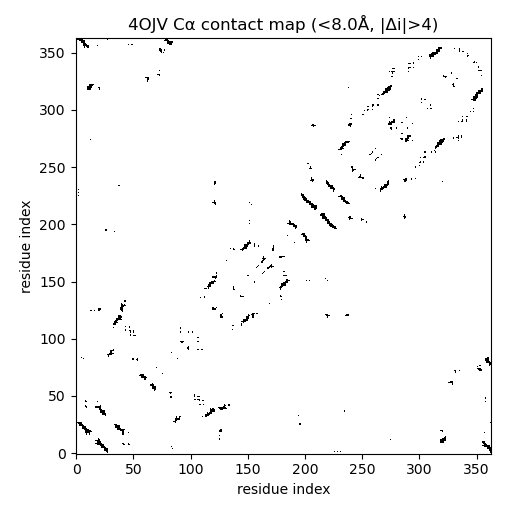HR A 1 366 ? -3.949 -12.347 -13.665 1.00 12.07 366 THR A O 1
ATOM 2886 N N . LEU A 1 367 ? -4.028 -14.570 -13.283 1.00 10.68 367 LEU A N 1
ATOM 2887 C CA . LEU A 1 367 ? -5.041 -14.505 -12.229 1.00 11.02 367 LEU A CA 1
ATOM 2888 C C . LEU A 1 367 ? -4.373 -14.731 -10.889 1.00 10.83 367 LEU A C 1
ATOM 2889 O O . LEU A 1 367 ? -3.449 -15.538 -10.782 1.00 12.32 367 LEU A O 1
ATOM 2894 N N . PHE A 1 368 ? -4.871 -14.042 -9.865 1.00 12.07 368 PHE A N 1
ATOM 2895 C CA . PHE A 1 368 ? -4.324 -14.120 -8.517 1.00 13.08 368 PHE A CA 1
ATOM 2896 C C . PHE A 1 368 ? -5.469 -14.584 -7.642 1.00 13.84 368 PHE A C 1
ATOM 2897 O O . PHE A 1 368 ? -6.417 -13.830 -7.425 1.00 15.77 368 PHE A O 1
ATOM 2905 N N . LEU A 1 369 ? -5.400 -15.831 -7.182 1.00 13.65 369 LEU A N 1
ATOM 2906 C CA . LEU A 1 369 ? -6.515 -16.462 -6.478 1.00 14.37 369 LEU A CA 1
ATOM 2907 C C . LEU A 1 369 ? -6.119 -17.038 -5.128 1.00 14.39 369 LEU A C 1
ATOM 2908 O O . LEU A 1 369 ? -6.920 -17.013 -4.183 1.00 15.63 369 LEU A O 1
#

Nearest PDB structures (foldseek):
  4ojv-assembly1_A  TM=1.003E+00  e=1.723E-85  Saccharomyces cerevisiae S288C
  7t28-assembly1_A-2  TM=6.965E-01  e=1.199E-07  Bacillus phage BSP38
  2e7y-assembly1_A  TM=5.920E-01  e=3.099E-08  Thermotoga maritima
  1ww1-assembly1_B  TM=5.828E-01  e=3.209E-07  Thermotoga maritima MSB8
  7cp1-assembly1_A-2  TM=2.133E-01  e=4.922E+00  Mycobacterium tuberculosis H37Rv

Organism: Saccharomyces cerevisiae (strain ATCC 204508 / S288c) (NCBI:txid559292)

Secondary structure (DSSP, 8-state):
---EEEEEEE-B-SSS-SSBSEEEEEESS---S-EEEES-SS-HHHHHHHHHH----EEE--SSSSEEEGGGGS-TT--EEESS-HHHHHTTTTSHHHHHHS-HHHHHHHHHHTEEEEE-S---GGGTHHHHHHGGGGGS-SS---EEEEE-HHHHHHIIIIIBSSSSB--GGGSTT--EEEEE--TT--EE-SSSSEEEEEEEEEEEE-TTT-PEEEEEEEEEEETTT--EEEEE-S--PPPTTTS--HHHHHHHHHHHHS-GGGEEEEEEE--S-SS--HHHHTTS--HHHHHHHHHHHHHHHT-TTTTTT-EEEEE-BPP-S-SS-HHHHHHHHHHHHHHHTT--S-EEEE--TTEEEE-

Radius of gyration: 19.69 Å; Cα contacts (8 Å, |Δi|>4): 794; chains: 1; bounding box: 57×48×42 Å

InterPro domains:
  IPR000396 Cyclic-AMP phosphodiesterase, class-II [PF02112] (36-364)
  IPR000396 Cyclic-AMP phosphodiesterase, class-II [PIRSF000962] (3-368)
  IPR000396 Cyclic-AMP phosphodiesterase, class-II [PR00388] (124-142)
  IPR000396 Cyclic-AMP phosphodiesterase, class-II [PR00388] (157-178)
  IPR000396 Cyclic-AMP phosphodiesterase, class-II [PR00388] (272-283)
  IPR000396 Cyclic-AMP phosphodiesterase, class-II [PR00388] (291-304)
  IPR000396 Cyclic-AMP phosphodiesterase, class-II [PR00388] (317-328)
  IPR000396 Cyclic-AMP phosphodiesterase, class-II [PTHR28283] (3-368)
  IPR000396 Cyclic-AMP phosphodiesterase, class-II [cd07735] (4-326)
  IPR024225 Cyclic-AMP phosphodiesterase class-II, conserved site [PS00607] (128-142)
  IPR036866 Ribonuclease Z/Hydroxyacylglutathione hydrolase-like [G3DSA:3.60.15.10] (89-366)
  IPR036866 Ribonuclease Z/Hydroxyacylglutathione hydrolase-like [SSF56281] (117-254)

Solvent-accessible surface area: 17068 Å² total; per-residue (Å²): 206,33,22,0,7,0,4,0,2,0,8,20,3,7,110,78,121,160,20,6,1,3,0,3,0,4,24,7,164,66,96,70,51,38,2,4,0,0,0,1,2,13,10,26,132,31,0,62,59,4,28,97,109,88,188,145,32,79,6,83,8,147,50,104,110,91,145,9,34,22,106,105,0,21,22,115,137,18,74,25,107,95,5,7,6,157,15,5,31,66,17,11,84,180,80,51,158,71,46,147,92,11,99,49,91,104,35,2,80,37,8,6,64,0,1,25,4,7,1,0,0,0,27,81,133,37,0,8,33,10,3,12,99,21,2,63,19,6,73,112,63,168,138,29,73,98,6,18,0,36,0,3,61,40,0,11,89,51,0,79,145,92,11,1,37,104,160,113,55,75,31,20,20,72,87,217,39,132,24,1,61,30,86,67,5,83,66,95,80,59,29,122,11,74,100,11,73,1,5,0,0,0,6,62,0,9,10,12,123,17,162,199,105,42,46,75,40,61,0,0,1,0,0,0,40,15,81,193,39,109,13,0,0,0,0,2,1,3,1,21,60,22,134,224,150,99,49,100,42,5,4,110,60,0,3,43,50,0,25,147,66,2,76,37,120,50,6,32,0,0,0,2,3,0,1,2,18,76,77,85,106,68,143,45,37,155,4,20,2,4,0,53,79,1,0,38,9,0,19,73,0,27,102,76,39,126,47,126,155,4,0,43,38,1,23,0,1,0,1,2,11,36,35,17,133,51,190,79,3,4,38,11,34,0,3,89,37,0,93,131,16,9,143,108,94,122,2,49,69,22,53,3,0,4,3,3,53,7,6,1,2,34,13

GO terms:
  GO:0004115 3',5'-cyclic-AMP phosphodiesterase activity (F, IGI)
  GO:0004115 3',5'-cyclic-AMP phosphodiesterase activity (F, IMP)
  GO:0007189 adenylate cyclase-activating G protein-coupled receptor signaling pathway (P, IMP)

Foldseek 3Di:
DFFKKKAQAAFAQDDPQARFGKIKIDTPPAADLAIEIEFFAGALVSLLVLLVVVPQDWAAFPFLDRTHGQVLFFFPPFFKDFGDDPSNVVNLCVPPVRSVPADSSRVSLSSRLNHAEYEYFAVDCNRHVRVQVVVVSQVPDDPGRAHEYEYACNHLVCCQPPPCPCPNHPNPCPPPVNSYYYDYDDAQDFDADDPAQKTKHKFKAFQAADPPPRHTGITIKIWIARVPVRAIEIETDFHFQDDDPPDDRRLLVVLLCCLVRRQLVRHQEYEFEAAFEPPPPPVRCGRHHYLVRVLVSLLSSQVSNPDPQASANYEYEYGSHYDDPDNGRRSSRRQVSNVVVCVVSVRHNYTYGYDGHSMMTGD

Sequence (363 aa):
MVVFEITILGANGGPTEYGTQCFILKPARTEDPELIAVDGGAGMYQLREMLVQGDDELVPSFYEHDREPIEFFIDSKLNIQKGLSKSLLQSLKRQGEHFESANTMKKTYEVFQGITDYYITHPHLDHISGLVVNSPSIYEQENSKKKTIWGLPHTIDVLQKHVFNDLIWPDLTAERSRKLKLKCLNPKEVQKCTIFPWDVIPFKVHHGIGVKTGAPVYSTFYIFRDRKSKDCIIVCGDVEQDRRESEESLLEEFWSYVAENIPLVHLKGILVECSCPLSSKPEQLYGHLSPIYLINELSNLNTLYNSSKGLSGLNVIVTHVKSTPAKRDPRLTILEELRFLAEERNLGDLRISIALEGHTLFL

B-factor: mean 19.0, std 10.27, range [8.31, 73.96]